Protein 6ROL (pdb70)

CATH classification: 3.30.310.210

Nearest PDB structures (foldseek):
  6rol-assembly4_D  TM=1.006E+00  e=2.717E-32  Homo sapiens
  3krm-assembly1_A  TM=9.841E-01  e=4.559E-25  Homo sapiens
  7ww3-assembly1_A  TM=9.837E-01  e=1.947E-24  Mus musculus
  2n8m-assembly1_A  TM=8.948E-01  e=4.506E-22  Gallus gallus
  2n8l-assembly1_A  TM=8.446E-01  e=1.339E-21  Gallus gallus

Sequence (643 aa):
SEQEIVNLFIPTQAVGAIIGKKGAHIKQLARFAGASIKIAPAEGPDVSEERMVIITGPPEAQFKAQGRIFGKLKEENFFNPKEEVKLEAHIRVPSSTTAGRVIGKGGKTVNELQNLTSAEVIVPRDDQTPDENEEVIVRIIGHHFFASQTAQRKIRREIVQQVKQQEEQEIVNLFIPTQAVGAIIGKKGAHIKQLARFAGASIKIAPAEGPDVSERMVIITGPPEAQFKAQGRIFGKLKEENFFNPKEEVKLEAHIRVPSSTAGRVIGKGGKTVNELQNLTSAEVIVPRDQTPDENEEVIVRIIGHFFASQTAQRKIREIVQQVKQQEEQEIVNLFIPTQAVGAIIGKKGAHIKQLARFAGASIKIAPAEGPDVSERMVIITGPPEAQFKAQGRIFGKLKEENFFNPKEEVKLEAHIRVPSSTAGRVIGKGGKTVNEELQNNLTSAEVIVPRDQTPDENEEVIVRIIGHFFASQTAQRKIREIVQQVKQQEEQEIVNLFIPTQAVGAIIGKKGAHIKQLARFAGASIKIAPAEGPDVSERMVIITGPPEAQFKAQGRIFGKLKEENFFNPKEEVKLEAHIRVPSSTAGRVIGKGGKTVNELQNLTSAEVIVPRDQTPDENEEVIVRIIGHFFASQTAQRKIREIVQQVKQ

B-factor: mean 57.67, std 31.13, range [17.54, 208.44]

GO terms:
  GO:1990247 N6-methyladenosine-containing RNA reader activity (F, IDA)
  GO:0043489 RNA stabilization (P, IMP)
  GO:0003730 mRNA 3'-UTR binding (F, IDA)
  GO:0005515 protein binding (F, IPI)
  GO:0009653 anatomical structure morphogenesis (P, TAS)
  GO:0005829 cytosol (C, TAS)
  GO:0005634 nucleus (C, IDA)
  GO:0005737 cytoplasm (C, IDA)
  GO:0005856 cytoskeleton (C, IDA)
  GO:0048027 mRNA 5'-UTR binding (F, IDA)
  GO:0001817 regulation of cytokine production (P, IC)
  GO:0005829 cytosol (C, IDA)
  GO:0000932 P-body (C, IDA)
  GO:0010494 cytoplasmic stress granule (C, IDA)
  GO:0070934 CRD-mediated mRNA stabilization (P, IDA)
  GO:0003723 RNA binding (F, HDA)

Structure (mmCIF, N/CA/C/O backbone):
data_6ROL
#
_entry.id   6ROL
#
_cell.length_a   76.880
_cell.length_b   62.380
_cell.length_c   85.740
_cell.angle_alpha   90.00
_cell.angle_beta   91.32
_cell.angle_gamma   90.00
#
_symmetry.space_group_name_H-M   'P 1 21 1'
#
loop_
_entity.id
_entity.type
_entity.pdbx_description
1 polymer 'Insulin-like growth factor 2 mRNA-binding protein 2'
2 non-polymer GLYCEROL
3 non-polymer DI(HYDROXYETHYL)ETHER
4 non-polymer 'SULFATE ION'
5 water water
#
loop_
_atom_site.group_PDB
_atom_site.id
_atom_site.type_symbol
_atom_site.label_atom_id
_atom_site.label_alt_id
_atom_site.label_comp_id
_atom_site.label_asym_id
_atom_site.label_entity_id
_atom_site.label_seq_id
_atom_site.pdbx_PDB_ins_code
_atom_site.Cartn_x
_atom_site.Cartn_y
_atom_site.Cartn_z
_atom_site.occupancy
_atom_site.B_iso_or_equiv
_atom_site.auth_seq_id
_atom_site.auth_comp_id
_atom_site.auth_asym_id
_atom_site.auth_atom_id
_atom_site.pdbx_PDB_model_num
ATOM 1 N N . SER A 1 3 ? 17.244 -0.380 2.700 1.00 90.87 425 SER A N 1
ATOM 2 C CA . SER A 1 3 ? 17.697 -1.766 2.721 1.00 88.05 425 SER A CA 1
ATOM 3 C C . SER A 1 3 ? 18.572 -2.075 1.509 1.00 85.92 425 SER A C 1
ATOM 4 O O . SER A 1 3 ? 18.316 -3.032 0.778 1.00 86.26 425 SER A O 1
ATOM 7 N N . GLU A 1 4 ? 19.603 -1.262 1.300 1.00 74.57 426 GLU A N 1
ATOM 8 C CA . GLU A 1 4 ? 20.531 -1.472 0.201 1.00 79.12 426 GLU A CA 1
ATOM 9 C C . GLU A 1 4 ? 21.618 -2.463 0.620 1.00 71.93 426 GLU A C 1
ATOM 10 O O . GLU A 1 4 ? 21.728 -2.861 1.781 1.00 69.73 426 GLU A O 1
ATOM 22 N N . GLN A 1 5 ? 22.450 -2.825 -0.348 1.00 76.63 427 GLN A N 1
ATOM 23 C CA . GLN A 1 5 ? 23.451 -3.874 -0.202 1.00 76.59 427 GLN A CA 1
ATOM 24 C C . GLN A 1 5 ? 24.750 -3.260 0.298 1.00 73.10 427 GLN A C 1
ATOM 25 O O . GLN A 1 5 ? 25.362 -2.446 -0.401 1.00 77.60 427 GLN A O 1
ATOM 39 N N . GLU A 1 6 ? 25.171 -3.647 1.497 1.00 60.30 428 GLU A N 1
ATOM 40 C CA . GLU A 1 6 ? 26.338 -3.050 2.121 1.00 53.73 428 GLU A CA 1
ATOM 41 C C . GLU A 1 6 ? 27.502 -4.031 2.103 1.00 40.11 428 GLU A C 1
ATOM 42 O O . GLU A 1 6 ? 27.327 -5.239 1.928 1.00 38.94 428 GLU A O 1
ATOM 54 N N . ILE A 1 7 ? 28.700 -3.491 2.304 1.00 34.90 429 ILE A N 1
ATOM 55 C CA . ILE A 1 7 ? 29.914 -4.283 2.435 1.00 31.74 429 ILE A CA 1
ATOM 56 C C . ILE A 1 7 ? 30.457 -4.034 3.833 1.00 34.73 429 ILE A C 1
ATOM 57 O O . ILE A 1 7 ? 30.702 -2.882 4.212 1.00 37.51 429 ILE A O 1
ATOM 73 N N . VAL A 1 8 ? 30.664 -5.108 4.585 1.00 33.08 430 VAL A N 1
ATOM 74 C CA . VAL A 1 8 ? 31.201 -5.025 5.935 1.00 28.79 430 VAL A CA 1
ATOM 75 C C . VAL A 1 8 ? 32.405 -5.947 6.016 1.00 25.62 430 VAL A C 1
ATOM 76 O O . VAL A 1 8 ? 32.324 -7.119 5.626 1.00 25.59 430 VAL A O 1
ATOM 89 N N . ASN A 1 9 ? 33.514 -5.420 6.517 1.00 23.61 431 ASN A N 1
ATOM 90 C CA . ASN A 1 9 ? 34.715 -6.202 6.769 1.00 23.31 431 ASN A CA 1
ATOM 91 C C . ASN A 1 9 ? 34.707 -6.579 8.244 1.00 27.94 431 ASN A C 1
ATOM 92 O O . ASN A 1 9 ? 34.790 -5.707 9.114 1.00 28.32 431 ASN A O 1
ATOM 103 N N . LEU A 1 10 ? 34.596 -7.873 8.519 1.00 22.32 432 LEU A N 1
ATOM 104 C CA . LEU A 1 10 ? 34.586 -8.398 9.878 1.00 20.17 432 LEU A CA 1
ATOM 105 C C . LEU A 1 10 ? 35.887 -9.159 10.082 1.00 24.15 432 LEU A C 1
ATOM 106 O O . LEU A 1 10 ? 36.200 -10.074 9.314 1.00 24.45 432 LEU A O 1
ATOM 122 N N . PHE A 1 11 ? 36.644 -8.772 11.102 1.00 17.68 433 PHE A N 1
ATOM 123 C CA . PHE A 1 11 ? 37.953 -9.349 11.375 1.00 18.17 433 PHE A CA 1
ATOM 124 C C . PHE A 1 11 ? 37.817 -10.446 12.420 1.00 28.81 433 PHE A C 1
ATOM 125 O O . PHE A 1 11 ? 37.149 -10.256 13.442 1.00 22.52 433 PHE A O 1
ATOM 142 N N . ILE A 1 12 ? 38.437 -11.589 12.149 1.00 27.52 434 ILE A N 1
ATOM 143 C CA . ILE A 1 12 ? 38.375 -12.740 13.052 1.00 25.44 434 ILE A CA 1
ATOM 144 C C . ILE A 1 12 ? 39.796 -13.189 13.360 1.00 27.23 434 ILE A C 1
ATOM 145 O O . ILE A 1 12 ? 40.736 -12.907 12.600 1.00 27.46 434 ILE A O 1
ATOM 161 N N . PRO A 1 13 ? 39.981 -13.914 14.462 1.00 27.38 435 PRO A N 1
ATOM 162 C CA . PRO A 1 13 ? 41.308 -14.475 14.747 1.00 28.05 435 PRO A CA 1
ATOM 163 C C . PRO A 1 13 ? 41.745 -15.413 13.633 1.00 29.89 435 PRO A C 1
ATOM 164 O O . PRO A 1 13 ? 40.951 -16.198 13.110 1.00 34.08 435 PRO A O 1
ATOM 175 N N . THR A 1 14 ? 43.029 -15.333 13.280 1.00 32.78 436 THR A N 1
ATOM 176 C CA . THR A 1 14 ? 43.553 -16.168 12.205 1.00 33.15 436 THR A CA 1
ATOM 177 C C . THR A 1 14 ? 43.353 -17.648 12.502 1.00 29.26 436 THR A C 1
ATOM 178 O O . THR A 1 14 ? 43.105 -18.438 11.584 1.00 32.99 436 THR A O 1
ATOM 189 N N . GLN A 1 15 ? 43.446 -18.039 13.774 1.00 30.26 437 GLN A N 1
ATOM 190 C CA . GLN A 1 15 ? 43.308 -19.439 14.146 1.00 39.15 437 GLN A CA 1
ATOM 191 C C . GLN A 1 15 ? 41.907 -19.982 13.888 1.00 38.75 437 GLN A C 1
ATOM 192 O O . GLN A 1 15 ? 41.723 -21.203 13.881 1.00 39.18 437 GLN A O 1
ATOM 206 N N . ALA A 1 16 ? 40.923 -19.110 13.672 1.00 30.05 438 ALA A N 1
ATOM 207 C CA . ALA A 1 16 ? 39.537 -19.526 13.514 1.00 33.26 438 ALA A CA 1
ATOM 208 C C . ALA A 1 16 ? 39.118 -19.690 12.060 1.00 32.67 438 ALA A C 1
ATOM 209 O O . ALA A 1 16 ? 37.979 -20.096 11.802 1.00 28.04 438 ALA A O 1
ATOM 216 N N . VAL A 1 17 ? 40.006 -19.398 11.108 1.00 29.50 439 VAL A N 1
ATOM 217 C CA . VAL A 1 17 ? 39.633 -19.456 9.697 1.00 33.65 439 VAL A CA 1
ATOM 218 C C . VAL A 1 17 ? 39.156 -20.855 9.333 1.00 24.08 439 VAL A C 1
ATOM 219 O O . VAL A 1 17 ? 38.128 -21.027 8.667 1.00 22.16 439 VAL A O 1
ATOM 232 N N . GLY A 1 18 ? 39.893 -21.876 9.772 1.00 25.10 440 GLY A N 1
ATOM 233 C CA . GLY A 1 18 ? 39.522 -23.243 9.444 1.00 29.90 440 GLY A CA 1
ATOM 234 C C . GLY A 1 18 ? 38.133 -23.610 9.927 1.00 35.60 440 GLY A C 1
ATOM 235 O O . GLY A 1 18 ? 37.395 -24.322 9.241 1.00 37.53 440 GLY A O 1
ATOM 239 N N . ALA A 1 19 ? 37.773 -23.163 11.132 1.00 34.15 441 ALA A N 1
ATOM 240 C CA . ALA A 1 19 ? 36.446 -23.453 11.661 1.00 30.57 441 ALA A CA 1
ATOM 241 C C . ALA A 1 19 ? 35.371 -22.681 10.905 1.00 24.17 441 ALA A C 1
ATOM 242 O O . ALA A 1 19 ? 34.299 -23.222 10.614 1.00 29.13 441 ALA A O 1
ATOM 249 N N . ILE A 1 20 ? 35.638 -21.415 10.579 1.00 26.51 442 ILE A N 1
ATOM 250 C CA . ILE A 1 20 ? 34.657 -20.618 9.849 1.00 26.03 442 ILE A CA 1
ATOM 251 C C . ILE A 1 20 ? 34.431 -21.199 8.458 1.00 28.96 442 ILE A C 1
ATOM 252 O O . ILE A 1 20 ? 33.292 -21.278 7.979 1.00 29.36 442 ILE A O 1
ATOM 268 N N . ILE A 1 21 ? 35.508 -21.614 7.789 1.00 30.78 443 ILE A N 1
ATOM 269 C CA . ILE A 1 21 ? 35.379 -22.190 6.453 1.00 31.45 443 ILE A CA 1
ATOM 270 C C . ILE A 1 21 ? 34.715 -23.558 6.526 1.00 29.27 443 ILE A C 1
ATOM 271 O O . ILE A 1 21 ? 33.746 -23.835 5.809 1.00 29.29 443 ILE A O 1
ATOM 287 N N . GLY A 1 22 ? 35.221 -24.430 7.392 1.00 28.47 444 GLY A N 1
ATOM 288 C CA . GLY A 1 22 ? 34.688 -25.767 7.535 1.00 30.13 444 GLY A CA 1
ATOM 289 C C . GLY A 1 22 ? 35.272 -26.737 6.525 1.00 28.90 444 GLY A C 1
ATOM 290 O O . GLY A 1 22 ? 35.895 -26.362 5.532 1.00 29.73 444 GLY A O 1
ATOM 294 N N . LYS A 1 23 ? 35.055 -28.025 6.791 1.00 34.17 445 LYS A N 1
ATOM 295 C CA . LYS A 1 23 ? 35.536 -29.071 5.896 1.00 35.25 445 LYS A CA 1
ATOM 296 C C . LYS A 1 23 ? 34.925 -28.881 4.515 1.00 30.02 445 LYS A C 1
ATOM 297 O O . LYS A 1 23 ? 33.699 -28.845 4.368 1.00 30.45 445 LYS A O 1
ATOM 316 N N . LYS A 1 24 ? 35.783 -28.757 3.505 1.00 33.88 446 LYS A N 1
ATOM 317 C CA . LYS A 1 24 ? 35.347 -28.537 2.127 1.00 40.95 446 LYS A CA 1
ATOM 318 C C . LYS A 1 24 ? 34.513 -27.267 1.988 1.00 38.34 446 LYS A C 1
ATOM 319 O O . LYS A 1 24 ? 33.697 -27.144 1.070 1.00 37.61 446 LYS A O 1
ATOM 338 N N . GLY A 1 25 ? 34.728 -26.303 2.880 1.00 39.73 447 GLY A N 1
ATOM 339 C CA . GLY A 1 25 ? 33.978 -25.066 2.832 1.00 31.99 447 GLY A CA 1
ATOM 340 C C . GLY A 1 25 ? 32.502 -25.208 3.109 1.00 35.19 447 GLY A C 1
ATOM 341 O O . GLY A 1 25 ? 31.723 -24.324 2.743 1.00 39.07 447 GLY A O 1
ATOM 345 N N . ALA A 1 26 ? 32.090 -26.296 3.761 1.00 29.12 448 ALA A N 1
ATOM 346 C CA . ALA A 1 26 ? 30.668 -26.533 3.967 1.00 31.55 448 ALA A CA 1
ATOM 347 C C . ALA A 1 26 ? 30.052 -25.514 4.915 1.00 30.44 448 ALA A C 1
ATOM 348 O O . ALA A 1 26 ? 28.887 -25.138 4.743 1.00 29.35 448 ALA A O 1
ATOM 355 N N . HIS A 1 27 ? 30.804 -25.054 5.917 1.00 32.05 449 HIS A N 1
ATOM 356 C CA . HIS A 1 27 ? 30.230 -24.145 6.904 1.00 35.63 449 HIS A CA 1
ATOM 357 C C . HIS A 1 27 ? 30.024 -22.752 6.320 1.00 28.32 449 HIS A C 1
ATOM 358 O O . HIS A 1 27 ? 28.932 -22.180 6.420 1.00 30.30 449 HIS A O 1
ATOM 372 N N . ILE A 1 28 ? 31.066 -22.176 5.716 1.00 30.58 450 ILE A N 1
ATOM 373 C CA . ILE A 1 28 ? 30.935 -20.825 5.178 1.00 31.20 450 ILE A CA 1
ATOM 374 C C . ILE A 1 28 ? 29.908 -20.795 4.053 1.00 30.84 450 ILE A C 1
ATOM 375 O O . ILE A 1 28 ? 29.186 -19.804 3.886 1.00 26.48 450 ILE A O 1
ATOM 391 N N . LYS A 1 29 ? 29.808 -21.878 3.275 1.00 27.68 451 LYS A N 1
ATOM 392 C CA . LYS A 1 29 ? 28.741 -21.980 2.282 1.00 29.23 451 LYS A CA 1
ATOM 393 C C . LYS A 1 29 ? 27.376 -22.009 2.956 1.00 30.11 451 LYS A C 1
ATOM 394 O O . LYS A 1 29 ? 26.423 -21.380 2.481 1.00 39.64 451 LYS A O 1
ATOM 413 N N . GLN A 1 30 ? 27.263 -22.744 4.065 1.00 36.38 452 GLN A N 1
ATOM 414 C CA . GLN A 1 30 ? 26.017 -22.781 4.821 1.00 43.25 452 GLN A CA 1
ATOM 415 C C . GLN A 1 30 ? 25.641 -21.391 5.316 1.00 37.27 452 GLN A C 1
ATOM 416 O O . GLN A 1 30 ? 24.483 -20.970 5.208 1.00 35.66 452 GLN A O 1
ATOM 430 N N . LEU A 1 31 ? 26.612 -20.661 5.871 1.00 28.95 453 LEU A N 1
ATOM 431 C CA . LEU A 1 31 ? 26.330 -19.321 6.373 1.00 30.43 453 LEU A CA 1
ATOM 432 C C . LEU A 1 31 ? 25.870 -18.403 5.249 1.00 25.22 453 LEU A C 1
ATOM 433 O O . LEU A 1 31 ? 24.949 -17.598 5.431 1.00 27.31 453 LEU A O 1
ATOM 449 N N . ALA A 1 32 ? 26.500 -18.509 4.077 1.00 31.31 454 ALA A N 1
ATOM 450 C CA . ALA A 1 32 ? 26.125 -17.644 2.966 1.00 35.80 454 ALA A CA 1
ATOM 451 C C . ALA A 1 32 ? 24.682 -17.896 2.544 1.00 33.37 454 ALA A C 1
ATOM 452 O O . ALA A 1 32 ? 23.939 -16.949 2.262 1.00 35.74 454 ALA A O 1
ATOM 459 N N . ARG A 1 33 ? 24.252 -19.162 2.533 1.00 31.28 455 ARG A N 1
ATOM 460 C CA . ARG A 1 33 ? 22.872 -19.460 2.164 1.00 39.58 455 ARG A CA 1
ATOM 461 C C . ARG A 1 33 ? 21.907 -19.055 3.274 1.00 36.56 455 ARG A C 1
ATOM 462 O O . ARG A 1 33 ? 20.840 -18.487 3.007 1.00 35.90 455 ARG A O 1
ATOM 483 N N . PHE A 1 34 ? 22.275 -19.329 4.528 1.00 35.70 456 PHE A N 1
ATOM 484 C CA . PHE A 1 34 ? 21.433 -18.958 5.661 1.00 34.37 456 PHE A CA 1
ATOM 485 C C . PHE A 1 34 ? 21.223 -17.451 5.717 1.00 32.77 456 PHE A C 1
ATOM 486 O O . PHE A 1 34 ? 20.096 -16.975 5.898 1.00 32.86 456 PHE A O 1
ATOM 503 N N . ALA A 1 35 ? 22.298 -16.681 5.541 1.00 31.88 457 ALA A N 1
ATOM 504 C CA . ALA A 1 35 ? 22.219 -15.232 5.669 1.00 33.80 457 ALA A CA 1
ATOM 505 C C . ALA A 1 35 ? 21.738 -14.543 4.401 1.00 35.83 457 ALA A C 1
ATOM 506 O O . ALA A 1 35 ? 21.333 -13.376 4.462 1.00 39.61 457 ALA A O 1
ATOM 513 N N . GLY A 1 36 ? 21.779 -15.223 3.260 1.00 39.05 458 GLY A N 1
ATOM 514 C CA . GLY A 1 36 ? 21.489 -14.548 2.006 1.00 41.43 458 GLY A CA 1
ATOM 515 C C . GLY A 1 36 ? 22.509 -13.481 1.676 1.00 39.89 458 GLY A C 1
ATOM 516 O O . GLY A 1 36 ? 22.153 -12.421 1.147 1.00 40.46 458 GLY A O 1
ATOM 520 N N . ALA A 1 37 ? 23.776 -13.734 1.998 1.00 43.16 459 ALA A N 1
ATOM 521 C CA . ALA A 1 37 ? 24.849 -12.781 1.769 1.00 41.18 459 ALA A CA 1
ATOM 522 C C . ALA A 1 37 ? 26.044 -13.498 1.161 1.00 35.03 459 ALA A C 1
ATOM 523 O O . ALA A 1 37 ? 26.191 -14.716 1.279 1.00 37.54 459 ALA A O 1
ATOM 530 N N . SER A 1 38 ? 26.898 -12.723 0.499 1.00 31.63 460 SER A N 1
ATOM 531 C CA . SER A 1 38 ? 28.192 -13.222 0.060 1.00 30.21 460 SER A CA 1
ATOM 532 C C . SER A 1 38 ? 29.177 -13.120 1.219 1.00 33.64 460 SER A C 1
ATOM 533 O O . SER A 1 38 ? 29.281 -12.073 1.865 1.00 37.18 460 SER A O 1
ATOM 541 N N . ILE A 1 39 ? 29.876 -14.216 1.499 1.00 34.41 461 ILE A N 1
ATOM 542 C CA . ILE A 1 39 ? 30.823 -14.286 2.604 1.00 34.34 461 ILE A CA 1
ATOM 543 C C . ILE A 1 39 ? 32.115 -14.880 2.065 1.00 30.29 461 ILE A C 1
ATOM 544 O O . ILE A 1 39 ? 32.184 -16.086 1.802 1.00 32.65 461 ILE A O 1
ATOM 560 N N . LYS A 1 40 ? 33.143 -14.048 1.924 1.00 27.17 462 LYS A N 1
ATOM 561 C CA . LYS A 1 40 ? 34.443 -14.479 1.432 1.00 37.12 462 LYS A CA 1
ATOM 562 C C . LYS A 1 40 ? 35.524 -14.086 2.427 1.00 34.19 462 LYS A C 1
ATOM 563 O O . LYS A 1 40 ? 35.430 -13.056 3.101 1.00 35.02 462 LYS A O 1
ATOM 582 N N . ILE A 1 41 ? 36.552 -14.923 2.512 1.00 29.54 463 ILE A N 1
ATOM 583 C CA . ILE A 1 41 ? 37.697 -14.664 3.373 1.00 27.67 463 ILE A CA 1
ATOM 584 C C . ILE A 1 41 ? 38.769 -13.991 2.522 1.00 33.98 463 ILE A C 1
ATOM 585 O O . ILE A 1 41 ? 39.275 -14.586 1.564 1.00 36.26 463 ILE A O 1
ATOM 601 N N . ALA A 1 42 ? 39.113 -12.751 2.862 1.00 35.96 464 ALA A N 1
ATOM 602 C CA . ALA A 1 42 ? 40.094 -12.016 2.080 1.00 34.29 464 ALA A CA 1
ATOM 603 C C . ALA A 1 42 ? 41.478 -12.634 2.262 1.00 32.03 464 ALA A C 1
ATOM 604 O O . ALA A 1 42 ? 41.777 -13.209 3.314 1.00 29.49 464 ALA A O 1
ATOM 611 N N . PRO A 1 43 ? 42.343 -12.536 1.251 1.00 40.31 465 PRO A N 1
ATOM 612 C CA . PRO A 1 43 ? 43.698 -13.080 1.399 1.00 40.74 465 PRO A CA 1
ATOM 613 C C . PRO A 1 43 ? 44.468 -12.389 2.515 1.00 34.32 465 PRO A C 1
ATOM 614 O O . PRO A 1 43 ? 44.253 -11.213 2.817 1.00 37.94 465 PRO A O 1
ATOM 625 N N . ALA A 1 44 ? 45.379 -13.143 3.125 1.00 33.28 466 ALA A N 1
ATOM 626 C CA . ALA A 1 44 ? 46.180 -12.635 4.230 1.00 54.29 466 ALA A CA 1
ATOM 627 C C . ALA A 1 44 ? 47.208 -11.623 3.739 1.00 60.24 466 ALA A C 1
ATOM 628 O O . ALA A 1 44 ? 47.818 -11.797 2.680 1.00 53.95 466 ALA A O 1
ATOM 635 N N . GLU A 1 45 ? 47.398 -10.552 4.518 1.00 85.53 467 GLU A N 1
ATOM 636 C CA . GLU A 1 45 ? 48.428 -9.575 4.190 1.00 98.54 467 GLU A CA 1
ATOM 637 C C . GLU A 1 45 ? 49.832 -10.152 4.303 1.00 102.70 467 GLU A C 1
ATOM 638 O O . GLU A 1 45 ? 50.754 -9.646 3.654 1.00 107.55 467 GLU A O 1
ATOM 650 N N . GLY A 1 46 ? 50.010 -11.197 5.106 1.00 92.82 468 GLY A N 1
ATOM 651 C CA . GLY A 1 46 ? 51.305 -11.791 5.324 1.00 102.18 468 GLY A CA 1
ATOM 652 C C . GLY A 1 46 ? 51.198 -13.135 6.010 1.00 99.70 468 GLY A C 1
ATOM 653 O O . GLY A 1 46 ? 50.103 -13.622 6.310 1.00 103.80 468 GLY A O 1
ATOM 657 N N . PRO A 1 47 ? 52.346 -13.759 6.286 1.00 120.97 469 PRO A N 1
ATOM 658 C CA . PRO A 1 47 ? 52.336 -15.089 6.910 1.00 125.75 469 PRO A CA 1
ATOM 659 C C . PRO A 1 47 ? 52.147 -15.059 8.419 1.00 122.46 469 PRO A C 1
ATOM 660 O O . PRO A 1 47 ? 51.951 -16.131 9.013 1.00 125.43 469 PRO A O 1
ATOM 671 N N . ASP A 1 48 ? 52.193 -13.873 9.055 1.00 106.11 470 ASP A N 1
ATOM 672 C CA . ASP A 1 48 ? 52.133 -13.794 10.512 1.00 101.60 470 ASP A CA 1
ATOM 673 C C . ASP A 1 48 ? 51.131 -12.765 11.025 1.00 95.64 470 ASP A C 1
ATOM 674 O O . ASP A 1 48 ? 51.238 -12.327 12.177 1.00 98.78 470 ASP A O 1
ATOM 678 N N . VAL A 1 49 ? 50.132 -12.391 10.227 1.00 87.35 471 VAL A N 1
ATOM 679 C CA . VAL A 1 49 ? 49.114 -11.466 10.712 1.00 83.75 471 VAL A CA 1
ATOM 680 C C . VAL A 1 49 ? 48.256 -12.193 11.739 1.00 72.29 471 VAL A C 1
ATOM 681 O O . VAL A 1 49 ? 47.934 -13.377 11.580 1.00 73.25 471 VAL A O 1
ATOM 694 N N . SER A 1 50 ? 47.837 -11.481 12.772 1.00 55.37 472 SER A N 1
ATOM 695 C CA . SER A 1 50 ? 47.055 -12.073 13.849 1.00 59.78 472 SER A CA 1
ATOM 696 C C . SER A 1 50 ? 45.559 -12.137 13.526 1.00 45.22 472 SER A C 1
ATOM 697 O O . SER A 1 50 ? 44.829 -12.893 14.186 1.00 35.60 472 SER A O 1
ATOM 705 N N . GLU A 1 51 ? 45.088 -11.376 12.543 1.00 38.05 473 GLU A N 1
ATOM 706 C CA A GLU A 1 51 ? 43.675 -11.313 12.202 0.38 42.40 473 GLU A CA 1
ATOM 707 C CA B GLU A 1 51 ? 43.675 -11.324 12.203 0.62 42.06 473 GLU A CA 1
ATOM 708 C C . GLU A 1 51 ? 43.494 -11.547 10.710 1.00 37.58 473 GLU A C 1
ATOM 709 O O . GLU A 1 51 ? 44.381 -11.246 9.907 1.00 30.41 473 GLU A O 1
ATOM 732 N N . ARG A 1 52 ? 42.336 -12.087 10.349 1.00 30.00 474 ARG A N 1
ATOM 733 C CA . ARG A 1 52 ? 41.937 -12.243 8.959 1.00 29.76 474 ARG A CA 1
ATOM 734 C C . ARG A 1 52 ? 40.612 -11.520 8.760 1.00 29.03 474 ARG A C 1
ATOM 735 O O . ARG A 1 52 ? 39.817 -11.376 9.694 1.00 30.23 474 ARG A O 1
ATOM 756 N N . MET A 1 53 ? 40.377 -11.067 7.537 1.00 24.17 475 MET A N 1
ATOM 757 C CA . MET A 1 53 ? 39.245 -10.208 7.226 1.00 27.37 475 MET A CA 1
ATOM 758 C C . MET A 1 53 ? 38.196 -10.993 6.455 1.00 32.11 475 MET A C 1
ATOM 759 O O . MET A 1 53 ? 38.507 -11.626 5.441 1.00 27.96 475 MET A O 1
ATOM 773 N N . VAL A 1 54 ? 36.962 -10.958 6.949 1.00 23.82 476 VAL A N 1
ATOM 774 C CA . VAL A 1 54 ? 35.818 -11.552 6.271 1.00 23.75 476 VAL A CA 1
ATOM 775 C C . VAL A 1 54 ? 35.028 -10.435 5.610 1.00 25.98 476 VAL A C 1
ATOM 776 O O . VAL A 1 54 ? 34.659 -9.452 6.266 1.00 29.59 476 VAL A O 1
ATOM 789 N N . ILE A 1 55 ? 34.767 -10.581 4.316 1.00 24.62 477 ILE A N 1
ATOM 790 C CA . ILE A 1 55 ? 34.015 -9.594 3.551 1.00 24.52 477 ILE A CA 1
ATOM 791 C C . ILE A 1 55 ? 32.588 -10.104 3.413 1.00 24.66 477 ILE A C 1
ATOM 792 O O . ILE A 1 55 ? 32.352 -11.163 2.820 1.00 22.31 477 ILE A O 1
ATOM 808 N N . ILE A 1 56 ? 31.641 -9.353 3.963 1.00 25.08 478 ILE A N 1
ATOM 809 C CA . ILE A 1 56 ? 30.232 -9.726 3.980 1.00 22.36 478 ILE A CA 1
ATOM 810 C C . ILE A 1 56 ? 29.478 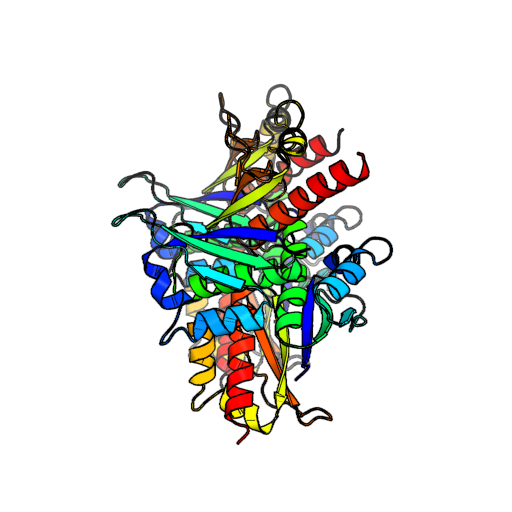-8.701 3.147 1.00 29.86 478 ILE A C 1
ATOM 811 O O . ILE A 1 56 ? 29.519 -7.500 3.445 1.00 30.87 478 ILE A O 1
ATOM 827 N N . THR A 1 57 ? 28.789 -9.169 2.110 1.00 31.95 479 THR A N 1
ATOM 828 C CA . THR A 1 57 ? 28.069 -8.298 1.188 1.00 33.87 479 THR A CA 1
ATOM 829 C C . THR A 1 57 ? 26.599 -8.684 1.206 1.00 32.86 479 THR A C 1
ATOM 830 O O . THR A 1 57 ? 26.254 -9.843 0.950 1.00 35.61 479 THR A O 1
ATOM 841 N N . GLY A 1 58 ? 25.739 -7.718 1.520 1.00 29.15 480 GLY A N 1
ATOM 842 C CA . GLY A 1 58 ? 24.321 -7.962 1.591 1.00 34.63 480 GLY A CA 1
ATOM 843 C C . GLY A 1 58 ? 23.593 -6.873 2.348 1.00 37.78 480 GLY A C 1
ATOM 844 O O . GLY A 1 58 ? 24.204 -5.991 2.959 1.00 37.03 480 GLY A O 1
ATOM 848 N N . PRO A 1 59 ? 22.265 -6.913 2.315 1.00 42.03 481 PRO A N 1
ATOM 849 C CA . PRO A 1 59 ? 21.470 -5.883 2.998 1.00 41.25 481 PRO A CA 1
ATOM 850 C C . PRO A 1 59 ? 21.541 -6.039 4.506 1.00 42.73 481 PRO A C 1
ATOM 851 O O . PRO A 1 59 ? 22.095 -7.026 5.017 1.00 37.78 481 PRO A O 1
ATOM 862 N N . PRO A 1 60 ? 20.978 -5.085 5.253 1.00 44.99 482 PRO A N 1
ATOM 863 C CA . PRO A 1 60 ? 21.085 -5.141 6.723 1.00 40.53 482 PRO A CA 1
ATOM 864 C C . PRO A 1 60 ? 20.604 -6.443 7.341 1.00 37.56 482 PRO A C 1
ATOM 865 O O . PRO A 1 60 ? 21.262 -6.969 8.247 1.00 36.19 482 PRO A O 1
ATOM 876 N N . GLU A 1 61 ? 19.462 -6.972 6.894 1.00 35.81 483 GLU A N 1
ATOM 877 C CA . GLU A 1 61 ? 18.964 -8.221 7.460 1.00 35.08 483 GLU A CA 1
ATOM 878 C C . GLU A 1 61 ? 19.927 -9.370 7.197 1.00 30.79 483 GLU A C 1
ATOM 879 O O . GLU A 1 61 ? 20.077 -10.261 8.041 1.00 29.23 483 GLU A O 1
ATOM 891 N N . ALA A 1 62 ? 20.596 -9.364 6.042 1.00 34.68 484 ALA A N 1
ATOM 892 C CA . ALA A 1 62 ? 21.588 -10.395 5.763 1.00 34.93 484 ALA A CA 1
ATOM 893 C C . ALA A 1 62 ? 22.840 -10.193 6.609 1.00 34.14 484 ALA A C 1
ATOM 894 O O . ALA A 1 62 ? 23.437 -11.166 7.085 1.00 31.97 484 ALA A O 1
ATOM 901 N N . GLN A 1 63 ? 23.246 -8.936 6.815 1.00 30.41 485 GLN A N 1
ATOM 902 C CA . GLN A 1 63 ? 24.399 -8.656 7.666 1.00 31.12 485 GLN A CA 1
ATOM 903 C C . GLN A 1 63 ? 24.175 -9.175 9.081 1.00 28.49 485 GLN A C 1
ATOM 904 O O . GLN A 1 63 ? 25.093 -9.725 9.702 1.00 31.15 485 GLN A O 1
ATOM 918 N N . PHE A 1 64 ? 22.958 -9.006 9.608 1.00 27.97 486 PHE A N 1
ATOM 919 C CA . PHE A 1 64 ? 22.647 -9.489 10.950 1.00 28.40 486 PHE A CA 1
ATOM 920 C C . PHE A 1 64 ? 22.867 -10.993 11.056 1.00 27.71 486 PHE A C 1
ATOM 921 O O . PHE A 1 64 ? 23.441 -11.478 12.039 1.00 24.47 486 PHE A O 1
ATOM 938 N N . LYS A 1 65 ? 22.413 -11.745 10.052 1.00 26.39 487 LYS A N 1
ATOM 939 C CA . LYS A 1 65 ? 22.533 -13.198 10.094 1.00 26.46 487 LYS A CA 1
ATOM 940 C C . LYS A 1 65 ? 23.968 -13.645 9.855 1.00 24.31 487 LYS A C 1
ATOM 941 O O . LYS A 1 65 ? 24.462 -14.550 10.537 1.00 27.68 487 LYS A O 1
ATOM 960 N N . ALA A 1 66 ? 24.645 -13.040 8.877 1.00 21.63 488 ALA A N 1
ATOM 961 C CA . ALA A 1 66 ? 26.013 -13.439 8.567 1.00 20.53 488 ALA A CA 1
ATOM 962 C C . ALA A 1 66 ? 26.949 -13.127 9.728 1.00 23.39 488 ALA A C 1
ATOM 963 O O . ALA A 1 66 ? 27.694 -13.998 10.193 1.00 28.72 488 ALA A O 1
ATOM 970 N N . GLN A 1 67 ? 26.933 -11.880 10.202 1.00 24.27 489 GLN A N 1
ATOM 971 C CA . GLN A 1 67 ? 27.774 -11.516 11.336 1.00 18.78 489 GLN A CA 1
ATOM 972 C C . GLN A 1 67 ? 27.400 -12.318 12.574 1.00 20.04 489 GLN A C 1
ATOM 973 O O . GLN A 1 67 ? 28.278 -12.802 13.298 1.00 19.99 489 GLN A O 1
ATOM 987 N N . GLY A 1 68 ? 26.099 -12.498 12.814 1.00 28.03 490 GLY A N 1
ATOM 988 C CA . GLY A 1 68 ? 25.666 -13.226 13.993 1.00 28.46 490 GLY A CA 1
ATOM 989 C C . GLY A 1 68 ? 26.136 -14.667 13.998 1.00 27.88 490 GLY A C 1
ATOM 990 O O . GLY A 1 68 ? 26.579 -15.182 15.028 1.00 24.21 490 GLY A O 1
ATOM 994 N N . ARG A 1 69 ? 26.028 -15.347 12.855 1.00 20.77 491 ARG A N 1
ATOM 995 C CA . ARG A 1 69 ? 26.468 -16.734 12.797 1.00 24.04 491 ARG A CA 1
ATOM 996 C C . ARG A 1 69 ? 27.981 -16.842 12.941 1.00 24.03 491 ARG A C 1
ATOM 997 O O . ARG A 1 69 ? 28.481 -17.847 13.458 1.00 21.72 491 ARG A O 1
ATOM 1018 N N . ILE A 1 70 ? 28.725 -15.821 12.510 1.00 21.54 492 ILE A N 1
ATOM 1019 C CA . ILE A 1 70 ? 30.173 -15.825 12.702 1.00 20.07 492 ILE A CA 1
ATOM 1020 C C . ILE A 1 70 ? 30.509 -15.603 14.170 1.00 19.97 492 ILE A C 1
ATOM 1021 O O . ILE A 1 70 ? 31.321 -16.330 14.754 1.00 23.17 492 ILE A O 1
ATOM 1037 N N . PHE A 1 71 ? 29.884 -14.599 14.792 1.00 23.43 493 PHE A N 1
ATOM 1038 C CA . PHE A 1 71 ? 30.022 -14.420 16.233 1.00 24.02 493 PHE A CA 1
ATOM 1039 C C . PHE A 1 71 ? 29.715 -15.721 16.970 1.00 24.35 493 PHE A C 1
ATOM 1040 O O . PHE A 1 71 ? 30.495 -16.173 17.817 1.00 20.39 493 PHE A O 1
ATOM 1057 N N . GLY A 1 72 ? 28.591 -16.355 16.631 1.00 24.73 494 GLY A N 1
ATOM 1058 C CA . GLY A 1 72 ? 28.189 -17.562 17.338 1.00 26.57 494 GLY A CA 1
ATOM 1059 C C . GLY A 1 72 ? 29.154 -18.710 17.135 1.00 23.55 494 GLY A C 1
ATOM 1060 O O . GLY A 1 72 ? 29.423 -19.482 18.060 1.00 25.53 494 GLY A O 1
ATOM 1064 N N . LYS A 1 73 ? 29.678 -18.855 15.916 1.00 22.54 495 LYS A N 1
ATOM 1065 C CA . LYS A 1 73 ? 30.642 -19.916 15.659 1.00 24.66 495 LYS A CA 1
ATOM 1066 C C . LYS A 1 73 ? 31.914 -19.696 16.469 1.00 27.81 495 LYS A C 1
ATOM 1067 O O . LYS A 1 73 ? 32.452 -20.637 17.063 1.00 24.36 495 LYS A O 1
ATOM 1086 N N . LEU A 1 74 ? 32.408 -18.453 16.510 1.00 26.81 496 LEU A N 1
ATOM 1087 C CA . LEU A 1 74 ? 33.586 -18.151 17.317 1.00 20.89 496 LEU A CA 1
ATOM 1088 C C . LEU A 1 74 ? 33.348 -18.450 18.792 1.00 22.32 496 LEU A C 1
ATOM 1089 O O . LEU A 1 74 ? 34.272 -18.878 19.494 1.00 23.26 496 LEU A O 1
ATOM 1105 N N . LYS A 1 75 ? 32.126 -18.230 19.281 1.00 21.91 497 LYS A N 1
ATOM 1106 C CA . LYS A 1 75 ? 31.827 -18.564 20.668 1.00 25.69 497 LYS A CA 1
ATOM 1107 C C . LYS A 1 75 ? 31.894 -20.071 20.887 1.00 26.11 497 LYS A C 1
ATOM 1108 O O . LYS A 1 75 ? 32.413 -20.530 21.911 1.00 27.86 497 LYS A O 1
ATOM 1127 N N . GLU A 1 76 ? 31.357 -20.856 19.949 1.00 28.80 498 GLU A N 1
ATOM 1128 C CA . GLU A 1 76 ? 31.471 -22.307 20.047 1.00 30.66 498 GLU A CA 1
ATOM 1129 C C . GLU A 1 76 ? 32.932 -22.742 20.082 1.00 33.64 498 GLU A C 1
ATOM 1130 O O . GLU A 1 76 ? 33.277 -23.717 20.757 1.00 34.87 498 GLU A O 1
ATOM 1142 N N . GLU A 1 77 ? 33.800 -22.040 19.355 1.00 29.76 499 GLU A N 1
ATOM 1143 C CA . GLU A 1 77 ? 35.213 -22.389 19.271 1.00 32.77 499 GLU A CA 1
ATOM 1144 C C . GLU A 1 77 ? 36.052 -21.735 20.363 1.00 30.79 499 GLU A C 1
ATOM 1145 O O . GLU A 1 77 ? 37.281 -21.867 20.342 1.00 32.16 499 GLU A O 1
ATOM 1157 N N . ASN A 1 78 ? 35.418 -21.029 21.302 1.00 28.50 500 ASN A N 1
ATOM 1158 C CA . ASN A 1 78 ? 36.073 -20.491 22.497 1.00 31.37 500 ASN A CA 1
ATOM 1159 C C . ASN A 1 78 ? 37.111 -19.418 22.162 1.00 34.12 500 ASN A C 1
ATOM 1160 O O . ASN A 1 78 ? 38.197 -19.388 22.741 1.00 33.59 500 ASN A O 1
ATOM 1171 N N . PHE A 1 79 ? 36.771 -18.518 21.242 1.00 32.19 501 PHE A N 1
ATOM 1172 C CA . PHE A 1 79 ? 37.607 -17.353 20.945 1.00 34.78 501 PHE A CA 1
ATOM 1173 C C . PHE A 1 79 ? 37.174 -16.091 21.685 1.00 34.36 501 PHE A C 1
ATOM 1174 O O . PHE A 1 79 ? 37.089 -15.017 21.088 1.00 44.99 501 PHE A O 1
ATOM 1191 N N . PHE A 1 80 ? 36.841 -16.195 22.965 1.00 35.95 502 PHE A N 1
ATOM 1192 C CA . PHE A 1 80 ? 36.548 -15.041 23.807 1.00 43.56 502 PHE A CA 1
ATOM 1193 C C . PHE A 1 80 ? 37.483 -15.055 25.011 1.00 46.96 502 PHE A C 1
ATOM 1194 O O . PHE A 1 80 ? 38.176 -16.042 25.277 1.00 41.22 502 PHE A O 1
ATOM 1211 N N . ASN A 1 81 ? 37.497 -13.956 25.759 1.00 53.75 503 ASN A N 1
ATOM 1212 C CA . ASN A 1 81 ? 38.296 -13.914 26.973 1.00 54.01 503 ASN A CA 1
ATOM 1213 C C . ASN A 1 81 ? 37.541 -14.633 28.082 1.00 50.17 503 ASN A C 1
ATOM 1214 O O . ASN A 1 81 ? 36.345 -14.903 27.959 1.00 47.10 503 ASN A O 1
ATOM 1225 N N . PRO A 1 82 ? 38.201 -14.928 29.200 1.00 49.11 504 PRO A N 1
ATOM 1226 C CA . PRO A 1 82 ? 37.493 -15.579 30.313 1.00 49.43 504 PRO A CA 1
ATOM 1227 C C . PRO A 1 82 ? 36.387 -14.678 30.841 1.00 66.12 504 PRO A C 1
ATOM 1228 O O . PRO A 1 82 ? 36.585 -13.480 31.049 1.00 78.47 504 PRO A O 1
ATOM 1239 N N . LYS A 1 83 ? 35.219 -15.269 31.069 1.00 80.84 505 LYS A N 1
ATOM 1240 C CA . LYS A 1 83 ? 34.066 -14.545 31.585 1.00 88.32 505 LYS A CA 1
ATOM 1241 C C . LYS A 1 83 ? 33.806 -13.306 30.737 1.00 90.66 505 LYS A C 1
ATOM 1242 O O . LYS A 1 83 ? 33.644 -12.191 31.242 1.00 95.89 505 LYS A O 1
ATOM 1261 N N . GLU A 1 84 ? 33.684 -13.525 29.431 1.00 82.33 506 GLU A N 1
ATOM 1262 C CA . GLU A 1 84 ? 33.486 -12.428 28.497 1.00 69.79 506 GLU A CA 1
ATOM 1263 C C . GLU A 1 84 ? 32.849 -12.976 27.231 1.00 59.93 506 GLU A C 1
ATOM 1264 O O . GLU A 1 84 ? 32.892 -14.176 26.947 1.00 53.10 506 GLU A O 1
ATOM 1276 N N . GLU A 1 85 ? 32.359 -12.049 26.431 1.00 54.07 507 GLU A N 1
ATOM 1277 C CA . GLU A 1 85 ? 31.603 -12.318 25.223 1.00 45.98 507 GLU A CA 1
ATOM 1278 C C . GLU A 1 85 ? 32.557 -12.187 24.046 1.00 36.81 507 GLU A C 1
ATOM 1279 O O . GLU A 1 85 ? 33.657 -11.641 24.174 1.00 27.28 507 GLU A O 1
ATOM 1291 N N . VAL A 1 86 ? 32.147 -12.722 22.899 1.00 34.70 508 VAL A N 1
ATOM 1292 C CA . VAL A 1 86 ? 32.979 -12.630 21.705 1.00 30.14 508 VAL A CA 1
ATOM 1293 C C . VAL A 1 86 ? 32.950 -11.189 21.215 1.00 27.04 508 VAL A C 1
ATOM 1294 O O . VAL A 1 86 ? 31.878 -10.616 20.992 1.00 25.75 508 VAL A O 1
ATOM 1307 N N . LYS A 1 87 ? 34.132 -10.589 21.078 1.00 26.31 509 LYS A N 1
ATOM 1308 C CA . LYS A 1 87 ? 34.276 -9.194 20.677 1.00 34.10 509 LYS A CA 1
ATOM 1309 C C . LYS A 1 87 ? 35.072 -9.103 19.385 1.00 25.97 509 LYS A C 1
ATOM 1310 O O . LYS A 1 87 ? 36.214 -9.565 19.321 1.00 24.52 509 LYS A O 1
ATOM 1329 N N . LEU A 1 88 ? 34.474 -8.496 18.363 1.00 21.55 510 LEU A N 1
ATOM 1330 C CA . LEU A 1 88 ? 35.086 -8.404 17.049 1.00 20.68 510 LEU A CA 1
ATOM 1331 C C . LEU A 1 88 ? 35.082 -6.960 16.567 1.00 22.88 510 LEU A C 1
ATOM 1332 O O . LEU A 1 88 ? 34.218 -6.160 16.938 1.00 20.19 510 LEU A O 1
ATOM 1348 N N . GLU A 1 89 ? 36.066 -6.643 15.733 1.00 21.28 511 GLU A N 1
ATOM 1349 C CA . GLU A 1 89 ? 36.131 -5.364 15.046 1.00 22.95 511 GLU A CA 1
ATOM 1350 C C . GLU A 1 89 ? 35.563 -5.520 13.642 1.00 22.30 511 GLU A C 1
ATOM 1351 O O . GLU A 1 89 ? 35.851 -6.500 12.946 1.00 18.11 511 GLU A O 1
ATOM 1363 N N . ALA A 1 90 ? 34.739 -4.555 13.241 1.00 19.89 512 ALA A N 1
ATOM 1364 C CA . ALA A 1 90 ? 34.183 -4.492 11.898 1.00 18.53 512 ALA A CA 1
ATOM 1365 C C . ALA A 1 90 ? 34.463 -3.119 11.307 1.00 17.74 512 ALA A C 1
ATOM 1366 O O . ALA A 1 90 ? 34.511 -2.118 12.027 1.00 19.29 512 ALA A O 1
ATOM 1373 N N . HIS A 1 91 ? 34.652 -3.083 9.990 1.00 17.54 513 HIS A N 1
ATOM 1374 C CA . HIS A 1 91 ? 34.816 -1.840 9.246 1.00 18.71 513 HIS A CA 1
ATOM 1375 C C . HIS A 1 91 ? 33.621 -1.647 8.322 1.00 19.49 513 HIS A C 1
ATOM 1376 O O . HIS A 1 91 ? 33.271 -2.554 7.558 1.00 22.98 513 HIS A O 1
ATOM 1391 N N . ILE A 1 92 ? 32.996 -0.474 8.403 1.00 20.47 514 ILE A N 1
ATOM 1392 C CA . ILE A 1 92 ? 31.938 -0.074 7.487 1.00 27.42 514 ILE A CA 1
ATOM 1393 C C . ILE A 1 92 ? 32.404 1.172 6.741 1.00 28.71 514 ILE A C 1
ATOM 1394 O O . ILE A 1 92 ? 33.264 1.921 7.209 1.00 25.95 514 ILE A O 1
ATOM 1410 N N . ARG A 1 93 ? 31.824 1.387 5.564 1.00 26.98 515 ARG A N 1
ATOM 1411 C CA . ARG A 1 93 ? 32.159 2.525 4.718 1.00 28.09 515 ARG A CA 1
ATOM 1412 C C . ARG A 1 93 ? 31.028 3.543 4.760 1.00 30.99 515 ARG A C 1
ATOM 1413 O O . ARG A 1 93 ? 29.856 3.185 4.600 1.00 36.58 515 ARG A O 1
ATOM 1434 N N . VAL A 1 94 ? 31.382 4.803 4.990 1.00 27.99 516 VAL A N 1
ATOM 1435 C CA . VAL A 1 94 ? 30.412 5.896 5.009 1.00 26.12 516 VAL A CA 1
ATOM 1436 C C . VAL A 1 94 ? 30.945 7.009 4.116 1.00 29.85 516 VAL A C 1
ATOM 1437 O O . VAL A 1 94 ? 32.166 7.121 3.934 1.00 25.86 516 VAL A O 1
ATOM 1450 N N . PRO A 1 95 ? 30.085 7.842 3.535 1.00 27.87 517 PRO A N 1
ATOM 1451 C CA . PRO A 1 95 ? 30.590 8.958 2.726 1.00 30.14 517 PRO A CA 1
ATOM 1452 C C . PRO A 1 95 ? 31.532 9.832 3.537 1.00 28.54 517 PRO A C 1
ATOM 1453 O O . PRO A 1 95 ? 31.299 10.103 4.718 1.00 24.92 517 PRO A O 1
ATOM 1464 N N . SER A 1 96 ? 32.614 10.269 2.891 1.00 31.95 518 SER A N 1
ATOM 1465 C CA . SER A 1 96 ? 33.558 11.150 3.565 1.00 38.46 518 SER A CA 1
ATOM 1466 C C . SER A 1 96 ? 32.863 12.398 4.092 1.00 35.95 518 SER A C 1
ATOM 1467 O O . SER A 1 96 ? 33.236 12.919 5.149 1.00 33.89 518 SER A O 1
ATOM 1475 N N . SER A 1 97 ? 31.831 12.870 3.390 1.00 35.73 519 SER A N 1
ATOM 1476 C CA . SER A 1 97 ? 31.131 14.083 3.786 1.00 43.59 519 SER A CA 1
ATOM 1477 C C . SER A 1 97 ? 30.223 13.883 4.991 1.00 37.69 519 SER A C 1
ATOM 1478 O O . SER A 1 97 ? 29.756 14.877 5.558 1.00 41.99 519 SER A O 1
ATOM 1486 N N . THR A 1 98 ? 29.962 12.641 5.395 1.00 34.86 520 THR A N 1
ATOM 1487 C CA A THR A 1 98 ? 29.124 12.364 6.554 0.56 37.68 520 THR A CA 1
ATOM 1488 C CA B THR A 1 98 ? 29.124 12.360 6.553 0.44 37.70 520 THR A CA 1
ATOM 1489 C C . THR A 1 98 ? 29.929 11.996 7.795 1.00 38.86 520 THR A C 1
ATOM 1490 O O . THR A 1 98 ? 29.364 11.974 8.895 1.00 36.44 520 THR A O 1
ATOM 1511 N N . ALA A 1 99 ? 31.228 11.717 7.650 1.00 36.02 521 ALA A N 1
ATOM 1512 C CA . ALA A 1 99 ? 32.031 11.280 8.788 1.00 38.32 521 ALA A CA 1
ATOM 1513 C C . ALA A 1 99 ? 32.008 12.304 9.916 1.00 36.50 521 ALA A C 1
ATOM 1514 O O . ALA A 1 99 ? 31.956 11.935 11.095 1.00 36.84 521 ALA A O 1
ATOM 1521 N N . GLY A 1 100 ? 32.071 13.594 9.576 1.00 40.64 522 GLY A N 1
ATOM 1522 C CA . GLY A 1 100 ? 31.987 14.626 10.595 1.00 41.60 522 GLY A CA 1
ATOM 1523 C C . GLY A 1 100 ? 30.676 14.606 11.354 1.00 37.95 522 GLY A C 1
ATOM 1524 O O . GLY A 1 100 ? 30.623 14.998 12.522 1.00 39.12 522 GLY A O 1
ATOM 1528 N N . ARG A 1 101 ? 29.605 14.149 10.706 1.00 40.84 523 ARG A N 1
ATOM 1529 C CA . ARG A 1 101 ? 28.301 14.039 11.349 1.00 45.46 523 ARG A CA 1
ATOM 1530 C C . ARG A 1 101 ? 28.241 12.847 12.293 1.00 38.29 523 ARG A C 1
ATOM 1531 O O . ARG A 1 101 ? 27.567 12.915 13.327 1.00 35.17 523 ARG A O 1
ATOM 1552 N N . VAL A 1 102 ? 28.951 11.763 11.972 1.00 39.17 524 VAL A N 1
ATOM 1553 C CA . VAL A 1 102 ? 29.065 10.643 12.903 1.00 36.63 524 VAL A CA 1
ATOM 1554 C C . VAL A 1 102 ? 29.795 11.079 14.167 1.00 30.61 524 VAL A C 1
ATOM 1555 O O . VAL A 1 102 ? 29.440 10.681 15.282 1.00 28.80 524 VAL A O 1
ATOM 1568 N N . ILE A 1 103 ? 30.821 11.912 14.008 1.00 30.23 525 ILE A N 1
ATOM 1569 C CA . ILE A 1 103 ? 31.585 12.409 15.146 1.00 30.34 525 ILE A CA 1
ATOM 1570 C C . ILE A 1 103 ? 30.757 13.394 15.957 1.00 36.91 525 ILE A C 1
ATOM 1571 O O . ILE A 1 103 ? 30.655 13.286 17.185 1.00 30.47 525 ILE A O 1
ATOM 1587 N N . GLY A 1 104 ? 30.153 14.364 15.283 1.00 31.80 526 GLY A N 1
ATOM 1588 C CA . GLY A 1 104 ? 29.368 15.383 15.942 1.00 38.00 526 GLY A CA 1
ATOM 1589 C C . GLY A 1 104 ? 30.234 16.501 16.496 1.00 41.98 526 GLY A C 1
ATOM 1590 O O . GLY A 1 104 ? 31.446 16.372 16.666 1.00 37.87 526 GLY A O 1
ATOM 1594 N N . LYS A 1 105 ? 29.582 17.623 16.798 1.00 41.82 527 LYS A N 1
ATOM 1595 C CA . LYS A 1 105 ? 30.302 18.778 17.317 1.00 44.13 527 LYS A CA 1
ATOM 1596 C C . LYS A 1 105 ? 30.982 18.416 18.632 1.00 38.16 527 LYS A C 1
ATOM 1597 O O . LYS A 1 105 ? 30.358 17.850 19.535 1.00 29.91 527 LYS A O 1
ATOM 1616 N N . GLY A 1 106 ? 32.272 18.729 18.725 1.00 35.28 528 GLY A N 1
ATOM 1617 C CA . GLY A 1 106 ? 33.043 18.380 19.903 1.00 35.67 528 GLY A CA 1
ATOM 1618 C C . GLY A 1 106 ? 33.181 16.895 20.140 1.00 37.54 528 GLY A C 1
ATOM 1619 O O . GLY A 1 106 ? 33.543 16.484 21.244 1.00 39.38 528 GLY A O 1
ATOM 1623 N N . GLY A 1 107 ? 32.910 16.073 19.125 1.00 38.39 529 GLY A N 1
ATOM 1624 C CA . GLY A 1 107 ? 32.927 14.634 19.294 1.00 39.44 529 GLY A CA 1
ATOM 1625 C C . GLY A 1 107 ? 31.797 14.104 20.142 1.00 38.01 529 GLY A C 1
ATOM 1626 O O . GLY A 1 107 ? 31.861 12.964 20.608 1.00 36.89 529 GLY A O 1
ATOM 1630 N N . LYS A 1 108 ? 30.740 14.894 20.328 1.00 33.96 530 LYS A N 1
ATOM 1631 C CA . LYS A 1 108 ? 29.683 14.514 21.257 1.00 36.04 530 LYS A CA 1
ATOM 1632 C C . LYS A 1 108 ? 28.795 13.410 20.701 1.00 32.92 530 LYS A C 1
ATOM 1633 O O . LYS A 1 108 ? 28.334 12.556 21.464 1.00 34.32 530 LYS A O 1
ATOM 1652 N N . THR A 1 109 ? 28.567 13.381 19.388 1.00 32.21 531 THR A N 1
ATOM 1653 C CA . THR A 1 109 ? 27.692 12.358 18.826 1.00 32.44 531 THR A CA 1
ATOM 1654 C C . THR A 1 109 ? 28.309 10.969 18.947 1.00 31.81 531 THR A C 1
ATOM 1655 O O . THR A 1 109 ? 27.643 10.021 19.378 1.00 29.79 531 THR A O 1
ATOM 1666 N N . VAL A 1 110 ? 29.582 10.825 18.573 1.00 32.61 532 VAL A N 1
ATOM 1667 C CA . VAL A 1 110 ? 30.233 9.527 18.714 1.00 30.22 532 VAL A CA 1
ATOM 1668 C C . VAL A 1 110 ? 30.373 9.154 20.185 1.00 32.97 532 VAL A C 1
ATOM 1669 O O . VAL A 1 110 ? 30.338 7.968 20.539 1.00 33.37 532 VAL A O 1
ATOM 1682 N N . ASN A 1 111 ? 30.513 10.147 21.068 1.00 37.81 533 ASN A N 1
ATOM 1683 C CA . ASN A 1 111 ? 30.654 9.848 22.489 1.00 41.53 533 ASN A CA 1
ATOM 1684 C C . ASN A 1 111 ? 29.357 9.294 23.066 1.00 39.73 533 ASN A C 1
ATOM 1685 O O . ASN A 1 111 ? 29.380 8.309 23.815 1.00 41.27 533 ASN A O 1
ATOM 1696 N N . GLU A 1 112 ? 28.213 9.897 22.725 1.00 36.19 534 GLU A N 1
ATOM 1697 C CA . GLU A 1 112 ? 26.940 9.342 23.176 1.00 42.24 534 GLU A CA 1
ATOM 1698 C C . GLU A 1 112 ? 26.701 7.968 22.557 1.00 38.47 534 GLU A C 1
ATOM 1699 O O . GLU A 1 112 ? 26.197 7.055 23.222 1.00 37.33 534 GLU A O 1
ATOM 1711 N N . LEU A 1 113 ? 27.055 7.807 21.278 1.00 42.84 535 LEU A N 1
ATOM 1712 C CA . LEU A 1 113 ? 26.821 6.542 20.587 1.00 47.56 535 LEU A CA 1
ATOM 1713 C C . LEU A 1 113 ? 27.538 5.395 21.288 1.00 43.46 535 LEU A C 1
ATOM 1714 O O . LEU A 1 113 ? 26.963 4.319 21.492 1.00 39.66 535 LEU A O 1
ATOM 1730 N N . GLN A 1 114 ? 28.804 5.605 21.653 1.00 32.28 536 GLN A N 1
ATOM 1731 C CA . GLN A 1 114 ? 29.561 4.573 22.353 1.00 33.90 536 GLN A CA 1
ATOM 1732 C C . GLN A 1 114 ? 28.987 4.314 23.742 1.00 39.48 536 GLN A C 1
ATOM 1733 O O . GLN A 1 114 ? 28.999 3.175 24.224 1.00 35.50 536 GLN A O 1
ATOM 1747 N N . ASN A 1 115 ? 28.468 5.355 24.400 1.00 39.87 537 ASN A N 1
ATOM 1748 C CA . ASN A 1 115 ? 27.902 5.176 25.737 1.00 46.63 537 ASN A CA 1
ATOM 1749 C C . ASN A 1 115 ? 26.617 4.339 25.671 1.00 42.87 537 ASN A C 1
ATOM 1750 O O . ASN A 1 115 ? 26.430 3.430 26.488 1.00 40.45 537 ASN A O 1
ATOM 1761 N N . LEU A 1 116 ? 25.727 4.613 24.713 1.00 43.53 538 LEU A N 1
ATOM 1762 C CA . LEU A 1 116 ? 24.475 3.862 24.615 1.00 43.23 538 LEU A CA 1
ATOM 1763 C C . LEU A 1 116 ? 24.694 2.422 24.173 1.00 43.59 538 LEU A C 1
ATOM 1764 O O . LEU A 1 116 ? 24.064 1.505 24.717 1.00 45.34 538 LEU A O 1
ATOM 1780 N N . THR A 1 117 ? 25.603 2.190 23.218 1.00 37.62 539 THR A N 1
ATOM 1781 C CA . THR A 1 117 ? 25.746 0.847 22.676 1.00 35.09 539 THR A CA 1
ATOM 1782 C C . THR A 1 117 ? 26.783 0.013 23.406 1.00 34.90 539 THR A C 1
ATOM 1783 O O . THR A 1 117 ? 26.701 -1.218 23.354 1.00 41.31 539 THR A O 1
ATOM 1794 N N . SER A 1 118 ? 27.728 0.632 24.111 1.00 38.28 540 SER A N 1
ATOM 1795 C CA . SER A 1 118 ? 28.843 -0.065 24.733 1.00 43.17 540 SER A CA 1
ATOM 1796 C C . SER A 1 118 ? 29.861 -0.511 23.695 1.00 44.00 540 SER A C 1
ATOM 1797 O O . SER A 1 118 ? 30.916 -1.061 24.065 1.00 45.70 540 SER A O 1
ATOM 1805 N N . ALA A 1 119 ? 29.586 -0.324 22.412 1.00 35.62 541 ALA A N 1
ATOM 1806 C CA . ALA A 1 119 ? 30.581 -0.563 21.387 1.00 31.05 541 ALA A CA 1
ATOM 1807 C C . ALA A 1 119 ? 31.508 0.639 21.262 1.00 26.65 541 ALA A C 1
ATOM 1808 O O . ALA A 1 119 ? 31.121 1.789 21.491 1.00 25.53 541 ALA A O 1
ATOM 1815 N N . GLU A 1 120 ? 32.744 0.352 20.890 1.00 26.55 542 GLU A N 1
ATOM 1816 C CA . GLU A 1 120 ? 33.747 1.367 20.601 1.00 29.64 542 GLU A CA 1
ATOM 1817 C C . GLU A 1 120 ? 33.626 1.739 19.129 1.00 33.41 542 GLU A C 1
ATOM 1818 O O . GLU A 1 120 ? 33.656 0.861 18.258 1.00 25.45 542 GLU A O 1
ATOM 1830 N N . VAL A 1 121 ? 33.442 3.028 18.854 1.00 27.45 543 VAL A N 1
ATOM 1831 C CA . VAL A 1 121 ? 33.249 3.527 17.495 1.00 26.86 543 VAL A CA 1
ATOM 1832 C C . VAL A 1 121 ? 34.348 4.542 17.221 1.00 26.34 543 VAL A C 1
ATOM 1833 O O . VAL A 1 121 ? 34.447 5.562 17.917 1.00 23.41 543 VAL A O 1
ATOM 1846 N N . ILE A 1 122 ? 35.171 4.261 16.213 1.00 21.47 544 ILE A N 1
ATOM 1847 C CA . ILE A 1 122 ? 36.347 5.062 15.900 1.00 25.27 544 ILE A CA 1
ATOM 1848 C C . ILE A 1 122 ? 36.330 5.395 14.415 1.00 33.04 544 ILE A C 1
ATOM 1849 O O . ILE A 1 122 ? 36.168 4.501 13.576 1.00 20.52 544 ILE A O 1
ATOM 1865 N N . VAL A 1 123 ? 36.485 6.675 14.093 1.00 30.53 545 VAL A N 1
ATOM 1866 C CA . VAL A 1 123 ? 36.667 7.112 12.710 1.00 24.35 545 VAL A CA 1
ATOM 1867 C C . VAL A 1 123 ? 38.146 7.433 12.534 1.00 24.84 545 VAL A C 1
ATOM 1868 O O . VAL A 1 123 ? 38.560 8.540 12.879 1.00 28.57 545 VAL A O 1
ATOM 1881 N N . PRO A 1 124 ? 38.963 6.543 11.974 1.00 20.84 546 PRO A N 1
ATOM 1882 C CA . PRO A 1 124 ? 40.407 6.814 11.901 1.00 22.26 546 PRO A CA 1
ATOM 1883 C C . PRO A 1 124 ? 40.722 8.154 11.248 1.00 26.01 546 PRO A C 1
ATOM 1884 O O . PRO A 1 124 ? 40.021 8.608 10.341 1.00 28.04 546 PRO A O 1
ATOM 1895 N N . ARG A 1 125 ? 41.777 8.799 11.743 1.00 25.30 547 ARG A N 1
ATOM 1896 C CA . ARG A 1 125 ? 42.138 10.131 11.289 1.00 30.94 547 ARG A CA 1
ATOM 1897 C C . ARG A 1 125 ? 42.990 10.083 10.021 1.00 32.22 547 ARG A C 1
ATOM 1898 O O . ARG A 1 125 ? 43.590 9.062 9.672 1.00 29.69 547 ARG A O 1
ATOM 1919 N N . ASP A 1 126 ? 43.027 11.223 9.329 1.00 31.93 548 ASP A N 1
ATOM 1920 C CA A ASP A 1 126 ? 43.880 11.410 8.156 0.57 38.60 548 ASP A CA 1
ATOM 1921 C CA B ASP A 1 126 ? 43.881 11.411 8.156 0.43 39.00 548 ASP A CA 1
ATOM 1922 C C . ASP A 1 126 ? 43.632 10.335 7.102 1.00 30.96 548 ASP A C 1
ATOM 1923 O O . ASP A 1 126 ? 44.553 9.884 6.420 1.00 31.40 548 ASP A O 1
ATOM 1940 N N . GLN A 1 127 ? 42.377 9.926 6.959 1.00 26.30 549 GLN A N 1
ATOM 1941 C CA . GLN A 1 127 ? 42.039 8.940 5.948 1.00 26.87 549 GLN A CA 1
ATOM 1942 C C . GLN A 1 127 ? 41.975 9.575 4.565 1.00 27.48 549 GLN A C 1
ATOM 1943 O O . GLN A 1 127 ? 41.589 10.736 4.404 1.00 26.64 549 GLN A O 1
ATOM 1957 N N . THR A 1 128 ? 42.343 8.789 3.559 1.00 29.64 550 THR A N 1
ATOM 1958 C CA . THR A 1 128 ? 42.139 9.178 2.174 1.00 30.11 550 THR A CA 1
ATOM 1959 C C . THR A 1 128 ? 40.863 8.517 1.681 1.00 29.24 550 THR A C 1
ATOM 1960 O O . THR A 1 128 ? 40.813 7.279 1.610 1.00 30.44 550 THR A O 1
ATOM 1971 N N . PRO A 1 129 ? 39.809 9.268 1.356 1.00 31.39 551 PRO A N 1
ATOM 1972 C CA . PRO A 1 129 ? 38.593 8.628 0.836 1.00 30.14 551 PRO A CA 1
ATOM 1973 C C . PRO A 1 129 ? 38.917 7.753 -0.368 1.00 33.16 551 PRO A C 1
ATOM 1974 O O . PRO A 1 129 ? 39.816 8.055 -1.155 1.00 34.81 551 PRO A O 1
ATOM 1985 N N . ASP A 1 130 ? 38.176 6.656 -0.503 1.00 35.91 552 ASP A N 1
ATOM 1986 C CA . ASP A 1 130 ? 38.437 5.700 -1.570 1.00 31.82 552 ASP A CA 1
ATOM 1987 C C . ASP A 1 130 ? 37.794 6.193 -2.866 1.00 28.28 552 ASP A C 1
ATOM 1988 O O . ASP A 1 130 ? 37.253 7.301 -2.939 1.00 26.73 552 ASP A O 1
ATOM 1997 N N . GLU A 1 131 ? 37.833 5.357 -3.907 1.00 31.65 553 GLU A N 1
ATOM 1998 C CA . GLU A 1 131 ? 37.320 5.756 -5.213 1.00 36.97 553 GLU A CA 1
ATOM 1999 C C . GLU A 1 131 ? 35.848 6.138 -5.164 1.00 34.37 553 GLU A C 1
ATOM 2000 O O . GLU A 1 131 ? 35.363 6.812 -6.078 1.00 37.44 553 GLU A O 1
ATOM 2012 N N . ASN A 1 132 ? 35.125 5.710 -4.133 1.00 37.21 554 ASN A N 1
ATOM 2013 C CA . ASN A 1 132 ? 33.744 6.116 -3.923 1.00 31.80 554 ASN A CA 1
ATOM 2014 C C . ASN A 1 132 ? 33.632 7.288 -2.957 1.00 33.68 554 ASN A C 1
ATOM 2015 O O . ASN A 1 132 ? 32.524 7.625 -2.528 1.00 33.37 554 ASN A O 1
ATOM 2026 N N . GLU A 1 133 ? 34.756 7.919 -2.613 1.00 28.33 555 GLU A N 1
ATOM 2027 C CA . GLU A 1 133 ? 34.775 9.032 -1.663 1.00 31.92 555 GLU A CA 1
ATOM 2028 C C . GLU A 1 133 ? 34.189 8.606 -0.319 1.00 28.43 555 GLU A C 1
ATOM 2029 O O . GLU A 1 133 ? 33.455 9.358 0.329 1.00 26.38 555 GLU A O 1
ATOM 2041 N N . GLU A 1 134 ? 34.526 7.389 0.105 1.00 26.92 556 GLU A N 1
ATOM 2042 C CA . GLU A 1 134 ? 34.068 6.835 1.369 1.00 27.25 556 GLU A CA 1
ATOM 2043 C C . GLU A 1 134 ? 35.267 6.559 2.266 1.00 24.27 556 GLU A C 1
ATOM 2044 O O . GLU A 1 134 ? 36.361 6.240 1.791 1.00 22.24 556 GLU A O 1
ATOM 2056 N N . VAL A 1 135 ? 35.043 6.681 3.572 1.00 28.16 557 VAL A N 1
ATOM 2057 C CA . VAL A 1 135 ? 36.062 6.420 4.577 1.00 26.01 557 VAL A CA 1
ATOM 2058 C C . VAL A 1 135 ? 35.553 5.328 5.513 1.00 29.62 557 VAL A C 1
ATOM 2059 O O . VAL A 1 135 ? 34.392 4.923 5.464 1.00 28.27 557 VAL A O 1
ATOM 2072 N N . ILE A 1 136 ? 36.445 4.857 6.372 1.00 25.63 558 ILE A N 1
ATOM 2073 C CA . ILE A 1 136 ? 36.146 3.741 7.259 1.00 28.19 558 ILE A CA 1
ATOM 2074 C C . ILE A 1 136 ? 35.655 4.265 8.599 1.00 26.35 558 ILE A C 1
ATOM 2075 O O . ILE A 1 136 ? 36.106 5.308 9.090 1.00 23.11 558 ILE A O 1
ATOM 2091 N N . VAL A 1 137 ? 34.715 3.532 9.186 1.00 25.15 559 VAL A N 1
ATOM 2092 C CA . VAL A 1 137 ? 34.358 3.653 10.592 1.00 19.95 559 VAL A CA 1
ATOM 2093 C C . VAL A 1 137 ? 34.634 2.298 11.227 1.00 23.53 559 VAL A C 1
ATOM 2094 O O . VAL A 1 137 ? 34.219 1.266 10.689 1.00 20.39 559 VAL A O 1
ATOM 2107 N N . ARG A 1 138 ? 35.372 2.301 12.334 1.00 18.74 560 ARG A N 1
ATOM 2108 C CA . ARG A 1 138 ? 35.673 1.081 13.073 1.00 22.12 560 ARG A CA 1
ATOM 2109 C C . ARG A 1 138 ? 34.653 0.899 14.188 1.00 20.14 560 ARG A C 1
ATOM 2110 O O . ARG A 1 138 ? 34.358 1.845 14.926 1.00 18.79 560 ARG A O 1
ATOM 2131 N N . ILE A 1 139 ? 34.129 -0.317 14.316 1.00 19.74 561 ILE A N 1
ATOM 2132 C CA . ILE A 1 139 ? 33.146 -0.658 15.339 1.00 19.71 561 ILE A CA 1
ATOM 2133 C C . ILE A 1 139 ? 33.614 -1.932 16.026 1.00 21.38 561 ILE A C 1
ATOM 2134 O O . ILE A 1 139 ? 33.756 -2.976 15.376 1.00 19.31 561 ILE A O 1
ATOM 2150 N N . ILE A 1 140 ? 33.876 -1.844 17.328 1.00 18.94 562 ILE A N 1
ATOM 2151 C CA . ILE A 1 140 ? 34.396 -2.962 18.107 1.00 23.14 562 ILE A CA 1
ATOM 2152 C C . ILE A 1 140 ? 33.449 -3.224 19.269 1.00 23.59 562 ILE A C 1
ATOM 2153 O O . ILE A 1 140 ? 33.109 -2.299 20.015 1.00 21.90 562 ILE A O 1
ATOM 2169 N N . GLY A 1 141 ? 33.043 -4.477 19.431 1.00 20.59 563 GLY A N 1
ATOM 2170 C CA . GLY A 1 141 ? 32.197 -4.846 20.549 1.00 25.59 563 GLY A CA 1
ATOM 2171 C C . GLY A 1 141 ? 31.585 -6.215 20.347 1.00 23.64 563 GLY A C 1
ATOM 2172 O O . GLY A 1 141 ? 31.874 -6.921 19.373 1.00 19.29 563 GLY A O 1
ATOM 2176 N N . HIS A 1 142 ? 30.749 -6.592 21.313 1.00 21.55 564 HIS A N 1
ATOM 2177 C CA A HIS A 1 142 ? 29.986 -7.826 21.233 0.50 28.15 564 HIS A CA 1
ATOM 2178 C CA B HIS A 1 142 ? 30.026 -7.847 21.191 0.50 28.11 564 HIS A CA 1
ATOM 2179 C C . HIS A 1 142 ? 28.935 -7.717 20.128 1.00 27.91 564 HIS A C 1
ATOM 2180 O O . HIS A 1 142 ? 28.654 -6.635 19.605 1.00 27.18 564 HIS A O 1
ATOM 2207 N N . PHE A 1 143 ? 28.331 -8.856 19.791 1.00 26.58 565 PHE A N 1
ATOM 2208 C CA . PHE A 1 143 ? 27.436 -8.917 18.640 1.00 20.76 565 PHE A CA 1
ATOM 2209 C C . PHE A 1 143 ? 26.347 -7.850 18.695 1.00 21.36 565 PHE A C 1
ATOM 2210 O O . PHE A 1 143 ? 26.199 -7.053 17.762 1.00 21.14 565 PHE A O 1
ATOM 2227 N N . PHE A 1 144 ? 25.540 -7.851 19.760 1.00 20.22 566 PHE A N 1
ATOM 2228 C CA . PHE A 1 144 ? 24.402 -6.937 19.813 1.00 24.91 566 PHE A CA 1
ATOM 2229 C C . PHE A 1 144 ? 24.851 -5.479 19.858 1.00 26.00 566 PHE A C 1
ATOM 2230 O O . PHE A 1 144 ? 24.214 -4.612 19.247 1.00 27.55 566 PHE A O 1
ATOM 2247 N N . ALA A 1 145 ? 25.932 -5.183 20.583 1.00 28.53 567 ALA A N 1
ATOM 2248 C CA . ALA A 1 145 ? 26.457 -3.822 20.592 1.00 28.59 567 ALA A CA 1
ATOM 2249 C C . ALA A 1 145 ? 26.900 -3.399 19.200 1.00 25.49 567 ALA A C 1
ATOM 2250 O O . ALA A 1 145 ? 26.614 -2.279 18.761 1.00 25.38 567 ALA A O 1
ATOM 2257 N N . SER A 1 146 ? 27.591 -4.291 18.486 1.00 22.51 568 SER A N 1
ATOM 2258 C CA . SER A 1 146 ? 28.047 -3.973 17.138 1.00 21.75 568 SER A CA 1
ATOM 2259 C C . SER A 1 146 ? 26.867 -3.747 16.202 1.00 27.47 568 SER A C 1
ATOM 2260 O O . SER A 1 146 ? 26.880 -2.818 15.387 1.00 23.64 568 SER A O 1
ATOM 2268 N N . GLN A 1 147 ? 25.834 -4.586 16.306 1.00 25.49 569 GLN A N 1
ATOM 2269 C CA . GLN A 1 147 ? 24.673 -4.430 15.435 1.00 28.60 569 GLN A CA 1
ATOM 2270 C C . GLN A 1 147 ? 23.971 -3.102 15.684 1.00 28.11 569 GLN A C 1
ATOM 2271 O O . GLN A 1 147 ? 23.578 -2.411 14.738 1.00 31.39 569 GLN A O 1
ATOM 2285 N N . THR A 1 148 ? 23.811 -2.721 16.953 1.00 26.29 570 THR A N 1
ATOM 2286 C CA . THR A 1 148 ? 23.147 -1.460 17.265 1.00 24.21 570 THR A CA 1
ATOM 2287 C C . THR A 1 148 ? 23.971 -0.277 16.768 1.00 27.14 570 THR A C 1
ATOM 2288 O O . THR A 1 148 ? 23.430 0.660 16.168 1.00 22.46 570 THR A O 1
ATOM 2299 N N . ALA A 1 149 ? 25.285 -0.300 17.012 1.00 28.57 571 ALA A N 1
ATOM 2300 C CA . ALA A 1 149 ? 26.149 0.770 16.522 1.00 27.85 571 ALA A CA 1
ATOM 2301 C C . ALA A 1 149 ? 26.075 0.877 15.004 1.00 22.00 571 ALA A C 1
ATOM 2302 O O . ALA A 1 149 ? 25.929 1.975 14.453 1.00 24.58 571 ALA A O 1
ATOM 2309 N N . GLN A 1 150 ? 26.186 -0.255 14.305 1.00 25.76 572 GLN A N 1
ATOM 2310 C CA . GLN A 1 150 ? 26.047 -0.232 12.852 1.00 29.19 572 GLN A CA 1
ATOM 2311 C C . GLN A 1 150 ? 24.700 0.350 12.444 1.00 32.58 572 GLN A C 1
ATOM 2312 O O . GLN A 1 150 ? 24.618 1.144 11.499 1.00 35.55 572 GLN A O 1
ATOM 2326 N N . ARG A 1 151 ? 23.631 -0.039 13.141 1.00 32.44 573 ARG A N 1
ATOM 2327 C CA . ARG A 1 151 ? 22.296 0.434 12.790 1.00 34.96 573 ARG A CA 1
ATOM 2328 C C . ARG A 1 151 ? 22.201 1.951 12.897 1.00 32.74 573 ARG A C 1
ATOM 2329 O O . ARG A 1 151 ? 21.700 2.619 11.985 1.00 27.80 573 ARG A O 1
ATOM 2350 N N . LYS A 1 152 ? 22.708 2.522 13.992 1.00 30.65 574 LYS A N 1
ATOM 2351 C CA . LYS A 1 152 ? 22.584 3.962 14.178 1.00 31.99 574 LYS A CA 1
ATOM 2352 C C . LYS A 1 152 ? 23.506 4.735 13.247 1.00 31.03 574 LYS A C 1
ATOM 2353 O O . LYS A 1 152 ? 23.144 5.827 12.795 1.00 31.43 574 LYS A O 1
ATOM 2372 N N . ILE A 1 153 ? 24.694 4.206 12.958 1.00 25.17 575 ILE A N 1
ATOM 2373 C CA . ILE A 1 153 ? 25.574 4.885 12.013 1.00 29.83 575 ILE A CA 1
ATOM 2374 C C . ILE A 1 153 ? 24.922 4.928 10.639 1.00 33.46 575 ILE A C 1
ATOM 2375 O O . ILE A 1 153 ? 24.965 5.951 9.944 1.00 27.17 575 ILE A O 1
ATOM 2391 N N . ARG A 1 154 ? 24.290 3.825 10.230 1.00 33.54 576 ARG A N 1
ATOM 2392 C CA A ARG A 1 154 ? 23.570 3.815 8.963 0.58 40.99 576 ARG A CA 1
ATOM 2393 C CA B ARG A 1 154 ? 23.566 3.812 8.964 0.42 41.39 576 ARG A CA 1
ATOM 2394 C C . ARG A 1 154 ? 22.457 4.857 8.957 1.00 41.60 576 ARG A C 1
ATOM 2395 O O . ARG A 1 154 ? 22.204 5.499 7.931 1.00 39.56 576 ARG A O 1
ATOM 2436 N N . GLU A 1 155 ? 21.784 5.044 10.096 1.00 37.64 577 GLU A N 1
ATOM 2437 C CA . GLU A 1 155 ? 20.731 6.051 10.176 1.00 42.03 577 GLU A CA 1
ATOM 2438 C C . GLU A 1 155 ? 21.303 7.448 9.969 1.00 45.28 577 GLU A C 1
ATOM 2439 O O . GLU A 1 155 ? 20.816 8.215 9.132 1.00 49.05 577 GLU A O 1
ATOM 2451 N N . ILE A 1 156 ? 22.343 7.794 10.732 1.00 43.56 578 ILE A N 1
ATOM 2452 C CA . ILE A 1 156 ? 22.994 9.092 10.575 1.00 40.88 578 ILE A CA 1
ATOM 2453 C C . ILE A 1 156 ? 23.352 9.330 9.115 1.00 38.58 578 ILE A C 1
ATOM 2454 O O . ILE A 1 156 ? 23.107 10.409 8.561 1.00 47.08 578 ILE A O 1
ATOM 2470 N N . VAL A 1 157 ? 23.929 8.318 8.464 1.00 36.30 579 VAL A N 1
ATOM 2471 C CA . VAL A 1 157 ? 24.301 8.450 7.059 1.00 45.63 579 VAL A CA 1
ATOM 2472 C C . VAL A 1 157 ? 23.079 8.762 6.205 1.00 50.53 579 VAL A C 1
ATOM 2473 O O . VAL A 1 157 ? 23.134 9.608 5.304 1.00 45.39 579 VAL A O 1
ATOM 2486 N N . GLN A 1 158 ? 21.957 8.090 6.472 1.00 56.26 580 GLN A N 1
ATOM 2487 C CA . GLN A 1 158 ? 20.776 8.288 5.640 1.00 61.32 580 GLN A CA 1
ATOM 2488 C C . GLN A 1 158 ? 20.094 9.618 5.953 1.00 59.33 580 GLN A C 1
ATOM 2489 O O . GLN A 1 158 ? 19.547 10.263 5.052 1.00 61.79 580 GLN A O 1
ATOM 2503 N N . GLN A 1 159 ? 20.101 10.040 7.224 1.00 45.34 581 GLN A N 1
ATOM 2504 C CA . GLN A 1 159 ? 19.543 11.345 7.565 1.00 50.15 581 GLN A CA 1
ATOM 2505 C C . GLN A 1 159 ? 20.274 12.460 6.827 1.00 63.15 581 GLN A C 1
ATOM 2506 O O . GLN A 1 159 ? 19.647 13.403 6.330 1.00 69.97 581 GLN A O 1
ATOM 2520 N N . VAL A 1 160 ? 21.604 12.373 6.749 1.00 68.72 582 VAL A N 1
ATOM 2521 C CA . VAL A 1 160 ? 22.372 13.399 6.050 1.00 63.99 582 VAL A CA 1
ATOM 2522 C C . VAL A 1 160 ? 22.010 13.417 4.572 1.00 66.04 582 VAL A C 1
ATOM 2523 O O . VAL A 1 160 ? 21.875 14.486 3.963 1.00 69.19 582 VAL A O 1
ATOM 2536 N N . LYS A 1 161 ? 21.841 12.238 3.970 1.00 60.10 583 LYS A N 1
ATOM 2537 C CA . LYS A 1 161 ? 21.439 12.179 2.570 1.00 67.94 583 LYS A CA 1
ATOM 2538 C C . LYS A 1 161 ? 20.062 12.807 2.383 1.00 70.46 583 LYS A C 1
ATOM 2539 O O . LYS A 1 161 ? 19.880 13.673 1.520 1.00 73.80 583 LYS A O 1
ATOM 2558 N N . GLN A 1 162 ? 19.066 12.340 3.133 1.00 81.12 584 GLN A N 1
ATOM 2559 C CA . GLN A 1 162 ? 17.753 12.979 3.183 1.00 86.72 584 GLN A CA 1
ATOM 2560 C C . GLN A 1 162 ? 17.861 14.494 3.016 1.00 91.79 584 GLN A C 1
ATOM 2561 O O . GLN A 1 162 ? 17.129 15.092 2.219 1.00 91.51 584 GLN A O 1
ATOM 2575 N N . GLN A 1 163 ? 18.761 15.116 3.778 1.00 79.59 585 GLN A N 1
ATOM 2576 C CA . GLN A 1 163 ? 18.948 16.563 3.724 1.00 78.86 585 GLN A CA 1
ATOM 2577 C C . GLN A 1 163 ? 19.680 16.933 2.441 1.00 86.48 585 GLN A C 1
ATOM 2578 O O . GLN A 1 163 ? 20.874 16.654 2.295 1.00 96.07 585 GLN A O 1
ATOM 2582 N N . GLU A 1 164 ? 18.965 17.557 1.509 1.00 104.26 586 GLU A N 1
ATOM 2583 C CA . GLU A 1 164 ? 19.531 17.926 0.216 1.00 101.88 586 GLU A CA 1
ATOM 2584 C C . GLU A 1 164 ? 19.866 16.675 -0.592 1.00 99.37 586 GLU A C 1
ATOM 2585 O O . GLU A 1 164 ? 18.974 15.986 -1.087 1.00 98.23 586 GLU A O 1
ATOM 2589 N N . GLU B 1 4 ? 11.064 -25.277 7.331 1.00 101.56 426 GLU B N 1
ATOM 2590 C CA . GLU B 1 4 ? 9.941 -24.483 6.848 1.00 95.68 426 GLU B CA 1
ATOM 2591 C C . GLU B 1 4 ? 9.252 -23.763 8.003 1.00 92.85 426 GLU B C 1
ATOM 2592 O O . GLU B 1 4 ? 9.631 -23.924 9.163 1.00 94.60 426 GLU B O 1
ATOM 2595 N N . GLN B 1 5 ? 8.235 -22.971 7.665 1.00 87.96 427 GLN B N 1
ATOM 2596 C CA . GLN B 1 5 ? 7.565 -22.095 8.618 1.00 84.36 427 GLN B CA 1
ATOM 2597 C C . GLN B 1 5 ? 7.278 -22.755 9.959 1.00 79.91 427 GLN B C 1
ATOM 2598 O O . GLN B 1 5 ? 6.439 -23.655 10.053 1.00 88.22 427 GLN B O 1
ATOM 2612 N N . GLU B 1 6 ? 7.977 -22.307 10.997 1.00 63.91 428 GLU B N 1
ATOM 2613 C CA . GLU B 1 6 ? 7.867 -22.856 12.339 1.00 54.81 428 GLU B CA 1
ATOM 2614 C C . GLU B 1 6 ? 7.265 -21.815 13.276 1.00 46.03 428 GLU B C 1
ATOM 2615 O O . GLU B 1 6 ? 7.188 -20.625 12.955 1.00 37.94 428 GLU B O 1
ATOM 2619 N N . ILE B 1 7 ? 6.821 -22.280 14.441 1.00 41.87 429 ILE B N 1
ATOM 2620 C CA . ILE B 1 7 ? 6.304 -21.413 15.494 1.00 50.51 429 ILE B CA 1
ATOM 2621 C C . ILE B 1 7 ? 7.186 -21.567 16.725 1.00 55.05 429 ILE B C 1
ATOM 2622 O O . ILE B 1 7 ? 7.445 -22.691 17.171 1.00 61.07 429 ILE B O 1
ATOM 2638 N N . VAL B 1 8 ? 7.647 -20.443 17.266 1.00 50.24 430 VAL B N 1
ATOM 2639 C CA . VAL B 1 8 ? 8.445 -20.423 18.486 1.00 36.58 430 VAL B CA 1
ATOM 2640 C C . VAL B 1 8 ? 7.787 -19.462 19.464 1.00 33.14 430 VAL B C 1
ATOM 2641 O O . VAL B 1 8 ? 7.489 -18.315 19.108 1.00 35.52 430 VAL B O 1
ATOM 2654 N N . ASN B 1 9 ? 7.571 -19.922 20.693 1.00 33.53 431 ASN B N 1
ATOM 2655 C CA . ASN B 1 9 ? 7.066 -19.076 21.767 1.00 34.42 431 ASN B CA 1
ATOM 2656 C C . ASN B 1 9 ? 8.263 -18.629 22.600 1.00 35.70 431 ASN B C 1
ATOM 2657 O O . ASN B 1 9 ? 8.920 -19.452 23.246 1.00 35.99 431 ASN B O 1
ATOM 2668 N N . LEU B 1 10 ? 8.538 -17.329 22.592 1.00 36.03 432 LEU B N 1
ATOM 2669 C CA . LEU B 1 10 ? 9.654 -16.748 23.325 1.00 30.64 432 LEU B CA 1
ATOM 2670 C C . LEU B 1 10 ? 9.106 -15.919 24.476 1.00 32.67 432 LEU B C 1
ATOM 2671 O O . LEU B 1 10 ? 8.275 -15.030 24.265 1.00 39.01 432 LEU B O 1
ATOM 2687 N N . PHE B 1 11 ? 9.563 -16.215 25.687 1.00 29.50 433 PHE B N 1
ATOM 2688 C CA . PHE B 1 11 ? 9.075 -15.547 26.885 1.00 35.27 433 PHE B CA 1
ATOM 2689 C C . PHE B 1 11 ? 10.002 -14.393 27.246 1.00 35.04 433 PHE B C 1
ATOM 2690 O O . PHE B 1 11 ? 11.228 -14.552 27.255 1.00 36.91 433 PHE B O 1
ATOM 2707 N N . ILE B 1 12 ? 9.409 -13.241 27.533 1.00 39.23 434 ILE B N 1
ATOM 2708 C CA . ILE B 1 12 ? 10.165 -12.041 27.900 1.00 45.55 434 ILE B CA 1
ATOM 2709 C C . ILE B 1 12 ? 9.631 -11.538 29.232 1.00 47.24 434 ILE B C 1
ATOM 2710 O O . ILE B 1 12 ? 8.505 -11.870 29.634 1.00 49.37 434 ILE B O 1
ATOM 2726 N N . PRO B 1 13 ? 10.415 -10.725 29.942 1.00 51.90 435 PRO B N 1
ATOM 2727 C CA . PRO B 1 13 ? 9.900 -10.119 31.177 1.00 49.20 435 PRO B CA 1
ATOM 2728 C C . PRO B 1 13 ? 8.668 -9.278 30.889 1.00 46.14 435 PRO B C 1
ATOM 2729 O O . PRO B 1 13 ? 8.595 -8.575 29.878 1.00 39.36 435 PRO B O 1
ATOM 2740 N N . THR B 1 14 ? 7.687 -9.359 31.791 1.00 44.01 436 THR B N 1
ATOM 2741 C CA . THR B 1 14 ? 6.450 -8.611 31.597 1.00 46.99 436 THR B CA 1
ATOM 2742 C C . THR B 1 14 ? 6.732 -7.119 31.478 1.00 47.05 436 THR B C 1
ATOM 2743 O O . THR B 1 14 ? 6.069 -6.409 30.715 1.00 46.51 436 THR B O 1
ATOM 2754 N N . GLN B 1 15 ? 7.724 -6.623 32.224 1.00 50.30 437 GLN B N 1
ATOM 2755 C CA . GLN B 1 15 ? 8.059 -5.205 32.193 1.00 56.17 437 GLN B CA 1
ATOM 2756 C C . GLN B 1 15 ? 8.602 -4.746 30.845 1.00 52.12 437 GLN B C 1
ATOM 2757 O O . GLN B 1 15 ? 8.678 -3.535 30.614 1.00 48.84 437 GLN B O 1
ATOM 2771 N N . ALA B 1 16 ? 8.979 -5.667 29.960 1.00 46.28 438 ALA B N 1
ATOM 2772 C CA . ALA B 1 16 ? 9.598 -5.313 28.690 1.00 45.29 438 ALA B CA 1
ATOM 2773 C C . ALA B 1 16 ? 8.621 -5.257 27.521 1.00 41.20 438 ALA B C 1
ATOM 2774 O O . ALA B 1 16 ? 9.038 -4.938 26.402 1.00 42.91 438 ALA B O 1
ATOM 2781 N N . VAL B 1 17 ? 7.340 -5.561 27.740 1.00 41.10 439 VAL B N 1
ATOM 2782 C CA . VAL B 1 17 ? 6.393 -5.607 26.628 1.00 50.68 439 VAL B CA 1
ATOM 2783 C C . VAL B 1 17 ? 6.324 -4.255 25.927 1.00 46.10 439 VAL B C 1
ATOM 2784 O O . VAL B 1 17 ? 6.343 -4.174 24.692 1.00 37.34 439 VAL B O 1
ATOM 2797 N N . GLY B 1 18 ? 6.238 -3.174 26.704 1.00 46.39 440 GLY B N 1
ATOM 2798 C CA . GLY B 1 18 ? 6.134 -1.854 26.104 1.00 41.67 440 GLY B CA 1
ATOM 2799 C C . GLY B 1 18 ? 7.308 -1.525 25.203 1.00 43.23 440 GLY B C 1
ATOM 2800 O O . GLY B 1 18 ? 7.132 -0.965 24.117 1.00 42.84 440 GLY B O 1
ATOM 2804 N N . ALA B 1 19 ? 8.520 -1.883 25.629 1.00 42.48 441 ALA B N 1
ATOM 2805 C CA . ALA B 1 19 ? 9.698 -1.601 24.817 1.00 44.12 441 ALA B CA 1
ATOM 2806 C C . ALA B 1 19 ? 9.711 -2.448 23.550 1.00 38.27 441 ALA B C 1
ATOM 2807 O O . ALA B 1 19 ? 10.070 -1.958 22.473 1.00 40.77 441 ALA B O 1
ATOM 2814 N N . ILE B 1 20 ? 9.325 -3.722 23.656 1.00 39.17 442 ILE B N 1
ATOM 2815 C CA . ILE B 1 20 ? 9.306 -4.586 22.479 1.00 36.50 442 ILE B CA 1
ATOM 2816 C C . ILE B 1 20 ? 8.274 -4.091 21.471 1.00 36.23 442 ILE B C 1
ATOM 2817 O O . ILE B 1 20 ? 8.532 -4.061 20.261 1.00 43.77 442 ILE B O 1
ATOM 2833 N N . ILE B 1 21 ? 7.094 -3.688 21.949 1.00 39.55 443 ILE B N 1
ATOM 2834 C CA . ILE B 1 21 ? 6.068 -3.170 21.048 1.00 35.27 443 ILE B CA 1
ATOM 2835 C C . ILE B 1 21 ? 6.488 -1.813 20.495 1.00 36.84 443 ILE B C 1
ATOM 2836 O O . ILE B 1 21 ? 6.424 -1.568 19.285 1.00 33.04 443 ILE B O 1
ATOM 2852 N N . GLY B 1 22 ? 6.916 -0.911 21.371 1.00 39.78 444 GLY B N 1
ATOM 2853 C CA . GLY B 1 22 ? 7.329 0.413 20.964 1.00 39.05 444 GLY B CA 1
ATOM 2854 C C . GLY B 1 22 ? 6.173 1.390 20.860 1.00 46.52 444 GLY B C 1
ATOM 2855 O O . GLY B 1 22 ? 4.993 1.029 20.856 1.00 42.59 444 GLY B O 1
ATOM 2859 N N . LYS B 1 23 ? 6.536 2.667 20.774 1.00 50.03 445 LYS B N 1
ATOM 2860 C CA . LYS B 1 23 ? 5.550 3.731 20.659 1.00 55.26 445 LYS B CA 1
ATOM 2861 C C . LYS B 1 23 ? 4.725 3.522 19.398 1.00 45.58 445 LYS B C 1
ATOM 2862 O O . LYS B 1 23 ? 5.276 3.433 18.297 1.00 44.61 445 LYS B O 1
ATOM 2881 N N . LYS B 1 24 ? 3.405 3.452 19.552 1.00 52.49 446 LYS B N 1
ATOM 2882 C CA . LYS B 1 24 ? 2.501 3.231 18.428 1.00 54.24 446 LYS B CA 1
ATOM 2883 C C . LYS B 1 24 ? 2.775 1.904 17.725 1.00 55.09 446 LYS B C 1
ATOM 2884 O O . LYS B 1 24 ? 2.439 1.739 16.546 1.00 53.25 446 LYS B O 1
ATOM 2903 N N . GLY B 1 25 ? 3.356 0.939 18.435 1.00 51.72 447 GLY B N 1
ATOM 2904 C CA . GLY B 1 25 ? 3.697 -0.335 17.836 1.00 49.75 447 GLY B CA 1
ATOM 2905 C C . GLY B 1 25 ? 4.768 -0.267 16.772 1.00 51.92 447 GLY B C 1
ATOM 2906 O O . GLY B 1 25 ? 4.891 -1.194 15.966 1.00 48.76 447 GLY B O 1
ATOM 2910 N N . ALA B 1 26 ? 5.566 0.803 16.757 1.00 50.63 448 ALA B N 1
ATOM 2911 C CA . ALA B 1 26 ? 6.549 0.986 15.696 1.00 52.33 448 ALA B CA 1
ATOM 2912 C C . ALA B 1 26 ? 7.680 -0.031 15.774 1.00 44.28 448 ALA B C 1
ATOM 2913 O O . ALA B 1 26 ? 8.206 -0.448 14.735 1.00 36.53 448 ALA B O 1
ATOM 2920 N N . HIS B 1 27 ? 8.073 -0.442 16.981 1.00 39.51 449 HIS B N 1
ATOM 2921 C CA . HIS B 1 27 ? 9.227 -1.326 17.110 1.00 38.76 449 HIS B CA 1
ATOM 2922 C C . HIS B 1 27 ? 8.901 -2.737 16.635 1.00 35.23 449 HIS B C 1
ATOM 2923 O O . HIS B 1 27 ? 9.630 -3.310 15.816 1.00 33.86 449 HIS B O 1
ATOM 2937 N N . ILE B 1 28 ? 7.813 -3.320 17.142 1.00 36.28 450 ILE B N 1
ATOM 2938 C CA . ILE B 1 28 ? 7.469 -4.685 16.758 1.00 38.81 450 ILE B CA 1
ATOM 2939 C C . ILE B 1 28 ? 7.153 -4.758 15.270 1.00 40.20 450 ILE B C 1
ATOM 2940 O O . ILE B 1 28 ? 7.426 -5.774 14.619 1.00 41.47 450 ILE B O 1
ATOM 2956 N N . LYS B 1 29 ? 6.588 -3.687 14.702 1.00 34.38 451 LYS B N 1
ATOM 2957 C CA . LYS B 1 29 ? 6.397 -3.634 13.257 1.00 41.60 451 LYS B CA 1
ATOM 2958 C C . LYS B 1 29 ? 7.734 -3.654 12.527 1.00 36.04 451 LYS B C 1
ATOM 2959 O O . LYS B 1 29 ? 7.883 -4.331 11.502 1.00 42.05 451 LYS B O 1
ATOM 2978 N N . GLN B 1 30 ? 8.718 -2.907 13.036 1.00 36.86 452 GLN B N 1
ATOM 2979 C CA . GLN B 1 30 ? 10.050 -2.911 12.440 1.00 40.07 452 GLN B CA 1
ATOM 2980 C C . GLN B 1 30 ? 10.665 -4.304 12.482 1.00 34.15 452 GLN B C 1
ATOM 2981 O O . GLN B 1 30 ? 11.227 -4.778 11.487 1.00 35.08 452 GLN B O 1
ATOM 2995 N N . LEU B 1 31 ? 10.566 -4.981 13.628 1.00 36.59 453 LEU B N 1
ATOM 2996 C CA . LEU B 1 31 ? 11.154 -6.311 13.748 1.00 41.97 453 LEU B CA 1
ATOM 2997 C C . LEU B 1 31 ? 10.501 -7.302 12.794 1.00 37.23 453 LEU B C 1
ATOM 2998 O O . LEU B 1 31 ? 11.191 -8.114 12.166 1.00 35.97 453 LEU B O 1
ATOM 3014 N N . ALA B 1 32 ? 9.172 -7.263 12.685 1.00 41.13 454 ALA B N 1
ATOM 3015 C CA . ALA B 1 32 ? 8.480 -8.192 11.802 1.00 35.99 454 ALA B CA 1
ATOM 3016 C C . ALA B 1 32 ? 8.911 -8.029 10.362 1.00 31.76 454 ALA B C 1
ATOM 3017 O O . ALA B 1 32 ? 9.039 -9.012 9.622 1.00 29.36 454 ALA B O 1
ATOM 3024 N N . ARG B 1 33 ? 9.084 -6.781 9.933 1.00 36.20 455 ARG B N 1
ATOM 3025 C CA . ARG B 1 33 ? 9.523 -6.529 8.571 1.00 42.77 455 ARG B CA 1
ATOM 3026 C C . ARG B 1 33 ? 11.007 -6.853 8.394 1.00 41.55 455 ARG B C 1
ATOM 3027 O O . ARG B 1 33 ? 11.419 -7.343 7.342 1.00 37.49 455 ARG B O 1
ATOM 3048 N N . PHE B 1 34 ? 11.829 -6.530 9.381 1.00 41.11 456 PHE B N 1
ATOM 3049 C CA . PHE B 1 34 ? 13.253 -6.854 9.345 1.00 35.57 456 PHE B CA 1
ATOM 3050 C C . PHE B 1 34 ? 13.469 -8.368 9.284 1.00 36.87 456 PHE B C 1
ATOM 3051 O O . PHE B 1 34 ? 14.305 -8.863 8.515 1.00 38.30 456 PHE B O 1
ATOM 3068 N N . ALA B 1 35 ? 12.764 -9.114 10.132 1.00 34.06 457 ALA B N 1
ATOM 3069 C CA . ALA B 1 35 ? 12.958 -10.553 10.220 1.00 34.06 457 ALA B CA 1
ATOM 3070 C C . ALA B 1 35 ? 12.189 -11.319 9.155 1.00 38.73 457 ALA B C 1
ATOM 3071 O O . ALA B 1 35 ? 12.503 -12.488 8.900 1.00 38.66 457 ALA B O 1
ATOM 3078 N N . GLY B 1 36 ? 11.201 -10.695 8.522 1.00 45.82 458 GLY B N 1
ATOM 3079 C CA . GLY B 1 36 ? 10.333 -11.433 7.621 1.00 45.53 458 GLY B CA 1
ATOM 3080 C C . GLY B 1 36 ? 9.523 -12.480 8.348 1.00 49.87 458 GLY B C 1
ATOM 3081 O O . GLY B 1 36 ? 9.299 -13.576 7.817 1.00 50.34 458 GLY B O 1
ATOM 3085 N N . ALA B 1 37 ? 9.093 -12.172 9.568 1.00 46.55 459 ALA B N 1
ATOM 3086 C CA . ALA B 1 37 ? 8.341 -13.102 10.391 1.00 41.81 459 ALA B CA 1
ATOM 3087 C C . ALA B 1 37 ? 7.155 -12.389 11.020 1.00 42.17 459 ALA B C 1
ATOM 3088 O O . ALA B 1 37 ? 7.137 -11.163 11.158 1.00 45.92 459 ALA B O 1
ATOM 3095 N N . SER B 1 38 ? 6.157 -13.181 11.399 1.00 38.20 460 SER B N 1
ATOM 3096 C CA . SER B 1 38 ? 5.053 -12.684 12.204 1.00 39.71 460 SER B CA 1
ATOM 3097 C C . SER B 1 38 ? 5.456 -12.710 13.672 1.00 38.60 460 SER B C 1
ATOM 3098 O O . SER B 1 38 ? 5.957 -13.724 14.169 1.00 42.05 460 SER B O 1
ATOM 3106 N N . ILE B 1 39 ? 5.244 -11.594 14.362 1.00 42.03 461 ILE B N 1
ATOM 3107 C CA . ILE B 1 39 ? 5.625 -11.446 15.762 1.00 42.42 461 ILE B CA 1
ATOM 3108 C C . ILE B 1 39 ? 4.409 -10.908 16.502 1.00 45.08 461 ILE B C 1
ATOM 3109 O O . ILE B 1 39 ? 4.047 -9.736 16.338 1.00 46.60 461 ILE B O 1
ATOM 3125 N N . LYS B 1 40 ? 3.792 -11.751 17.326 1.00 42.27 462 LYS B N 1
ATOM 3126 C CA . LYS B 1 40 ? 2.603 -11.384 18.084 1.00 40.15 462 LYS B CA 1
ATOM 3127 C C . LYS B 1 40 ? 2.858 -11.606 19.568 1.00 39.43 462 LYS B C 1
ATOM 3128 O O . LYS B 1 40 ? 3.558 -12.550 19.954 1.00 42.59 462 LYS B O 1
ATOM 3147 N N . ILE B 1 41 ? 2.288 -10.737 20.393 1.00 41.98 463 ILE B N 1
ATOM 3148 C CA . ILE B 1 41 ? 2.383 -10.846 21.843 1.00 48.13 463 ILE B CA 1
ATOM 3149 C C . ILE B 1 41 ? 1.115 -11.534 22.334 1.00 49.15 463 ILE B C 1
ATOM 3150 O O . ILE B 1 41 ? 0.012 -11.000 22.171 1.00 49.86 463 ILE B O 1
ATOM 3166 N N . ALA B 1 42 ? 1.259 -12.717 22.926 1.00 51.87 464 ALA B N 1
ATOM 3167 C CA . ALA B 1 42 ? 0.095 -13.450 23.398 1.00 45.46 464 ALA B CA 1
ATOM 3168 C C . ALA B 1 42 ? -0.515 -12.756 24.617 1.00 50.63 464 ALA B C 1
ATOM 3169 O O . ALA B 1 42 ? 0.194 -12.110 25.392 1.00 45.39 464 ALA B O 1
ATOM 3176 N N . PRO B 1 43 ? -1.832 -12.871 24.807 1.00 55.65 465 PRO B N 1
ATOM 3177 C CA . PRO B 1 43 ? -2.450 -12.279 26.001 1.00 55.25 465 PRO B CA 1
ATOM 3178 C C . PRO B 1 43 ? -1.914 -12.911 27.277 1.00 45.91 465 PRO B C 1
ATOM 3179 O O . PRO B 1 43 ? -1.484 -14.066 27.292 1.00 46.37 465 PRO B O 1
ATOM 3190 N N . ALA B 1 44 ? -1.929 -12.130 28.355 1.00 53.07 466 ALA B N 1
ATOM 3191 C CA . ALA B 1 44 ? -1.414 -12.610 29.630 1.00 64.79 466 ALA B CA 1
ATOM 3192 C C . ALA B 1 44 ? -2.345 -13.658 30.230 1.00 82.11 466 ALA B C 1
ATOM 3193 O O . ALA B 1 44 ? -3.569 -13.501 30.230 1.00 93.28 466 ALA B O 1
ATOM 3200 N N . GLU B 1 45 ? -1.750 -14.737 30.746 1.00 93.83 467 GLU B N 1
ATOM 3201 C CA . GLU B 1 45 ? -2.513 -15.772 31.432 1.00 95.47 467 GLU B CA 1
ATOM 3202 C C . GLU B 1 45 ? -3.075 -15.310 32.772 1.00 96.99 467 GLU B C 1
ATOM 3203 O O . GLU B 1 45 ? -4.000 -15.947 33.288 1.00 100.49 467 GLU B O 1
ATOM 3215 N N . GLY B 1 46 ? -2.544 -14.235 33.351 1.00 96.62 468 GLY B N 1
ATOM 3216 C CA . GLY B 1 46 ? -3.001 -13.778 34.642 1.00 100.73 468 GLY B CA 1
ATOM 3217 C C . GLY B 1 46 ? -2.629 -12.341 34.941 1.00 108.59 468 GLY B C 1
ATOM 3218 O O . GLY B 1 46 ? -1.984 -11.659 34.138 1.00 118.94 468 GLY B O 1
ATOM 3222 N N . PRO B 1 47 ? -3.039 -11.849 36.115 1.00 102.83 469 PRO B N 1
ATOM 3223 C CA . PRO B 1 47 ? -2.831 -10.428 36.434 1.00 100.46 469 PRO B CA 1
ATOM 3224 C C . PRO B 1 47 ? -1.467 -10.097 37.011 1.00 97.17 469 PRO B C 1
ATOM 3225 O O . PRO B 1 47 ? -1.116 -8.910 37.073 1.00 92.89 469 PRO B O 1
ATOM 3236 N N . ASP B 1 48 ? -0.688 -11.092 37.430 1.00 96.63 470 ASP B N 1
ATOM 3237 C CA . ASP B 1 48 ? 0.595 -10.859 38.082 1.00 92.66 470 ASP B CA 1
ATOM 3238 C C . ASP B 1 48 ? 1.683 -11.744 37.486 1.00 88.54 470 ASP B C 1
ATOM 3239 O O . ASP B 1 48 ? 2.643 -12.103 38.171 1.00 82.71 470 ASP B O 1
ATOM 3243 N N . VAL B 1 49 ? 1.548 -12.107 36.210 1.00 87.01 471 VAL B N 1
ATOM 3244 C CA . VAL B 1 49 ? 2.531 -12.974 35.577 1.00 83.67 471 VAL B CA 1
ATOM 3245 C C . VAL B 1 49 ? 3.866 -12.249 35.469 1.00 76.66 471 VAL B C 1
ATOM 3246 O O . VAL B 1 49 ? 3.923 -11.036 35.215 1.00 64.96 471 VAL B O 1
ATOM 3259 N N . SER B 1 50 ? 4.955 -12.993 35.678 1.00 80.43 472 SER B N 1
ATOM 3260 C CA . SER B 1 50 ? 6.289 -12.410 35.612 1.00 74.46 472 SER B CA 1
ATOM 3261 C C . SER B 1 50 ? 6.814 -12.345 34.185 1.00 62.36 472 SER B C 1
ATOM 3262 O O . SER B 1 50 ? 7.642 -11.480 33.873 1.00 60.89 472 SER B O 1
ATOM 3270 N N . GLU B 1 51 ? 6.360 -13.245 33.317 1.00 53.21 473 GLU B N 1
ATOM 3271 C CA . GLU B 1 51 ? 6.771 -13.264 31.925 1.00 52.52 473 GLU B CA 1
ATOM 3272 C C . GLU B 1 51 ? 5.557 -13.133 31.014 1.00 48.49 473 GLU B C 1
ATOM 3273 O O . GLU B 1 51 ? 4.423 -13.432 31.400 1.00 51.23 473 GLU B O 1
ATOM 3285 N N . ARG B 1 52 ? 5.817 -12.674 29.793 1.00 46.92 474 ARG B N 1
ATOM 3286 C CA . ARG B 1 52 ? 4.833 -12.633 28.721 1.00 44.57 474 ARG B CA 1
ATOM 3287 C C . ARG B 1 52 ? 5.393 -13.397 27.529 1.00 43.21 474 ARG B C 1
ATOM 3288 O O . ARG B 1 52 ? 6.610 -13.483 27.347 1.00 44.75 474 ARG B O 1
ATOM 3309 N N . MET B 1 53 ? 4.499 -13.942 26.708 1.00 42.00 475 MET B N 1
ATOM 3310 C CA . MET B 1 53 ? 4.877 -14.859 25.640 1.00 36.58 475 MET B CA 1
ATOM 3311 C C . MET B 1 53 ? 4.782 -14.166 24.289 1.00 35.67 475 MET B C 1
ATOM 3312 O O . MET B 1 53 ? 3.738 -13.600 23.946 1.00 34.99 475 MET B O 1
ATOM 3326 N N . VAL B 1 54 ? 5.874 -14.218 23.530 1.00 33.77 476 VAL B N 1
ATOM 3327 C CA . VAL B 1 54 ? 5.924 -13.699 22.169 1.00 27.99 476 VAL B CA 1
ATOM 3328 C C . VAL B 1 54 ? 5.838 -14.872 21.205 1.00 36.41 476 VAL B C 1
ATOM 3329 O O . VAL B 1 54 ? 6.629 -15.819 21.296 1.00 38.70 476 VAL B O 1
ATOM 3342 N N . ILE B 1 55 ? 4.898 -14.803 20.268 1.00 34.01 477 ILE B N 1
ATOM 3343 C CA . ILE B 1 55 ? 4.699 -15.853 19.275 1.00 38.87 477 ILE B CA 1
ATOM 3344 C C . ILE B 1 55 ? 5.363 -15.406 17.982 1.00 37.43 477 ILE B C 1
ATOM 3345 O O . ILE B 1 55 ? 4.978 -14.388 17.394 1.00 36.86 477 ILE B O 1
ATOM 3361 N N . ILE B 1 56 ? 6.366 -16.162 17.544 1.00 33.72 478 ILE B N 1
ATOM 3362 C CA . ILE B 1 56 ? 7.151 -15.837 16.359 1.00 33.21 478 ILE B CA 1
ATOM 3363 C C . ILE B 1 56 ? 6.923 -16.935 15.332 1.00 37.68 478 ILE B C 1
ATOM 3364 O O . ILE B 1 56 ? 7.176 -18.114 15.610 1.00 38.17 478 ILE B O 1
ATOM 3380 N N . THR B 1 57 ? 6.449 -16.551 14.149 1.00 33.97 479 THR B N 1
ATOM 3381 C CA . THR B 1 57 ? 6.134 -17.493 13.082 1.00 36.78 479 THR B CA 1
ATOM 3382 C C . THR B 1 57 ? 6.976 -17.158 11.859 1.00 35.17 479 THR B C 1
ATOM 3383 O O . THR B 1 57 ? 6.928 -16.029 11.357 1.00 42.50 479 THR B O 1
ATOM 3394 N N . GLY B 1 58 ? 7.746 -18.135 11.390 1.00 35.46 480 GLY B N 1
ATOM 3395 C CA . GLY B 1 58 ? 8.602 -17.954 10.244 1.00 33.01 480 GLY B CA 1
ATOM 3396 C C . GLY B 1 58 ? 9.659 -19.033 10.155 1.00 32.57 480 GLY B C 1
ATOM 3397 O O . GLY B 1 58 ? 9.841 -19.836 11.076 1.00 38.67 480 GLY B O 1
ATOM 3401 N N . PRO B 1 59 ? 10.380 -19.071 9.039 1.00 37.49 481 PRO B N 1
ATOM 3402 C CA . PRO B 1 59 ? 11.416 -20.097 8.853 1.00 39.74 481 PRO B CA 1
ATOM 3403 C C . PRO B 1 59 ? 12.614 -19.835 9.747 1.00 42.78 481 PRO B C 1
ATOM 3404 O O . PRO B 1 59 ? 12.687 -18.791 10.413 1.00 40.06 481 PRO B O 1
ATOM 3415 N N . PRO B 1 60 ? 13.577 -20.761 9.786 1.00 44.43 482 PRO B N 1
ATOM 3416 C CA . PRO B 1 60 ? 14.721 -20.590 10.702 1.00 42.57 482 PRO B CA 1
ATOM 3417 C C . PRO B 1 60 ? 15.468 -19.275 10.544 1.00 41.33 482 PRO B C 1
ATOM 3418 O O . PRO B 1 60 ? 15.797 -18.638 11.552 1.00 42.00 482 PRO B O 1
ATOM 3429 N N . GLU B 1 61 ? 15.753 -18.846 9.311 1.00 41.93 483 GLU B N 1
ATOM 3430 C CA . GLU B 1 61 ? 16.473 -17.591 9.125 1.00 37.08 483 GLU B CA 1
ATOM 3431 C C . GLU B 1 61 ? 15.670 -16.415 9.663 1.00 37.59 483 GLU B C 1
ATOM 3432 O O . GLU B 1 61 ? 16.247 -15.459 10.194 1.00 35.53 483 GLU B O 1
ATOM 3444 N N . ALA B 1 62 ? 14.342 -16.469 9.542 1.00 37.05 484 ALA B N 1
ATOM 3445 C CA . ALA B 1 62 ? 13.504 -15.423 10.116 1.00 34.29 484 ALA B CA 1
ATOM 3446 C C . ALA B 1 62 ? 13.475 -15.524 11.636 1.00 34.33 484 ALA B C 1
ATOM 3447 O O . ALA B 1 62 ? 13.462 -14.503 12.332 1.00 37.19 484 ALA B O 1
ATOM 3454 N N . GLN B 1 63 ? 13.454 -16.750 12.167 1.00 30.16 485 GLN B N 1
ATOM 3455 C CA . GLN B 1 63 ? 13.499 -16.938 13.614 1.00 32.82 485 GLN B CA 1
ATOM 3456 C C . GLN B 1 63 ? 14.776 -16.350 14.203 1.00 34.41 485 GLN B C 1
ATOM 3457 O O . GLN B 1 63 ? 14.751 -15.740 15.279 1.00 31.05 485 GLN B O 1
ATOM 3471 N N . PHE B 1 64 ? 15.905 -16.534 13.513 1.00 31.45 486 PHE B N 1
ATOM 3472 C CA . PHE B 1 64 ? 17.170 -15.985 13.989 1.00 31.97 486 PHE B CA 1
ATOM 3473 C C . PHE B 1 64 ? 17.094 -14.471 14.135 1.00 31.67 486 PHE B C 1
ATOM 3474 O O . PHE B 1 64 ? 17.542 -13.915 15.145 1.00 26.80 486 PHE B O 1
ATOM 3491 N N . LYS B 1 65 ? 16.514 -13.788 13.146 1.00 31.26 487 LYS B N 1
ATOM 3492 C CA . LYS B 1 65 ? 16.456 -12.331 13.186 1.00 30.36 487 LYS B CA 1
ATOM 3493 C C . LYS B 1 65 ? 15.433 -11.836 14.201 1.00 30.34 487 LYS B C 1
ATOM 3494 O O . LYS B 1 65 ? 15.707 -10.892 14.951 1.00 32.18 487 LYS B O 1
ATOM 3513 N N . ALA B 1 66 ? 14.248 -12.450 14.235 1.00 29.88 488 ALA B N 1
ATOM 3514 C CA . ALA B 1 66 ? 13.207 -11.996 15.151 1.00 31.38 488 ALA B CA 1
ATOM 3515 C C . ALA B 1 66 ? 13.623 -12.210 16.600 1.00 29.48 488 ALA B C 1
ATOM 3516 O O . ALA B 1 66 ? 13.574 -11.282 17.416 1.00 33.20 488 ALA B O 1
ATOM 3523 N N . GLN B 1 67 ? 14.031 -13.435 16.943 1.00 31.44 489 GLN B N 1
ATOM 3524 C CA . GLN B 1 67 ? 14.486 -13.705 18.301 1.00 28.73 489 GLN B CA 1
ATOM 3525 C C . GLN B 1 67 ? 15.717 -12.874 18.641 1.00 29.67 489 GLN B C 1
ATOM 3526 O O . GLN B 1 67 ? 15.824 -12.333 19.747 1.00 31.25 489 GLN B O 1
ATOM 3540 N N . GLY B 1 68 ? 16.649 -12.744 17.694 1.00 25.82 490 GLY B N 1
ATOM 3541 C CA . GLY B 1 68 ? 17.866 -11.994 17.962 1.00 25.10 490 GLY B CA 1
ATOM 3542 C C . GLY B 1 68 ? 17.601 -10.534 18.273 1.00 26.90 490 GLY B C 1
ATOM 3543 O O . GLY B 1 68 ? 18.181 -9.973 19.207 1.00 26.17 490 GLY B O 1
ATOM 3547 N N . ARG B 1 69 ? 16.727 -9.894 17.492 1.00 26.71 491 ARG B N 1
ATOM 3548 C CA . ARG B 1 69 ? 16.413 -8.492 17.743 1.00 25.91 491 ARG B CA 1
ATOM 3549 C C . ARG B 1 69 ? 15.674 -8.316 19.064 1.00 27.52 491 ARG B C 1
ATOM 3550 O O . ARG B 1 69 ? 15.789 -7.261 19.699 1.00 32.76 491 ARG B O 1
ATOM 3571 N N . ILE B 1 70 ? 14.926 -9.331 19.501 1.00 26.81 492 ILE B N 1
ATOM 3572 C CA . ILE B 1 70 ? 14.277 -9.264 20.807 1.00 31.22 492 ILE B CA 1
ATOM 3573 C C . ILE B 1 70 ? 15.315 -9.391 21.915 1.00 31.03 492 ILE B C 1
ATOM 3574 O O . ILE B 1 70 ? 15.318 -8.616 22.879 1.00 37.57 492 ILE B O 1
ATOM 3590 N N . PHE B 1 71 ? 16.204 -10.380 21.802 1.00 32.38 493 PHE B N 1
ATOM 3591 C CA . PHE B 1 71 ? 17.327 -10.481 22.727 1.00 33.14 493 PHE B CA 1
ATOM 3592 C C . PHE B 1 71 ? 18.087 -9.161 22.801 1.00 36.06 493 PHE B C 1
ATOM 3593 O O . PHE B 1 71 ? 18.381 -8.654 23.890 1.00 34.24 493 PHE B O 1
ATOM 3610 N N . GLY B 1 72 ? 18.413 -8.589 21.640 1.00 35.47 494 GLY B N 1
ATOM 3611 C CA . GLY B 1 72 ? 19.195 -7.365 21.620 1.00 39.35 494 GLY B CA 1
ATOM 3612 C C . GLY B 1 72 ? 18.461 -6.178 22.213 1.00 38.32 494 GLY B C 1
ATOM 3613 O O . GLY B 1 72 ? 19.055 -5.364 22.925 1.00 36.50 494 GLY B O 1
ATOM 3617 N N . LYS B 1 73 ? 17.161 -6.064 21.936 1.00 35.20 495 LYS B N 1
ATOM 3618 C CA . LYS B 1 73 ? 16.394 -4.947 22.478 1.00 34.51 495 LYS B CA 1
ATOM 3619 C C . LYS B 1 73 ? 16.354 -5.009 23.999 1.00 35.88 495 LYS B C 1
ATOM 3620 O O . LYS B 1 73 ? 16.517 -3.986 24.674 1.00 36.99 495 LYS B O 1
ATOM 3639 N N . LEU B 1 74 ? 16.136 -6.202 24.558 1.00 36.23 496 LEU B N 1
ATOM 3640 C CA . LEU B 1 74 ? 16.174 -6.352 26.007 1.00 38.21 496 LEU B CA 1
ATOM 3641 C C . LEU B 1 74 ? 17.531 -5.945 26.559 1.00 43.17 496 LEU B C 1
ATOM 3642 O O . LEU B 1 74 ? 17.619 -5.407 27.669 1.00 43.25 496 LEU B O 1
ATOM 3658 N N . LYS B 1 75 ? 18.600 -6.217 25.810 1.00 37.56 497 LYS B N 1
ATOM 3659 C CA . LYS B 1 75 ? 19.930 -5.805 26.237 1.00 48.60 497 LYS B CA 1
ATOM 3660 C C . LYS B 1 75 ? 20.083 -4.289 26.171 1.00 39.48 497 LYS B C 1
ATOM 3661 O O . LYS B 1 75 ? 20.618 -3.673 27.100 1.00 41.11 497 LYS B O 1
ATOM 3680 N N . GLU B 1 76 ? 19.619 -3.670 25.081 1.00 42.36 498 GLU B N 1
ATOM 3681 C CA . GLU B 1 76 ? 19.729 -2.221 24.939 1.00 49.18 498 GLU B CA 1
ATOM 3682 C C . GLU B 1 76 ? 18.980 -1.479 26.039 1.00 54.15 498 GLU B C 1
ATOM 3683 O O . GLU B 1 76 ? 19.439 -0.433 26.514 1.00 56.83 498 GLU B O 1
ATOM 3695 N N . GLU B 1 77 ? 17.825 -1.995 26.451 1.00 54.40 499 GLU B N 1
ATOM 3696 C CA . GLU B 1 77 ? 16.975 -1.304 27.412 1.00 55.71 499 GLU B CA 1
ATOM 3697 C C . GLU B 1 77 ? 17.292 -1.641 28.862 1.00 62.82 499 GLU B C 1
ATOM 3698 O O . GLU B 1 77 ? 16.575 -1.181 29.757 1.00 66.55 499 GLU B O 1
ATOM 3710 N N . ASN B 1 78 ? 18.329 -2.433 29.119 1.00 70.13 500 ASN B N 1
ATOM 3711 C CA . ASN B 1 78 ? 18.823 -2.646 30.479 1.00 72.48 500 ASN B CA 1
ATOM 3712 C C . ASN B 1 78 ? 17.785 -3.346 31.355 1.00 73.72 500 ASN B C 1
ATOM 3713 O O . ASN B 1 78 ? 17.515 -2.937 32.486 1.00 78.82 500 ASN B O 1
ATOM 3724 N N . PHE B 1 79 ? 17.203 -4.419 30.824 1.00 70.81 501 PHE B N 1
ATOM 3725 C CA . PHE B 1 79 ? 16.333 -5.282 31.614 1.00 71.88 501 PHE B CA 1
ATOM 3726 C C . PHE B 1 79 ? 17.120 -6.379 32.318 1.00 81.62 501 PHE B C 1
ATOM 3727 O O . PHE B 1 79 ? 16.587 -7.035 33.217 1.00 92.28 501 PHE B O 1
ATOM 3744 N N . PHE B 1 80 ? 18.371 -6.573 31.922 1.00 81.53 502 PHE B N 1
ATOM 3745 C CA . PHE B 1 80 ? 19.348 -7.455 32.546 1.00 89.33 502 PHE B CA 1
ATOM 3746 C C . PHE B 1 80 ? 20.487 -6.570 33.037 1.00 96.92 502 PHE B C 1
ATOM 3747 O O . PHE B 1 80 ? 20.514 -5.363 32.778 1.00 94.27 502 PHE B O 1
ATOM 3764 N N . ASN B 1 81 ? 21.436 -7.156 33.756 1.00 106.08 503 ASN B N 1
ATOM 3765 C CA . ASN B 1 81 ? 22.507 -6.351 34.321 1.00 110.25 503 ASN B CA 1
ATOM 3766 C C . ASN B 1 81 ? 23.462 -5.904 33.217 1.00 119.13 503 ASN B C 1
ATOM 3767 O O . ASN B 1 81 ? 23.345 -6.331 32.068 1.00 137.61 503 ASN B O 1
ATOM 3778 N N . PRO B 1 82 ? 24.420 -5.022 33.540 1.00 115.97 504 PRO B N 1
ATOM 3779 C CA . PRO B 1 82 ? 25.302 -4.480 32.493 1.00 115.38 504 PRO B CA 1
ATOM 3780 C C . PRO B 1 82 ? 26.135 -5.514 31.755 1.00 113.51 504 PRO B C 1
ATOM 3781 O O . PRO B 1 82 ? 26.072 -5.597 30.524 1.00 113.50 504 PRO B O 1
ATOM 3792 N N . LYS B 1 83 ? 26.935 -6.289 32.483 1.00 105.21 505 LYS B N 1
ATOM 3793 C CA . LYS B 1 83 ? 27.732 -7.350 31.885 1.00 94.39 505 LYS B CA 1
ATOM 3794 C C . LYS B 1 83 ? 26.999 -8.686 31.849 1.00 80.53 505 LYS B C 1
ATOM 3795 O O . LYS B 1 83 ? 27.638 -9.729 31.668 1.00 72.62 505 LYS B O 1
ATOM 3799 N N . GLU B 1 84 ? 25.679 -8.679 32.008 1.00 77.55 506 GLU B N 1
ATOM 3800 C CA . GLU B 1 84 ? 24.894 -9.905 32.069 1.00 76.46 506 GLU B CA 1
ATOM 3801 C C . GLU B 1 84 ? 24.223 -10.153 30.725 1.00 73.26 506 GLU B C 1
ATOM 3802 O O . GLU B 1 84 ? 23.499 -9.290 30.217 1.00 74.27 506 GLU B O 1
ATOM 3814 N N . GLU B 1 85 ? 24.462 -11.331 30.157 1.00 73.82 507 GLU B N 1
ATOM 3815 C CA . GLU B 1 85 ? 23.862 -11.684 28.883 1.00 71.28 507 GLU B CA 1
ATOM 3816 C C . GLU B 1 85 ? 22.364 -11.884 29.086 1.00 69.70 507 GLU B C 1
ATOM 3817 O O . GLU B 1 85 ? 21.897 -12.174 30.191 1.00 71.29 507 GLU B O 1
ATOM 3829 N N . VAL B 1 86 ? 21.604 -11.742 28.008 1.00 62.34 508 VAL B N 1
ATOM 3830 C CA . VAL B 1 86 ? 20.161 -11.943 28.084 1.00 56.02 508 VAL B CA 1
ATOM 3831 C C . VAL B 1 86 ? 19.870 -13.434 27.985 1.00 47.48 508 VAL B C 1
ATOM 3832 O O . VAL B 1 86 ? 20.280 -14.096 27.026 1.00 39.46 508 VAL B O 1
ATOM 3845 N N . LYS B 1 87 ? 19.168 -13.965 28.984 1.00 50.47 509 LYS B N 1
ATOM 3846 C CA . LYS B 1 87 ? 18.815 -15.378 29.047 1.00 48.16 509 LYS B CA 1
ATOM 3847 C C . LYS B 1 87 ? 17.297 -15.490 29.021 1.00 42.46 509 LYS B C 1
ATOM 3848 O O . LYS B 1 87 ? 16.618 -14.940 29.895 1.00 47.36 509 LYS B O 1
ATOM 3867 N N . LEU B 1 88 ? 16.773 -16.189 28.016 1.00 36.05 510 LEU B N 1
ATOM 3868 C CA . LEU B 1 88 ? 15.339 -16.316 27.810 1.00 38.40 510 LEU B CA 1
ATOM 3869 C C . LEU B 1 88 ? 14.962 -17.779 27.629 1.00 35.34 510 LEU B C 1
ATOM 3870 O O . LEU B 1 88 ? 15.760 -18.591 27.153 1.00 36.58 510 LEU B O 1
ATOM 3886 N N . GLU B 1 89 ? 13.730 -18.104 28.009 1.00 34.95 511 GLU B N 1
ATOM 3887 C CA . GLU B 1 89 ? 13.156 -19.420 27.770 1.00 39.84 511 GLU B CA 1
ATOM 3888 C C . GLU B 1 89 ? 12.294 -19.381 26.515 1.00 35.34 511 GLU B C 1
ATOM 3889 O O . GLU B 1 89 ? 11.516 -18.443 26.311 1.00 36.75 511 GLU B O 1
ATOM 3901 N N . ALA B 1 90 ? 12.439 -20.402 25.675 1.00 32.46 512 ALA B N 1
ATOM 3902 C CA . ALA B 1 90 ? 11.629 -20.548 24.475 1.00 32.37 512 ALA B CA 1
ATOM 3903 C C . ALA B 1 90 ? 10.990 -21.929 24.460 1.00 33.80 512 ALA B C 1
ATOM 3904 O O . ALA B 1 90 ? 11.566 -22.905 24.951 1.00 32.91 512 ALA B O 1
ATOM 3911 N N . HIS B 1 91 ? 9.784 -21.997 23.902 1.00 32.59 513 HIS B N 1
ATOM 3912 C CA . HIS B 1 91 ? 9.073 -23.253 23.706 1.00 32.70 513 HIS B CA 1
ATOM 3913 C C . HIS B 1 91 ? 8.928 -23.523 22.215 1.00 30.54 513 HIS B C 1
ATOM 3914 O O . HIS B 1 91 ? 8.494 -22.646 21.459 1.00 28.80 513 HIS B O 1
ATOM 3929 N N . ILE B 1 92 ? 9.325 -24.721 21.795 1.00 28.68 514 ILE B N 1
ATOM 3930 C CA . ILE B 1 92 ? 9.093 -25.195 20.437 1.00 30.72 514 ILE B CA 1
ATOM 3931 C C . ILE B 1 92 ? 8.222 -26.439 20.515 1.00 34.16 514 ILE B C 1
ATOM 3932 O O . ILE B 1 92 ? 8.211 -27.146 21.530 1.00 38.26 514 ILE B O 1
ATOM 3948 N N . ARG B 1 93 ? 7.499 -26.710 19.436 1.00 41.03 515 ARG B N 1
ATOM 3949 C CA . ARG B 1 93 ? 6.618 -27.867 19.349 1.00 46.92 515 ARG B CA 1
ATOM 3950 C C . ARG B 1 93 ? 7.226 -28.891 18.404 1.00 47.50 515 ARG B C 1
ATOM 3951 O O . ARG B 1 93 ? 7.642 -28.547 17.292 1.00 45.54 515 ARG B O 1
ATOM 3972 N N . VAL B 1 94 ? 7.279 -30.143 18.850 1.00 44.27 516 VAL B N 1
ATOM 3973 C CA . VAL B 1 94 ? 7.818 -31.237 18.048 1.00 51.57 516 VAL B CA 1
ATOM 3974 C C . VAL B 1 94 ? 6.826 -32.394 18.043 1.00 52.06 516 VAL B C 1
ATOM 3975 O O . VAL B 1 94 ? 6.035 -32.532 18.988 1.00 43.56 516 VAL B O 1
ATOM 3988 N N . PRO B 1 95 ? 6.828 -33.242 17.014 1.00 59.43 517 PRO B N 1
ATOM 3989 C CA . PRO B 1 95 ? 5.910 -34.389 17.009 1.00 58.91 517 PRO B CA 1
ATOM 3990 C C . PRO B 1 95 ? 6.079 -35.238 18.260 1.00 51.72 517 PRO B C 1
ATOM 3991 O O . PRO B 1 95 ? 7.193 -35.462 18.738 1.00 40.04 517 PRO B O 1
ATOM 4002 N N . SER B 1 96 ? 4.947 -35.702 18.796 1.00 54.72 518 SER B N 1
ATOM 4003 C CA . SER B 1 96 ? 4.977 -36.533 19.994 1.00 60.98 518 SER B CA 1
ATOM 4004 C C . SER B 1 96 ? 5.820 -37.786 19.796 1.00 63.00 518 SER B C 1
ATOM 4005 O O . SER B 1 96 ? 6.460 -38.257 20.744 1.00 63.13 518 SER B O 1
ATOM 4013 N N . SER B 1 97 ? 5.831 -38.342 18.584 1.00 73.88 519 SER B N 1
ATOM 4014 C CA . SER B 1 97 ? 6.599 -39.552 18.316 1.00 77.26 519 SER B CA 1
ATOM 4015 C C . SER B 1 97 ? 8.092 -39.282 18.200 1.00 79.73 519 SER B C 1
ATOM 4016 O O . SER B 1 97 ? 8.882 -40.233 18.216 1.00 87.52 519 SER B O 1
ATOM 4024 N N . THR B 1 98 ? 8.493 -38.017 18.085 1.00 77.32 520 THR B N 1
ATOM 4025 C CA . THR B 1 98 ? 9.896 -37.642 18.001 1.00 77.41 520 THR B CA 1
ATOM 4026 C C . THR B 1 98 ? 10.449 -37.124 19.323 1.00 74.63 520 THR B C 1
ATOM 4027 O O . THR B 1 98 ? 11.671 -37.007 19.461 1.00 74.46 520 THR B O 1
ATOM 4038 N N . ALA B 1 99 ? 9.587 -36.819 20.296 1.00 63.12 521 ALA B N 1
ATOM 4039 C CA . ALA B 1 99 ? 10.066 -36.249 21.551 1.00 65.91 521 ALA B CA 1
ATOM 4040 C C . ALA B 1 99 ? 10.935 -37.241 22.311 1.00 71.18 521 ALA B C 1
ATOM 4041 O O . ALA B 1 99 ? 11.966 -36.864 22.880 1.00 66.39 521 ALA B O 1
ATOM 4048 N N . GLY B 1 100 ? 10.541 -38.515 22.331 1.00 84.76 522 GLY B N 1
ATOM 4049 C CA . GLY B 1 100 ? 11.369 -39.519 22.970 1.00 80.97 522 GLY B CA 1
ATOM 4050 C C . GLY B 1 100 ? 12.739 -39.612 22.333 1.00 74.34 522 GLY B C 1
ATOM 4051 O O . GLY B 1 100 ? 13.717 -39.968 22.996 1.00 70.85 522 GLY B O 1
ATOM 4055 N N . ARG B 1 101 ? 12.830 -39.291 21.041 1.00 79.18 523 ARG B N 1
ATOM 4056 C CA . ARG B 1 101 ? 14.113 -39.290 20.355 1.00 80.73 523 ARG B CA 1
ATOM 4057 C C . ARG B 1 101 ? 14.936 -38.058 20.710 1.00 77.33 523 ARG B C 1
ATOM 4058 O O . ARG B 1 101 ? 16.169 -38.136 20.766 1.00 74.80 523 ARG B O 1
ATOM 4079 N N . VAL B 1 102 ? 14.279 -36.919 20.948 1.00 80.62 524 VAL B N 1
ATOM 4080 C CA . VAL B 1 102 ? 14.983 -35.741 21.447 1.00 73.86 524 VAL B CA 1
ATOM 4081 C C . VAL B 1 102 ? 15.553 -36.019 22.830 1.00 64.62 524 VAL B C 1
ATOM 4082 O O . VAL B 1 102 ? 16.659 -35.577 23.165 1.00 54.34 524 VAL B O 1
ATOM 4095 N N . ILE B 1 103 ? 14.806 -36.752 23.656 1.00 69.52 525 ILE B N 1
ATOM 4096 C CA . ILE B 1 103 ? 15.306 -37.133 24.971 1.00 80.04 525 ILE B CA 1
ATOM 4097 C C . ILE B 1 103 ? 16.441 -38.137 24.821 1.00 97.40 525 ILE B C 1
ATOM 4098 O O . ILE B 1 103 ? 17.499 -38.009 25.449 1.00 119.70 525 ILE B O 1
ATOM 4114 N N . GLY B 1 104 ? 16.236 -39.147 23.988 1.00 99.97 526 GLY B N 1
ATOM 4115 C CA . GLY B 1 104 ? 17.219 -40.180 23.766 1.00 98.70 526 GLY B CA 1
ATOM 4116 C C . GLY B 1 104 ? 17.172 -41.256 24.837 1.00 103.56 526 GLY B C 1
ATOM 4117 O O . GLY B 1 104 ? 16.617 -41.081 25.921 1.00 106.52 526 GLY B O 1
ATOM 4121 N N . LYS B 1 105 ? 17.772 -42.398 24.511 1.00 105.22 527 LYS B N 1
ATOM 4122 C CA . LYS B 1 105 ? 17.795 -43.521 25.438 1.00 107.52 527 LYS B CA 1
ATOM 4123 C C . LYS B 1 105 ? 18.547 -43.133 26.706 1.00 89.80 527 LYS B C 1
ATOM 4124 O O . LYS B 1 105 ? 19.673 -42.629 26.650 1.00 88.27 527 LYS B O 1
ATOM 4143 N N . GLY B 1 106 ? 17.913 -43.374 27.852 1.00 76.87 528 GLY B N 1
ATOM 4144 C CA . GLY B 1 106 ? 18.474 -42.984 29.131 1.00 96.13 528 GLY B CA 1
ATOM 4145 C C . GLY B 1 106 ? 18.621 -41.492 29.325 1.00 98.58 528 GLY B C 1
ATOM 4146 O O . GLY B 1 106 ? 19.329 -41.061 30.238 1.00 114.12 528 GLY B O 1
ATOM 4150 N N . GLY B 1 107 ? 17.959 -40.687 28.496 1.00 119.48 529 GLY B N 1
ATOM 4151 C CA . GLY B 1 107 ? 18.104 -39.247 28.575 1.00 127.54 529 GLY B CA 1
ATOM 4152 C C . GLY B 1 107 ? 19.459 -38.732 28.158 1.00 131.39 529 GLY B C 1
ATOM 4153 O O . GLY B 1 107 ? 19.803 -37.589 28.474 1.00 131.28 529 GLY B O 1
ATOM 4157 N N . LYS B 1 108 ? 20.242 -39.545 27.446 1.00 131.43 530 LYS B N 1
ATOM 4158 C CA . LYS B 1 108 ? 21.609 -39.170 27.108 1.00 126.82 530 LYS B CA 1
ATOM 4159 C C . LYS B 1 108 ? 21.664 -38.137 25.991 1.00 123.03 530 LYS B C 1
ATOM 4160 O O . LYS B 1 108 ? 22.545 -37.269 26.000 1.00 117.76 530 LYS B O 1
ATOM 4164 N N . THR B 1 109 ? 20.740 -38.205 25.031 1.00 136.35 531 THR B N 1
ATOM 4165 C CA . THR B 1 109 ? 20.757 -37.255 23.925 1.00 131.03 531 THR B CA 1
ATOM 4166 C C . THR B 1 109 ? 20.436 -35.852 24.423 1.00 122.64 531 THR B C 1
ATOM 4167 O O . THR B 1 109 ? 21.073 -34.876 24.008 1.00 139.39 531 THR B O 1
ATOM 4178 N N . VAL B 1 110 ? 19.442 -35.730 25.307 1.00 124.72 532 VAL B N 1
ATOM 4179 C CA . VAL B 1 110 ? 19.120 -34.434 25.894 1.00 130.16 532 VAL B CA 1
ATOM 4180 C C . VAL B 1 110 ? 20.297 -33.915 26.709 1.00 132.11 532 VAL B C 1
ATOM 4181 O O . VAL B 1 110 ? 20.510 -32.700 26.805 1.00 128.27 532 VAL B O 1
ATOM 4185 N N . ASN B 1 111 ? 21.078 -34.817 27.310 1.00 125.08 533 ASN B N 1
ATOM 4186 C CA . ASN B 1 111 ? 22.244 -34.393 28.078 1.00 116.90 533 ASN B CA 1
ATOM 4187 C C . ASN B 1 111 ? 23.349 -33.883 27.161 1.00 111.12 533 ASN B C 1
ATOM 4188 O O . ASN B 1 111 ? 24.015 -32.889 27.475 1.00 103.67 533 ASN B O 1
ATOM 4192 N N . GLU B 1 112 ? 23.560 -34.548 26.024 1.00 107.08 534 GLU B N 1
ATOM 4193 C CA . GLU B 1 112 ? 24.558 -34.082 25.068 1.00 104.89 534 GLU B CA 1
ATOM 4194 C C . GLU B 1 112 ? 24.235 -32.670 24.593 1.00 104.37 534 GLU B C 1
ATOM 4195 O O . GLU B 1 112 ? 25.107 -31.795 24.570 1.00 101.02 534 GLU B O 1
ATOM 4199 N N . LEU B 1 113 ? 22.975 -32.429 24.222 1.00 102.89 535 LEU B N 1
ATOM 4200 C CA . LEU B 1 113 ? 22.575 -31.118 23.720 1.00 102.37 535 LEU B CA 1
ATOM 4201 C C . LEU B 1 113 ? 22.936 -30.002 24.693 1.00 99.35 535 LEU B C 1
ATOM 4202 O O . LEU B 1 113 ? 23.462 -28.958 24.291 1.00 104.59 535 LEU B O 1
ATOM 4218 N N . GLN B 1 114 ? 22.659 -30.202 25.982 1.00 92.40 536 GLN B N 1
ATOM 4219 C CA . GLN B 1 114 ? 22.926 -29.158 26.967 1.00 96.42 536 GLN B CA 1
ATOM 4220 C C . GLN B 1 114 ? 24.419 -28.887 27.094 1.00 107.32 536 GLN B C 1
ATOM 4221 O O . GLN B 1 114 ? 24.883 -27.768 26.843 1.00 117.39 536 GLN B O 1
ATOM 4235 N N . ASN B 1 115 ? 25.193 -29.901 27.489 1.00 118.35 537 ASN B N 1
ATOM 4236 C CA . ASN B 1 115 ? 26.638 -29.734 27.582 1.00 110.11 537 ASN B CA 1
ATOM 4237 C C . ASN B 1 115 ? 27.246 -29.283 26.261 1.00 109.05 537 ASN B C 1
ATOM 4238 O O . ASN B 1 115 ? 28.350 -28.726 26.256 1.00 107.32 537 ASN B O 1
ATOM 4242 N N . LEU B 1 116 ? 26.550 -29.505 25.144 1.00 109.35 538 LEU B N 1
ATOM 4243 C CA . LEU B 1 116 ? 27.081 -29.114 23.845 1.00 107.12 538 LEU B CA 1
ATOM 4244 C C . LEU B 1 116 ? 26.798 -27.647 23.548 1.00 96.72 538 LEU B C 1
ATOM 4245 O O . LEU B 1 116 ? 27.679 -26.931 23.059 1.00 96.76 538 LEU B O 1
ATOM 4261 N N . THR B 1 117 ? 25.580 -27.183 23.834 1.00 80.73 539 THR B N 1
ATOM 4262 C CA . THR B 1 117 ? 25.173 -25.827 23.494 1.00 73.08 539 THR B CA 1
ATOM 4263 C C . THR B 1 117 ? 25.354 -24.829 24.626 1.00 65.85 539 THR B C 1
ATOM 4264 O O . THR B 1 117 ? 25.417 -23.624 24.363 1.00 62.39 539 THR B O 1
ATOM 4275 N N . SER B 1 118 ? 25.420 -25.298 25.868 1.00 64.45 540 SER B N 1
ATOM 4276 C CA . SER B 1 118 ? 25.378 -24.507 27.090 1.00 67.63 540 SER B CA 1
ATOM 4277 C C . SER B 1 118 ? 23.952 -24.052 27.392 1.00 68.91 540 SER B C 1
ATOM 4278 O O . SER B 1 118 ? 23.721 -23.474 28.453 1.00 74.61 540 SER B O 1
ATOM 4286 N N . ALA B 1 119 ? 22.991 -24.284 26.500 1.00 57.89 541 ALA B N 1
ATOM 4287 C CA . ALA B 1 119 ? 21.590 -24.059 26.817 1.00 55.50 541 ALA B CA 1
ATOM 4288 C C . ALA B 1 119 ? 21.024 -25.270 27.550 1.00 48.32 541 ALA B C 1
ATOM 4289 O O . ALA B 1 119 ? 21.443 -26.409 27.330 1.00 46.90 541 ALA B O 1
ATOM 4296 N N . GLU B 1 120 ? 20.061 -25.016 28.428 1.00 45.01 542 GLU B N 1
ATOM 4297 C CA . GLU B 1 120 ? 19.336 -26.084 29.107 1.00 45.84 542 GLU B CA 1
ATOM 4298 C C . GLU B 1 120 ? 18.124 -26.470 28.266 1.00 43.71 542 GLU B C 1
ATOM 4299 O O . GLU B 1 120 ? 17.326 -25.607 27.885 1.00 42.07 542 GLU B O 1
ATOM 4311 N N . VAL B 1 121 ? 18.008 -27.759 27.959 1.00 44.35 543 VAL B N 1
ATOM 4312 C CA . VAL B 1 121 ? 16.949 -28.280 27.101 1.00 45.43 543 VAL B CA 1
ATOM 4313 C C . VAL B 1 121 ? 16.156 -29.288 27.918 1.00 45.16 543 VAL B C 1
ATOM 4314 O O . VAL B 1 121 ? 16.705 -30.305 28.362 1.00 40.33 543 VAL B O 1
ATOM 4327 N N . ILE B 1 122 ? 14.868 -29.013 28.111 1.00 48.90 544 ILE B N 1
ATOM 4328 C CA . ILE B 1 122 ? 14.013 -29.822 28.969 1.00 49.68 544 ILE B CA 1
ATOM 4329 C C . ILE B 1 122 ? 12.752 -30.182 28.199 1.00 44.70 544 ILE B C 1
ATOM 4330 O O . ILE B 1 122 ? 12.087 -29.303 27.640 1.00 43.00 544 ILE B O 1
ATOM 4346 N N . VAL B 1 123 ? 12.428 -31.470 28.171 1.00 44.53 545 VAL B N 1
ATOM 4347 C CA . VAL B 1 123 ? 11.168 -31.947 27.608 1.00 46.99 545 VAL B CA 1
ATOM 4348 C C . VAL B 1 123 ? 10.245 -32.307 28.767 1.00 45.13 545 VAL B C 1
ATOM 4349 O O . VAL B 1 123 ? 10.412 -33.376 29.371 1.00 42.76 545 VAL B O 1
ATOM 4362 N N . PRO B 1 124 ? 9.282 -31.458 29.127 1.00 52.87 546 PRO B N 1
ATOM 4363 C CA . PRO B 1 124 ? 8.424 -31.772 30.278 1.00 60.67 546 PRO B CA 1
ATOM 4364 C C . PRO B 1 124 ? 7.786 -33.147 30.136 1.00 53.44 546 PRO B C 1
ATOM 4365 O O . PRO B 1 124 ? 7.413 -33.572 29.041 1.00 46.62 546 PRO B O 1
ATOM 4376 N N . ARG B 1 125 ? 7.666 -33.844 31.261 1.00 55.01 547 ARG B N 1
ATOM 4377 C CA . ARG B 1 125 ? 7.177 -35.212 31.260 1.00 64.41 547 ARG B CA 1
ATOM 4378 C C . ARG B 1 125 ? 5.651 -35.242 31.277 1.00 61.60 547 ARG B C 1
ATOM 4379 O O . ARG B 1 125 ? 4.985 -34.278 31.663 1.00 64.04 547 ARG B O 1
ATOM 4400 N N . ASP B 1 126 ? 5.104 -36.376 30.846 1.00 62.69 548 ASP B N 1
ATOM 4401 C CA . ASP B 1 126 ? 3.668 -36.634 30.909 1.00 77.42 548 ASP B CA 1
ATOM 4402 C C . ASP B 1 126 ? 2.874 -35.519 30.233 1.00 74.94 548 ASP B C 1
ATOM 4403 O O . ASP B 1 126 ? 1.946 -34.943 30.805 1.00 71.66 548 ASP B O 1
ATOM 4412 N N . GLN B 1 127 ? 3.246 -35.219 28.993 1.00 74.98 549 GLN B N 1
ATOM 4413 C CA . GLN B 1 127 ? 2.546 -34.214 28.210 1.00 69.92 549 GLN B CA 1
ATOM 4414 C C . GLN B 1 127 ? 1.425 -34.849 27.398 1.00 59.11 549 GLN B C 1
ATOM 4415 O O . GLN B 1 127 ? 1.520 -35.998 26.957 1.00 51.99 549 GLN B O 1
ATOM 4429 N N . THR B 1 128 ? 0.358 -34.078 27.194 1.00 55.18 550 THR B N 1
ATOM 4430 C CA . THR B 1 128 ? -0.714 -34.473 26.295 1.00 55.05 550 THR B CA 1
ATOM 4431 C C . THR B 1 128 ? -0.493 -33.815 24.945 1.00 50.90 550 THR B C 1
ATOM 4432 O O . THR B 1 128 ? -0.538 -32.576 24.865 1.00 46.36 550 THR B O 1
ATOM 4443 N N . PRO B 1 129 ? -0.235 -34.568 23.876 1.00 54.38 551 PRO B N 1
ATOM 4444 C CA . PRO B 1 129 ? -0.049 -33.932 22.566 1.00 53.57 551 PRO B CA 1
ATOM 4445 C C . PRO B 1 129 ? -1.231 -33.040 22.215 1.00 53.03 551 PRO B C 1
ATOM 4446 O O . PRO B 1 129 ? -2.374 -33.315 22.584 1.00 51.13 551 PRO B O 1
ATOM 4457 N N . ASP B 1 130 ? -0.942 -31.957 21.501 1.00 53.60 552 ASP B N 1
ATOM 4458 C CA . ASP B 1 130 ? -1.973 -30.995 21.141 1.00 54.31 552 ASP B CA 1
ATOM 4459 C C . ASP B 1 130 ? -2.724 -31.505 19.911 1.00 54.26 552 ASP B C 1
ATOM 4460 O O . ASP B 1 130 ? -2.508 -32.626 19.441 1.00 53.80 552 ASP B O 1
ATOM 4469 N N . GLU B 1 131 ? -3.618 -30.674 19.370 1.00 54.78 553 GLU B N 1
ATOM 4470 C CA . GLU B 1 131 ? -4.436 -31.086 18.236 1.00 60.44 553 GLU B CA 1
ATOM 4471 C C . GLU B 1 131 ? -3.589 -31.489 17.037 1.00 67.09 553 GLU B C 1
ATOM 4472 O O . GLU B 1 131 ? -4.085 -32.193 16.150 1.00 75.70 553 GLU B O 1
ATOM 4484 N N . ASN B 1 132 ? -2.333 -31.047 16.983 1.00 60.62 554 ASN B N 1
ATOM 4485 C CA . ASN B 1 132 ? -1.395 -31.455 15.947 1.00 60.12 554 ASN B CA 1
ATOM 4486 C C . ASN B 1 132 ? -0.505 -32.608 16.394 1.00 47.87 554 ASN B C 1
ATOM 4487 O O . ASN B 1 132 ? 0.477 -32.923 15.712 1.00 46.86 554 ASN B O 1
ATOM 4498 N N . GLU B 1 133 ? -0.818 -33.234 17.529 1.00 43.83 555 GLU B N 1
ATOM 4499 C CA . GLU B 1 133 ? -0.024 -34.342 18.060 1.00 56.76 555 GLU B CA 1
ATOM 4500 C C . GLU B 1 133 ? 1.425 -33.921 18.295 1.00 53.04 555 GLU B C 1
ATOM 4501 O O . GLU B 1 133 ? 2.364 -34.667 18.009 1.00 54.57 555 GLU B O 1
ATOM 4513 N N . GLU B 1 134 ? 1.606 -32.710 18.816 1.00 39.16 556 GLU B N 1
ATOM 4514 C CA . GLU B 1 134 ? 2.922 -32.169 19.120 1.00 34.50 556 GLU B CA 1
ATOM 4515 C C . GLU B 1 134 ? 3.026 -31.885 20.613 1.00 35.95 556 GLU B C 1
ATOM 4516 O O . GLU B 1 134 ? 2.030 -31.587 21.278 1.00 42.30 556 GLU B O 1
ATOM 4528 N N . VAL B 1 135 ? 4.247 -31.991 21.134 1.00 40.28 557 VAL B N 1
ATOM 4529 C CA . VAL B 1 135 ? 4.540 -31.698 22.529 1.00 34.32 557 VAL B CA 1
ATOM 4530 C C . VAL B 1 135 ? 5.583 -30.583 22.574 1.00 35.69 557 VAL B C 1
ATOM 4531 O O . VAL B 1 135 ? 6.177 -30.217 21.560 1.00 35.75 557 VAL B O 1
ATOM 4544 N N . ILE B 1 136 ? 5.810 -30.059 23.777 1.00 38.78 558 ILE B N 1
ATOM 4545 C CA . ILE B 1 136 ? 6.680 -28.907 23.978 1.00 44.95 558 ILE B CA 1
ATOM 4546 C C . ILE B 1 136 ? 8.087 -29.369 24.320 1.00 36.50 558 ILE B C 1
ATOM 4547 O O . ILE B 1 136 ? 8.283 -30.380 25.004 1.00 33.86 558 ILE B O 1
ATOM 4563 N N . VAL B 1 137 ? 9.074 -28.618 23.836 1.00 34.15 559 VAL B N 1
ATOM 4564 C CA . VAL B 1 137 ? 10.448 -28.696 24.315 1.00 39.55 559 VAL B CA 1
ATOM 4565 C C . VAL B 1 137 ? 10.834 -27.315 24.826 1.00 31.33 559 VAL B C 1
ATOM 4566 O O . VAL B 1 137 ? 10.643 -26.313 24.125 1.00 28.40 559 VAL B O 1
ATOM 4579 N N . ARG B 1 138 ? 11.367 -27.261 26.044 1.00 30.11 560 ARG B N 1
ATOM 4580 C CA . ARG B 1 138 ? 11.818 -26.009 26.634 1.00 31.82 560 ARG B CA 1
ATOM 4581 C C . ARG B 1 138 ? 13.298 -25.813 26.334 1.00 36.14 560 ARG B C 1
ATOM 4582 O O . ARG B 1 138 ? 14.094 -26.748 26.473 1.00 38.87 560 ARG B O 1
ATOM 4603 N N . ILE B 1 139 ? 13.660 -24.603 25.918 1.00 32.85 561 ILE B N 1
ATOM 4604 C CA . ILE B 1 139 ? 15.043 -24.246 25.621 1.00 32.98 561 ILE B CA 1
ATOM 4605 C C . ILE B 1 139 ? 15.338 -22.943 26.346 1.00 37.56 561 ILE B C 1
ATOM 4606 O O . ILE B 1 139 ? 14.754 -21.903 26.020 1.00 38.05 561 ILE B O 1
ATOM 4622 N N . ILE B 1 140 ? 16.256 -22.991 27.307 1.00 36.82 562 ILE B N 1
ATOM 4623 C CA . ILE B 1 140 ? 16.586 -21.841 28.137 1.00 36.78 562 ILE B CA 1
ATOM 4624 C C . ILE B 1 140 ? 18.073 -21.560 27.986 1.00 37.42 562 ILE B C 1
ATOM 4625 O O . ILE B 1 140 ? 18.900 -22.467 28.138 1.00 40.68 562 ILE B O 1
ATOM 4641 N N . GLY B 1 141 ? 18.409 -20.317 27.683 1.00 34.70 563 GLY B N 1
ATOM 4642 C CA . GLY B 1 141 ? 19.799 -19.933 27.585 1.00 39.26 563 GLY B CA 1
ATOM 4643 C C . GLY B 1 141 ? 19.947 -18.610 26.863 1.00 41.56 563 GLY B C 1
ATOM 4644 O O . GLY B 1 141 ? 18.973 -17.902 26.602 1.00 40.12 563 GLY B O 1
ATOM 4648 N N . HIS B 1 142 ? 21.196 -18.299 26.546 1.00 39.80 564 HIS B N 1
ATOM 4649 C CA . HIS B 1 142 ? 21.513 -17.090 25.808 1.00 42.83 564 HIS B CA 1
ATOM 4650 C C . HIS B 1 142 ? 21.233 -17.300 24.316 1.00 33.85 564 HIS B C 1
ATOM 4651 O O . HIS B 1 142 ? 21.010 -18.419 23.846 1.00 32.57 564 HIS B O 1
ATOM 4665 N N . PHE B 1 143 ? 21.270 -16.198 23.563 1.00 35.24 565 PHE B N 1
ATOM 4666 C CA . PHE B 1 143 ? 20.753 -16.188 22.197 1.00 28.73 565 PHE B CA 1
ATOM 4667 C C . PHE B 1 143 ? 21.384 -17.259 21.306 1.00 33.43 565 PHE B C 1
ATOM 4668 O O . PHE B 1 143 ? 20.676 -18.117 20.766 1.00 35.00 565 PHE B O 1
ATOM 4685 N N . PHE B 1 144 ? 22.708 -17.217 21.101 1.00 37.01 566 PHE B N 1
ATOM 4686 C CA . PHE B 1 144 ? 23.297 -18.162 20.150 1.00 33.88 566 PHE B CA 1
ATOM 4687 C C . PHE B 1 144 ? 23.135 -19.596 20.648 1.00 27.46 566 PHE B C 1
ATOM 4688 O O . PHE B 1 144 ? 22.974 -20.525 19.849 1.00 26.31 566 PHE B O 1
ATOM 4705 N N . ALA B 1 145 ? 23.228 -19.799 21.966 1.00 33.91 567 ALA B N 1
ATOM 4706 C CA . ALA B 1 145 ? 22.991 -21.123 22.531 1.00 43.11 567 ALA B CA 1
ATOM 4707 C C . ALA B 1 145 ? 21.574 -21.592 22.235 1.00 34.80 567 ALA B C 1
ATOM 4708 O O . ALA B 1 145 ? 21.356 -22.759 21.888 1.00 35.61 567 ALA B O 1
ATOM 4715 N N . SER B 1 146 ? 20.595 -20.697 22.389 1.00 29.29 568 SER B N 1
ATOM 4716 C CA . SER B 1 146 ? 19.211 -21.046 22.093 1.00 31.50 568 SER B CA 1
ATOM 4717 C C . SER B 1 146 ? 19.026 -21.329 20.609 1.00 29.40 568 SER B C 1
ATOM 4718 O O . SER B 1 146 ? 18.334 -22.283 20.234 1.00 31.03 568 SER B O 1
ATOM 4726 N N . GLN B 1 147 ? 19.630 -20.507 19.748 1.00 27.57 569 GLN B N 1
ATOM 4727 C CA . GLN B 1 147 ? 19.508 -20.726 18.311 1.00 32.69 569 GLN B CA 1
ATOM 4728 C C . GLN B 1 147 ? 20.120 -22.060 17.914 1.00 38.49 569 GLN B C 1
ATOM 4729 O O . GLN B 1 147 ? 19.533 -22.818 17.133 1.00 31.28 569 GLN B O 1
ATOM 4743 N N . THR B 1 148 ? 21.294 -22.370 18.459 1.00 39.54 570 THR B N 1
ATOM 4744 C CA . THR B 1 148 ? 21.951 -23.631 18.144 1.00 39.37 570 THR B CA 1
ATOM 4745 C C . THR B 1 148 ? 21.139 -24.809 18.666 1.00 36.87 570 THR B C 1
ATOM 4746 O O . THR B 1 148 ? 20.910 -25.784 17.943 1.00 35.73 570 THR B O 1
ATOM 4757 N N . ALA B 1 149 ? 20.664 -24.725 19.911 1.00 40.46 571 ALA B N 1
ATOM 4758 C CA . ALA B 1 149 ? 19.831 -25.791 20.459 1.00 39.01 571 ALA B CA 1
ATOM 4759 C C . ALA B 1 149 ? 18.582 -25.997 19.608 1.00 35.41 571 ALA B C 1
ATOM 4760 O O . ALA B 1 149 ? 18.233 -27.132 19.261 1.00 37.99 571 ALA B O 1
ATOM 4767 N N . GLN B 1 150 ? 17.887 -24.906 19.273 1.00 32.04 572 GLN B N 1
ATOM 4768 C CA . GLN B 1 150 ? 16.741 -25.006 18.376 1.00 33.12 572 GLN B CA 1
ATOM 4769 C C . GLN B 1 150 ? 17.153 -25.643 17.058 1.00 34.95 572 GLN B C 1
ATOM 4770 O O . GLN B 1 150 ? 16.462 -26.526 16.536 1.00 35.74 572 GLN B O 1
ATOM 4784 N N . ARG B 1 151 ? 18.297 -25.223 16.520 1.00 32.65 573 ARG B N 1
ATOM 4785 C CA . ARG B 1 151 ? 18.779 -25.756 15.252 1.00 37.20 573 ARG B CA 1
ATOM 4786 C C . ARG B 1 151 ? 18.964 -27.266 15.337 1.00 38.00 573 ARG B C 1
ATOM 4787 O O . ARG B 1 151 ? 18.617 -27.998 14.404 1.00 43.67 573 ARG B O 1
ATOM 4808 N N . LYS B 1 152 ? 19.500 -27.747 16.460 1.00 40.00 574 LYS B N 1
ATOM 4809 C CA . LYS B 1 152 ? 19.784 -29.167 16.616 1.00 45.39 574 LYS B CA 1
ATOM 4810 C C . LYS B 1 152 ? 18.513 -29.983 16.771 1.00 50.13 574 LYS B C 1
ATOM 4811 O O . LYS B 1 152 ? 18.409 -31.093 16.234 1.00 45.19 574 LYS B O 1
ATOM 4830 N N . ILE B 1 153 ? 17.540 -29.454 17.512 1.00 46.55 575 ILE B N 1
ATOM 4831 C CA . ILE B 1 153 ? 16.285 -30.164 17.722 1.00 41.29 575 ILE B CA 1
ATOM 4832 C C . ILE B 1 153 ? 15.517 -30.294 16.415 1.00 45.11 575 ILE B C 1
ATOM 4833 O O . ILE B 1 153 ? 14.907 -31.335 16.142 1.00 45.98 575 ILE B O 1
ATOM 4849 N N . ARG B 1 154 ? 15.536 -29.250 15.583 1.00 53.22 576 ARG B N 1
ATOM 4850 C CA . ARG B 1 154 ? 14.813 -29.308 14.318 1.00 59.75 576 ARG B CA 1
ATOM 4851 C C . ARG B 1 154 ? 15.356 -30.415 13.424 1.00 61.60 576 ARG B C 1
ATOM 4852 O O . ARG B 1 154 ? 14.592 -31.090 12.724 1.00 60.79 576 ARG B O 1
ATOM 4873 N N . GLU B 1 155 ? 16.676 -30.615 13.426 1.00 69.55 577 GLU B N 1
ATOM 4874 C CA . GLU B 1 155 ? 17.254 -31.698 12.638 1.00 71.73 577 GLU B CA 1
ATOM 4875 C C . GLU B 1 155 ? 16.819 -33.051 13.184 1.00 66.28 577 GLU B C 1
ATOM 4876 O O . GLU B 1 155 ? 16.321 -33.899 12.435 1.00 70.94 577 GLU B O 1
ATOM 4888 N N . ILE B 1 156 ? 16.978 -33.263 14.496 1.00 51.11 578 ILE B N 1
ATOM 4889 C CA . ILE B 1 156 ? 16.519 -34.507 15.109 1.00 50.59 578 ILE B CA 1
ATOM 4890 C C . ILE B 1 156 ? 15.092 -34.799 14.674 1.00 57.94 578 ILE B C 1
ATOM 4891 O O . ILE B 1 156 ? 14.751 -35.935 14.319 1.00 58.93 578 ILE B O 1
ATOM 4907 N N . VAL B 1 157 ? 14.233 -33.778 14.700 1.00 65.75 579 VAL B N 1
ATOM 4908 C CA . VAL B 1 157 ? 12.864 -33.943 14.228 1.00 66.90 579 VAL B CA 1
ATOM 4909 C C . VAL B 1 157 ? 12.857 -34.360 12.763 1.00 62.77 579 VAL B C 1
ATOM 4910 O O . VAL B 1 157 ? 12.087 -35.237 12.356 1.00 57.09 579 VAL B O 1
ATOM 4923 N N . GLN B 1 158 ? 13.712 -33.739 11.947 1.00 69.41 580 GLN B N 1
ATOM 4924 C CA . GLN B 1 158 ? 13.715 -34.041 10.521 1.00 78.05 580 GLN B CA 1
ATOM 4925 C C . GLN B 1 158 ? 14.387 -35.379 10.226 1.00 82.38 580 GLN B C 1
ATOM 4926 O O . GLN B 1 158 ? 13.966 -36.082 9.300 1.00 89.30 580 GLN B O 1
ATOM 4940 N N . GLN B 1 159 ? 15.428 -35.745 10.982 1.00 84.19 581 GLN B N 1
ATOM 4941 C CA . GLN B 1 159 ? 16.033 -37.059 10.797 1.00 86.71 581 GLN B CA 1
ATOM 4942 C C . GLN B 1 159 ? 14.994 -38.152 11.020 1.00 93.56 581 GLN B C 1
ATOM 4943 O O . GLN B 1 159 ? 14.960 -39.152 10.294 1.00 88.07 581 GLN B O 1
ATOM 4957 N N . VAL B 1 160 ? 14.138 -37.975 12.031 1.00 91.50 582 VAL B N 1
ATOM 4958 C CA . VAL B 1 160 ? 13.096 -38.955 12.317 1.00 88.43 582 VAL B CA 1
ATOM 4959 C C . VAL B 1 160 ? 12.136 -39.071 11.142 1.00 83.18 582 VAL B C 1
ATOM 4960 O O . VAL B 1 160 ? 11.680 -40.170 10.802 1.00 84.66 582 VAL B O 1
ATOM 4973 N N . LYS B 1 161 ? 11.815 -37.948 10.498 1.00 76.30 583 LYS B N 1
ATOM 4974 C CA . LYS B 1 161 ? 10.943 -37.974 9.328 1.00 91.72 583 LYS B CA 1
ATOM 4975 C C . LYS B 1 161 ? 11.575 -38.742 8.172 1.00 123.84 583 LYS B C 1
ATOM 4976 O O . LYS B 1 161 ? 10.976 -38.861 7.098 1.00 169.54 583 LYS B O 1
ATOM 4983 N N . GLN B 1 162 ? 12.774 -39.280 8.385 1.00 134.22 584 GLN B N 1
ATOM 4984 C CA . GLN B 1 162 ? 13.412 -40.165 7.418 1.00 137.57 584 GLN B CA 1
ATOM 4985 C C . GLN B 1 162 ? 12.957 -41.610 7.584 1.00 139.95 584 GLN B C 1
ATOM 4986 O O . GLN B 1 162 ? 13.586 -42.519 7.032 1.00 141.26 584 GLN B O 1
ATOM 4990 N N . GLN B 1 163 ? 11.888 -41.834 8.347 1.00 142.87 585 GLN B N 1
ATOM 4991 C CA . GLN B 1 163 ? 11.288 -43.150 8.504 1.00 135.93 585 GLN B CA 1
ATOM 4992 C C . GLN B 1 163 ? 10.278 -43.462 7.408 1.00 126.27 585 GLN B C 1
ATOM 4993 O O . GLN B 1 163 ? 9.497 -44.409 7.550 1.00 111.72 585 GLN B O 1
ATOM 4997 N N . GLU B 1 164 ? 10.272 -42.686 6.328 1.00 111.22 586 GLU B N 1
ATOM 4998 C CA . GLU B 1 164 ? 9.347 -42.904 5.222 1.00 99.92 586 GLU B CA 1
ATOM 4999 C C . GLU B 1 164 ? 9.921 -43.912 4.233 1.00 96.88 586 GLU B C 1
ATOM 5000 O O . GLU B 1 164 ? 10.830 -44.673 4.565 1.00 93.19 586 GLU B O 1
ATOM 5004 N N . GLU C 1 4 ? 21.282 -2.044 -40.657 1.00 79.77 426 GLU C N 1
ATOM 5005 C CA . GLU C 1 4 ? 21.956 -2.378 -41.909 1.00 82.46 426 GLU C CA 1
ATOM 5006 C C . GLU C 1 4 ? 23.217 -3.194 -41.618 1.00 78.40 426 GLU C C 1
ATOM 5007 O O . GLU C 1 4 ? 23.554 -3.440 -40.460 1.00 80.02 426 GLU C O 1
ATOM 5018 N N . GLN C 1 5 ? 23.934 -3.565 -42.675 1.00 72.89 427 GLN C N 1
ATOM 5019 C CA . GLN C 1 5 ? 25.021 -4.534 -42.578 1.00 70.24 427 GLN C CA 1
ATOM 5020 C C . GLN C 1 5 ? 26.320 -3.848 -42.178 1.00 68.94 427 GLN C C 1
ATOM 5021 O O . GLN C 1 5 ? 26.880 -3.057 -42.942 1.00 73.50 427 GLN C O 1
ATOM 5035 N N . GLU C 1 6 ? 26.794 -4.156 -40.973 1.00 57.77 428 GLU C N 1
ATOM 5036 C CA . GLU C 1 6 ? 28.003 -3.580 -40.407 1.00 52.02 428 GLU C CA 1
ATOM 5037 C C . GLU C 1 6 ? 29.070 -4.665 -40.295 1.00 43.45 428 GLU C C 1
ATOM 5038 O O . GLU C 1 6 ? 28.780 -5.865 -40.350 1.00 32.22 428 GLU C O 1
ATOM 5050 N N . ILE C 1 7 ? 30.315 -4.230 -40.117 1.00 33.33 429 ILE C N 1
ATOM 5051 C CA . ILE C 1 7 ? 31.449 -5.131 -39.953 1.00 34.29 429 ILE C CA 1
ATOM 5052 C C . ILE C 1 7 ? 32.038 -4.926 -38.566 1.00 32.78 429 ILE C C 1
ATOM 5053 O O . ILE C 1 7 ? 32.348 -3.794 -38.177 1.00 32.53 429 ILE C O 1
ATOM 5069 N N . VAL C 1 8 ? 32.209 -6.023 -37.833 1.00 25.17 430 VAL C N 1
ATOM 5070 C CA . VAL C 1 8 ? 32.795 -5.996 -36.500 1.00 22.01 430 VAL C CA 1
ATOM 5071 C C . VAL C 1 8 ? 33.962 -6.970 -36.471 1.00 23.30 430 VAL C C 1
ATOM 5072 O O . VAL C 1 8 ? 33.829 -8.119 -36.907 1.00 29.02 430 VAL C O 1
ATOM 5085 N N . ASN C 1 9 ? 35.105 -6.502 -35.984 1.00 26.43 431 ASN C N 1
ATOM 5086 C CA . ASN C 1 9 ? 36.273 -7.340 -35.761 1.00 22.94 431 ASN C CA 1
ATOM 5087 C C . ASN C 1 9 ? 36.303 -7.721 -34.285 1.00 24.35 431 ASN C C 1
ATOM 5088 O O . ASN C 1 9 ? 36.412 -6.845 -33.418 1.00 23.20 431 ASN C O 1
ATOM 5099 N N . LEU C 1 10 ? 36.161 -9.011 -34.002 1.00 24.19 432 LEU C N 1
ATOM 5100 C CA . LEU C 1 10 ? 36.168 -9.530 -32.639 1.00 20.39 432 LEU C CA 1
ATOM 5101 C C . LEU C 1 10 ? 37.424 -10.367 -32.444 1.00 21.79 432 LEU C C 1
ATOM 5102 O O . LEU C 1 10 ? 37.671 -11.308 -33.207 1.00 25.44 432 LEU C O 1
ATOM 5118 N N . PHE C 1 11 ? 38.213 -10.030 -31.429 1.00 18.55 433 PHE C N 1
ATOM 5119 C CA . PHE C 1 11 ? 39.485 -10.698 -31.181 1.00 20.73 433 PHE C CA 1
ATOM 5120 C C . PHE C 1 11 ? 39.311 -11.794 -30.138 1.00 25.87 433 PHE C C 1
ATOM 5121 O O . PHE C 1 11 ? 38.697 -11.570 -29.089 1.00 23.02 433 PHE C O 1
ATOM 5138 N N . ILE C 1 12 ? 39.853 -12.972 -30.434 1.00 26.86 434 ILE C N 1
ATOM 5139 C CA . ILE C 1 12 ? 39.743 -14.129 -29.547 1.00 22.70 434 ILE C CA 1
ATOM 5140 C C . ILE C 1 12 ? 41.138 -14.673 -29.282 1.00 24.51 434 ILE C C 1
ATOM 5141 O O . ILE C 1 12 ? 42.087 -14.392 -30.032 1.00 22.02 434 ILE C O 1
ATOM 5157 N N . PRO C 1 13 ? 41.302 -15.451 -28.212 1.00 24.18 435 PRO C N 1
ATOM 5158 C CA . PRO C 1 13 ? 42.590 -16.123 -27.993 1.00 24.28 435 PRO C CA 1
ATOM 5159 C C . PRO C 1 13 ? 42.913 -17.057 -29.151 1.00 25.81 435 PRO C C 1
ATOM 5160 O O . PRO C 1 13 ? 42.041 -17.757 -29.672 1.00 23.57 435 PRO C O 1
ATOM 5171 N N . THR C 1 14 ? 44.187 -17.069 -29.548 1.00 23.83 436 THR C N 1
ATOM 5172 C CA . THR C 1 14 ? 44.598 -17.899 -30.677 1.00 26.05 436 THR C CA 1
ATOM 5173 C C . THR C 1 14 ? 44.291 -19.370 -30.421 1.00 24.98 436 THR C C 1
ATOM 5174 O O . THR C 1 14 ? 43.922 -20.107 -31.343 1.00 25.19 436 THR C O 1
ATOM 5185 N N . GLN C 1 15 ? 44.425 -19.815 -29.170 1.00 22.49 437 GLN C N 1
ATOM 5186 C CA . GLN C 1 15 ? 44.188 -21.215 -28.833 1.00 29.74 437 GLN C CA 1
ATOM 5187 C C . GLN C 1 15 ? 42.736 -21.642 -29.020 1.00 29.90 437 GLN C C 1
ATOM 5188 O O . GLN C 1 15 ? 42.462 -22.848 -29.033 1.00 33.40 437 GLN C O 1
ATOM 5202 N N . ALA C 1 16 ? 41.808 -20.699 -29.171 1.00 25.54 438 ALA C N 1
ATOM 5203 C CA . ALA C 1 16 ? 40.391 -21.015 -29.284 1.00 25.18 438 ALA C CA 1
ATOM 5204 C C . ALA C 1 16 ? 39.915 -21.109 -30.728 1.00 27.39 438 ALA C C 1
ATOM 5205 O O . ALA C 1 16 ? 38.749 -21.442 -30.959 1.00 29.43 438 ALA C O 1
ATOM 5212 N N . VAL C 1 17 ? 40.786 -20.836 -31.702 1.00 25.90 439 VAL C N 1
ATOM 5213 C CA . VAL C 1 17 ? 40.368 -20.847 -33.101 1.00 28.11 439 VAL C CA 1
ATOM 5214 C C . VAL C 1 17 ? 39.841 -22.221 -33.490 1.00 24.19 439 VAL C C 1
ATOM 5215 O O . VAL C 1 17 ? 38.811 -22.339 -34.164 1.00 29.19 439 VAL C O 1
ATOM 5228 N N . GLY C 1 18 ? 40.545 -23.281 -33.088 1.00 25.67 440 GLY C N 1
ATOM 5229 C CA . GLY C 1 18 ? 40.103 -24.618 -33.442 1.00 29.72 440 GLY C CA 1
ATOM 5230 C C . GLY C 1 18 ? 38.704 -24.918 -32.942 1.00 32.38 440 GLY C C 1
ATOM 5231 O O . GLY C 1 18 ? 37.894 -25.513 -33.655 1.00 28.03 440 GLY C O 1
ATOM 5235 N N . ALA C 1 19 ? 38.398 -24.498 -31.712 1.00 34.40 441 ALA C N 1
ATOM 5236 C CA . ALA C 1 19 ? 37.070 -24.731 -31.158 1.00 28.73 441 ALA C CA 1
ATOM 5237 C C . ALA C 1 19 ? 36.020 -23.885 -31.868 1.00 22.65 441 ALA C C 1
ATOM 5238 O O . ALA C 1 19 ? 34.911 -24.357 -32.138 1.00 28.34 441 ALA C O 1
ATOM 5245 N N . ILE C 1 20 ? 36.349 -22.630 -32.179 1.00 22.28 442 ILE C N 1
ATOM 5246 C CA . ILE C 1 20 ? 35.389 -21.773 -32.865 1.00 25.44 442 ILE C CA 1
ATOM 5247 C C . ILE C 1 20 ? 35.086 -22.325 -34.252 1.00 27.72 442 ILE C C 1
ATOM 5248 O O . ILE C 1 20 ? 33.926 -22.368 -34.679 1.00 24.43 442 ILE C O 1
ATOM 5264 N N . ILE C 1 21 ? 36.118 -22.775 -34.971 1.00 28.05 443 ILE C N 1
ATOM 5265 C CA . ILE C 1 21 ? 35.905 -23.337 -36.302 1.00 29.66 443 ILE C CA 1
ATOM 5266 C C . ILE C 1 21 ? 35.199 -24.684 -36.203 1.00 24.29 443 ILE C C 1
ATOM 5267 O O . ILE C 1 21 ? 34.211 -24.941 -36.900 1.00 28.20 443 ILE C O 1
ATOM 5283 N N . GLY C 1 22 ? 35.702 -25.563 -35.351 1.00 22.03 444 GLY C N 1
ATOM 5284 C CA . GLY C 1 22 ? 35.137 -26.883 -35.187 1.00 28.25 444 GLY C CA 1
ATOM 5285 C C . GLY C 1 22 ? 35.666 -27.877 -36.208 1.00 37.59 444 GLY C C 1
ATOM 5286 O O . GLY C 1 22 ? 36.251 -27.519 -37.227 1.00 31.28 444 GLY C O 1
ATOM 5290 N N . LYS C 1 23 ? 35.431 -29.150 -35.922 1.00 35.37 445 LYS C N 1
ATOM 5291 C CA . LYS C 1 23 ? 35.872 -30.206 -36.816 1.00 40.65 445 LYS C CA 1
ATOM 5292 C C . LYS C 1 23 ? 35.220 -30.027 -38.176 1.00 32.08 445 LYS C C 1
ATOM 5293 O O . LYS C 1 23 ? 33.992 -29.948 -38.281 1.00 29.41 445 LYS C O 1
ATOM 5312 N N . LYS C 1 24 ? 36.045 -29.938 -39.218 1.00 32.88 446 LYS C N 1
ATOM 5313 C CA . LYS C 1 24 ? 35.561 -29.758 -40.584 1.00 37.72 446 LYS C CA 1
ATOM 5314 C C . LYS C 1 24 ? 34.774 -28.463 -40.748 1.00 36.45 446 LYS C C 1
ATOM 5315 O O . LYS C 1 24 ? 33.931 -28.352 -41.643 1.00 36.45 446 LYS C O 1
ATOM 5334 N N . GLY C 1 25 ? 35.055 -27.467 -39.910 1.00 34.86 447 GLY C N 1
ATOM 5335 C CA . GLY C 1 25 ? 34.361 -26.197 -39.978 1.00 31.51 447 GLY C CA 1
ATOM 5336 C C . GLY C 1 25 ? 32.888 -26.253 -39.649 1.00 36.05 447 GLY C C 1
ATOM 5337 O O . GLY C 1 25 ? 32.153 -25.320 -39.985 1.00 36.00 447 GLY C O 1
ATOM 5341 N N . ALA C 1 26 ? 32.438 -27.310 -38.968 1.00 31.59 448 ALA C N 1
ATOM 5342 C CA . ALA C 1 26 ? 31.013 -27.477 -38.709 1.00 34.78 448 ALA C CA 1
ATOM 5343 C C . ALA C 1 26 ? 30.480 -26.436 -37.732 1.00 30.56 448 ALA C C 1
ATOM 5344 O O . ALA C 1 26 ? 29.330 -26.001 -37.861 1.00 32.35 448 ALA C O 1
ATOM 5351 N N . HIS C 1 27 ? 31.288 -26.024 -36.753 1.00 33.63 449 HIS C N 1
ATOM 5352 C CA . HIS C 1 27 ? 30.792 -25.098 -35.740 1.00 32.61 449 HIS C CA 1
ATOM 5353 C C . HIS C 1 27 ? 30.622 -23.695 -36.310 1.00 29.35 449 HIS C C 1
ATOM 5354 O O . HIS C 1 27 ? 29.555 -23.085 -36.179 1.00 30.64 449 HIS C O 1
ATOM 5368 N N . ILE C 1 28 ? 31.665 -23.161 -36.949 1.00 24.71 450 ILE C N 1
ATOM 5369 C CA . ILE C 1 28 ? 31.574 -21.803 -37.478 1.00 24.23 450 ILE C CA 1
ATOM 5370 C C . ILE C 1 28 ? 30.506 -21.720 -38.562 1.00 27.57 450 ILE C C 1
ATOM 5371 O O . ILE C 1 28 ? 29.836 -20.690 -38.706 1.00 32.76 450 ILE C O 1
ATOM 5387 N N . LYS C 1 29 ? 30.316 -22.798 -39.330 1.00 29.90 451 LYS C N 1
ATOM 5388 C CA . LYS C 1 29 ? 29.208 -22.845 -40.280 1.00 37.26 451 LYS C CA 1
ATOM 5389 C C . LYS C 1 29 ? 27.870 -22.803 -39.553 1.00 33.50 451 LYS C C 1
ATOM 5390 O O . LYS C 1 29 ? 26.933 -22.127 -39.993 1.00 29.53 451 LYS C O 1
ATOM 5409 N N . GLN C 1 30 ? 27.760 -23.535 -38.441 1.00 36.31 452 GLN C N 1
ATOM 5410 C CA . GLN C 1 30 ? 26.548 -23.493 -37.632 1.00 36.56 452 GLN C CA 1
ATOM 5411 C C . GLN C 1 30 ? 26.284 -22.085 -37.118 1.00 30.94 452 GLN C C 1
ATOM 5412 O O . GLN C 1 30 ? 25.146 -21.602 -37.161 1.00 29.99 452 GLN C O 1
ATOM 5426 N N . LEU C 1 31 ? 27.321 -21.412 -36.616 1.00 30.50 453 LEU C N 1
ATOM 5427 C CA . LEU C 1 31 ? 27.140 -20.059 -36.104 1.00 29.90 453 LEU C CA 1
ATOM 5428 C C . LEU C 1 31 ? 26.690 -19.104 -37.202 1.00 31.66 453 LEU C C 1
ATOM 5429 O O . LEU C 1 31 ? 25.781 -18.291 -36.992 1.00 29.16 453 LEU C O 1
ATOM 5445 N N . ALA C 1 32 ? 27.291 -19.205 -38.389 1.00 30.98 454 ALA C N 1
ATOM 5446 C CA . ALA C 1 32 ? 26.934 -18.287 -39.466 1.00 31.95 454 ALA C CA 1
ATOM 5447 C C . ALA C 1 32 ? 25.476 -18.461 -39.871 1.00 35.70 454 ALA C C 1
ATOM 5448 O O . ALA C 1 32 ? 24.772 -17.474 -40.113 1.00 36.74 454 ALA C O 1
ATOM 5455 N N . ARG C 1 33 ? 24.993 -19.706 -39.925 1.00 37.00 455 ARG C N 1
ATOM 5456 C CA . ARG C 1 33 ? 23.587 -19.922 -40.254 1.00 36.64 455 ARG C CA 1
ATOM 5457 C C . ARG C 1 33 ? 22.684 -19.524 -39.092 1.00 36.74 455 ARG C C 1
ATOM 5458 O O . ARG C 1 33 ? 21.613 -18.942 -39.301 1.00 37.26 455 ARG C O 1
ATOM 5479 N N . PHE C 1 34 ? 23.100 -19.823 -37.860 1.00 36.36 456 PHE C N 1
ATOM 5480 C CA . PHE C 1 34 ? 22.310 -19.439 -36.694 1.00 37.48 456 PHE C CA 1
ATOM 5481 C C . PHE C 1 34 ? 22.152 -17.925 -36.609 1.00 34.28 456 PHE C C 1
ATOM 5482 O O . PHE C 1 34 ? 21.047 -17.417 -36.384 1.00 34.84 456 PHE C O 1
ATOM 5499 N N . ALA C 1 35 ? 23.244 -17.186 -36.807 1.00 30.88 457 ALA C N 1
ATOM 5500 C CA . ALA C 1 35 ? 23.217 -15.740 -36.637 1.00 31.16 457 ALA C CA 1
ATOM 5501 C C . ALA C 1 35 ? 22.711 -14.992 -37.862 1.00 32.96 457 ALA C C 1
ATOM 5502 O O . ALA C 1 35 ? 22.340 -13.818 -37.745 1.00 36.14 457 ALA C O 1
ATOM 5509 N N . GLY C 1 36 ? 22.680 -15.630 -39.025 1.00 37.11 458 GLY C N 1
ATOM 5510 C CA . GLY C 1 36 ? 22.377 -14.902 -40.242 1.00 39.17 458 GLY C CA 1
ATOM 5511 C C . GLY C 1 36 ? 23.443 -13.879 -40.566 1.00 42.92 458 GLY C C 1
ATOM 5512 O O . GLY C 1 36 ? 23.127 -12.786 -41.055 1.00 40.64 458 GLY C O 1
ATOM 5516 N N . ALA C 1 37 ? 24.703 -14.206 -40.286 1.00 40.98 459 ALA C N 1
ATOM 5517 C CA . ALA C 1 37 ? 25.817 -13.303 -40.522 1.00 37.75 459 ALA C CA 1
ATOM 5518 C C . ALA C 1 37 ? 26.954 -14.077 -41.169 1.00 37.92 459 ALA C C 1
ATOM 5519 O O . ALA C 1 37 ? 27.042 -15.303 -41.063 1.00 35.88 459 ALA C O 1
ATOM 5526 N N . SER C 1 38 ? 27.830 -13.343 -41.844 1.00 32.65 460 SER C N 1
ATOM 5527 C CA . SER C 1 38 ? 29.084 -13.907 -42.318 1.00 30.36 460 SER C CA 1
ATOM 5528 C C . SER C 1 38 ? 30.090 -13.866 -41.174 1.00 30.33 460 SER C C 1
ATOM 5529 O O . SER C 1 38 ? 30.246 -12.836 -40.510 1.00 27.41 460 SER C O 1
ATOM 5537 N N . ILE C 1 39 ? 30.747 -14.995 -40.925 1.00 30.22 461 ILE C N 1
ATOM 5538 C CA . ILE C 1 39 ? 31.702 -15.132 -39.831 1.00 32.29 461 ILE C CA 1
ATOM 5539 C C . ILE C 1 39 ? 32.970 -15.733 -40.418 1.00 31.74 461 ILE C C 1
ATOM 5540 O O . ILE C 1 39 ? 32.988 -16.912 -40.788 1.00 35.95 461 ILE C O 1
ATOM 5556 N N . LYS C 1 40 ? 34.024 -14.927 -40.514 1.00 29.91 462 LYS C N 1
ATOM 5557 C CA . LYS C 1 40 ? 35.290 -15.364 -41.082 1.00 36.35 462 LYS C CA 1
ATOM 5558 C C . LYS C 1 40 ? 36.405 -15.087 -40.086 1.00 35.95 462 LYS C C 1
ATOM 5559 O O . LYS C 1 40 ? 36.377 -14.074 -39.381 1.00 43.45 462 LYS C O 1
ATOM 5578 N N . ILE C 1 41 ? 37.388 -15.979 -40.030 1.00 30.31 463 ILE C N 1
ATOM 5579 C CA . ILE C 1 41 ? 38.578 -15.770 -39.211 1.00 33.30 463 ILE C CA 1
ATOM 5580 C C . ILE C 1 41 ? 39.674 -15.228 -40.115 1.00 35.96 463 ILE C C 1
ATOM 5581 O O . ILE C 1 41 ? 40.101 -15.901 -41.061 1.00 41.79 463 ILE C O 1
ATOM 5597 N N . ALA C 1 42 ? 40.119 -14.007 -39.835 1.00 37.75 464 ALA C N 1
ATOM 5598 C CA . ALA C 1 42 ? 41.129 -13.371 -40.661 1.00 36.13 464 ALA C CA 1
ATOM 5599 C C . ALA C 1 42 ? 42.476 -14.067 -40.482 1.00 37.85 464 ALA C C 1
ATOM 5600 O O . ALA C 1 42 ? 42.765 -14.614 -39.414 1.00 27.51 464 ALA C O 1
ATOM 5607 N N . PRO C 1 43 ? 43.323 -14.052 -41.513 1.00 38.36 465 PRO C N 1
ATOM 5608 C CA . PRO C 1 43 ? 44.658 -14.642 -41.365 1.00 36.90 465 PRO C CA 1
ATOM 5609 C C . PRO C 1 43 ? 45.421 -13.938 -40.257 1.00 35.82 465 PRO C C 1
ATOM 5610 O O . PRO C 1 43 ? 45.182 -12.767 -39.956 1.00 33.54 465 PRO C O 1
ATOM 5621 N N . ALA C 1 44 ? 46.352 -14.665 -39.649 1.00 31.89 466 ALA C N 1
ATOM 5622 C CA . ALA C 1 44 ? 47.088 -14.117 -38.522 1.00 39.38 466 ALA C CA 1
ATOM 5623 C C . ALA C 1 44 ? 47.984 -12.972 -38.978 1.00 51.32 466 ALA C C 1
ATOM 5624 O O . ALA C 1 44 ? 48.632 -13.046 -40.026 1.00 52.02 466 ALA C O 1
ATOM 5631 N N . GLU C 1 45 ? 48.012 -11.903 -38.178 1.00 62.33 467 GLU C N 1
ATOM 5632 C CA . GLU C 1 45 ? 48.904 -10.782 -38.447 1.00 74.69 467 GLU C CA 1
ATOM 5633 C C . GLU C 1 45 ? 50.362 -11.192 -38.322 1.00 79.10 467 GLU C C 1
ATOM 5634 O O . GLU C 1 45 ? 51.234 -10.525 -38.888 1.00 84.18 467 GLU C O 1
ATOM 5646 N N . GLY C 1 46 ? 50.639 -12.277 -37.605 1.00 71.56 468 GLY C N 1
ATOM 5647 C CA . GLY C 1 46 ? 51.982 -12.767 -37.428 1.00 80.27 468 GLY C CA 1
ATOM 5648 C C . GLY C 1 46 ? 51.968 -14.190 -36.914 1.00 79.11 468 GLY C C 1
ATOM 5649 O O . GLY C 1 46 ? 50.909 -14.766 -36.646 1.00 80.00 468 GLY C O 1
ATOM 5653 N N . PRO C 1 47 ? 53.152 -14.788 -36.755 1.00 103.04 469 PRO C N 1
ATOM 5654 C CA . PRO C 1 47 ? 53.215 -16.194 -36.330 1.00 107.90 469 PRO C CA 1
ATOM 5655 C C . PRO C 1 47 ? 53.141 -16.403 -34.826 1.00 107.11 469 PRO C C 1
ATOM 5656 O O . PRO C 1 47 ? 52.973 -17.553 -34.395 1.00 106.67 469 PRO C O 1
ATOM 5667 N N . ASP C 1 48 ? 53.245 -15.346 -34.016 1.00 104.68 470 ASP C N 1
ATOM 5668 C CA . ASP C 1 48 ? 53.273 -15.502 -32.566 1.00 104.35 470 ASP C CA 1
ATOM 5669 C C . ASP C 1 48 ? 52.296 -14.559 -31.871 1.00 93.19 470 ASP C C 1
ATOM 5670 O O . ASP C 1 48 ? 52.491 -14.201 -30.707 1.00 88.37 470 ASP C O 1
ATOM 5674 N N . VAL C 1 49 ? 51.240 -14.138 -32.572 1.00 76.83 471 VAL C N 1
ATOM 5675 C CA . VAL C 1 49 ? 50.227 -13.285 -31.961 1.00 68.83 471 VAL C CA 1
ATOM 5676 C C . VAL C 1 49 ? 49.420 -14.094 -30.953 1.00 54.36 471 VAL C C 1
ATOM 5677 O O . VAL C 1 49 ? 49.143 -15.284 -31.160 1.00 43.49 471 VAL C O 1
ATOM 5690 N N . SER C 1 50 ? 49.045 -13.453 -29.846 1.00 50.16 472 SER C N 1
ATOM 5691 C CA . SER C 1 50 ? 48.268 -14.128 -28.815 1.00 47.18 472 SER C CA 1
ATOM 5692 C C . SER C 1 50 ? 46.777 -14.143 -29.120 1.00 40.73 472 SER C C 1
ATOM 5693 O O . SER C 1 50 ? 46.042 -14.929 -28.512 1.00 36.82 472 SER C O 1
ATOM 5701 N N . GLU C 1 51 ? 46.316 -13.292 -30.035 1.00 32.55 473 GLU C N 1
ATOM 5702 C CA . GLU C 1 51 ? 44.915 -13.246 -30.414 1.00 31.46 473 GLU C CA 1
ATOM 5703 C C . GLU C 1 51 ? 44.774 -13.385 -31.923 1.00 32.43 473 GLU C C 1
ATOM 5704 O O . GLU C 1 51 ? 45.703 -13.119 -32.690 1.00 26.57 473 GLU C O 1
ATOM 5716 N N . ARG C 1 52 ? 43.588 -13.816 -32.332 1.00 25.51 474 ARG C N 1
ATOM 5717 C CA . ARG C 1 52 ? 43.189 -13.891 -33.728 1.00 25.99 474 ARG C CA 1
ATOM 5718 C C . ARG C 1 52 ? 41.902 -13.097 -33.892 1.00 25.44 474 ARG C C 1
ATOM 5719 O O . ARG C 1 52 ? 41.149 -12.901 -32.931 1.00 28.42 474 ARG C O 1
ATOM 5740 N N . MET C 1 53 ? 41.670 -12.612 -35.106 1.00 23.70 475 MET C N 1
ATOM 5741 C CA . MET C 1 53 ? 40.575 -11.696 -35.388 1.00 29.14 475 MET C CA 1
ATOM 5742 C C . MET C 1 53 ? 39.473 -12.397 -36.167 1.00 30.60 475 MET C C 1
ATOM 5743 O O . MET C 1 53 ? 39.730 -13.006 -37.212 1.00 26.91 475 MET C O 1
ATOM 5757 N N . VAL C 1 54 ? 38.250 -12.299 -35.656 1.00 26.92 476 VAL C N 1
ATOM 5758 C CA . VAL C 1 54 ? 37.059 -12.804 -36.326 1.00 24.28 476 VAL C CA 1
ATOM 5759 C C . VAL C 1 54 ? 36.333 -11.627 -36.961 1.00 24.80 476 VAL C C 1
ATOM 5760 O O . VAL C 1 54 ? 36.066 -10.621 -36.291 1.00 28.50 476 VAL C O 1
ATOM 5773 N N . ILE C 1 55 ? 36.022 -11.742 -38.250 1.00 25.70 477 ILE C N 1
ATOM 5774 C CA . ILE C 1 55 ? 35.307 -10.701 -38.985 1.00 31.49 477 ILE C CA 1
ATOM 5775 C C . ILE C 1 55 ? 33.844 -11.112 -39.085 1.00 28.07 477 ILE C C 1
ATOM 5776 O O . ILE C 1 55 ? 33.521 -12.149 -39.680 1.00 28.55 477 ILE C O 1
ATOM 5792 N N . ILE C 1 56 ? 32.962 -10.301 -38.507 1.00 24.91 478 ILE C N 1
ATOM 5793 C CA . ILE C 1 56 ? 31.533 -10.586 -38.451 1.00 25.26 478 ILE C CA 1
ATOM 5794 C C . ILE C 1 56 ? 30.807 -9.517 -39.254 1.00 29.81 478 ILE C C 1
ATOM 5795 O O . ILE C 1 56 ? 30.914 -8.323 -38.946 1.00 27.16 478 ILE C O 1
ATOM 5811 N N . THR C 1 57 ? 30.056 -9.944 -40.266 1.00 30.21 479 THR C N 1
ATOM 5812 C CA . THR C 1 57 ? 29.344 -9.037 -41.158 1.00 29.24 479 THR C CA 1
ATOM 5813 C C . THR C 1 57 ? 27.855 -9.343 -41.089 1.00 28.95 479 THR C C 1
ATOM 5814 O O . THR C 1 57 ? 27.438 -10.474 -41.362 1.00 35.53 479 THR C O 1
ATOM 5825 N N . GLY C 1 58 ? 27.060 -8.339 -40.733 1.00 27.90 480 GLY C N 1
ATOM 5826 C CA . GLY C 1 58 ? 25.631 -8.498 -40.628 1.00 32.66 480 GLY C CA 1
ATOM 5827 C C . GLY C 1 58 ? 24.995 -7.383 -39.826 1.00 35.65 480 GLY C C 1
ATOM 5828 O O . GLY C 1 58 ? 25.680 -6.576 -39.191 1.00 43.40 480 GLY C O 1
ATOM 5832 N N . PRO C 1 59 ? 23.667 -7.319 -39.836 1.00 39.57 481 PRO C N 1
ATOM 5833 C CA . PRO C 1 59 ? 22.968 -6.249 -39.109 1.00 39.90 481 PRO C CA 1
ATOM 5834 C C . PRO C 1 59 ? 23.044 -6.457 -37.608 1.00 42.43 481 PRO C C 1
ATOM 5835 O O . PRO C 1 59 ? 23.524 -7.500 -37.136 1.00 36.27 481 PRO C O 1
ATOM 5846 N N . PRO C 1 60 ? 22.573 -5.483 -36.823 1.00 45.43 482 PRO C N 1
ATOM 5847 C CA . PRO C 1 60 ? 22.697 -5.594 -35.357 1.00 41.44 482 PRO C CA 1
ATOM 5848 C C . PRO C 1 60 ? 22.123 -6.873 -34.771 1.00 33.80 482 PRO C C 1
ATOM 5849 O O . PRO C 1 60 ? 22.741 -7.457 -33.872 1.00 30.19 482 PRO C O 1
ATOM 5860 N N . GLU C 1 61 ? 20.949 -7.318 -35.225 1.00 32.28 483 GLU C N 1
ATOM 5861 C CA . GLU C 1 61 ? 20.377 -8.539 -34.667 1.00 37.18 483 GLU C CA 1
ATOM 5862 C C . GLU C 1 61 ? 21.281 -9.733 -34.942 1.00 32.15 483 GLU C C 1
ATOM 5863 O O . GLU C 1 61 ? 21.433 -10.618 -34.091 1.00 32.28 483 GLU C O 1
ATOM 5875 N N . ALA C 1 62 ? 21.926 -9.754 -36.110 1.00 34.96 484 ALA C N 1
ATOM 5876 C CA . ALA C 1 62 ? 22.867 -10.824 -36.416 1.00 31.77 484 ALA C CA 1
ATOM 5877 C C . ALA C 1 62 ? 24.148 -10.680 -35.605 1.00 26.88 484 ALA C C 1
ATOM 5878 O O . ALA C 1 62 ? 24.713 -11.680 -35.146 1.00 26.95 484 ALA C O 1
ATOM 5885 N N . GLN C 1 63 ? 24.619 -9.444 -35.410 1.00 28.10 485 GLN C N 1
ATOM 5886 C CA . GLN C 1 63 ? 25.810 -9.226 -34.594 1.00 27.74 485 GLN C CA 1
ATOM 5887 C C . GLN C 1 63 ? 25.601 -9.734 -33.172 1.00 34.43 485 GLN C C 1
ATOM 5888 O O . GLN C 1 63 ? 26.509 -10.324 -32.574 1.00 30.81 485 GLN C O 1
ATOM 5902 N N . PHE C 1 64 ? 24.411 -9.504 -32.612 1.00 28.60 486 PHE C N 1
ATOM 5903 C CA . PHE C 1 64 ? 24.109 -9.992 -31.270 1.00 27.07 486 PHE C CA 1
ATOM 5904 C C . PHE C 1 64 ? 24.247 -11.509 -31.198 1.00 25.79 486 PHE C C 1
ATOM 5905 O O . PHE C 1 64 ? 24.820 -12.044 -30.241 1.00 24.26 486 PHE C O 1
ATOM 5922 N N . LYS C 1 65 ? 23.738 -12.219 -32.208 1.00 24.70 487 LYS C N 1
ATOM 5923 C CA . LYS C 1 65 ? 23.798 -13.676 -32.191 1.00 28.02 487 LYS C CA 1
ATOM 5924 C C . LYS C 1 65 ? 25.210 -14.180 -32.471 1.00 30.19 487 LYS C C 1
ATOM 5925 O O . LYS C 1 65 ? 25.694 -15.093 -31.792 1.00 27.66 487 LYS C O 1
ATOM 5944 N N . ALA C 1 66 ? 25.887 -13.597 -33.464 1.00 30.03 488 ALA C N 1
ATOM 5945 C CA . ALA C 1 66 ? 27.227 -14.054 -33.818 1.00 28.94 488 ALA C CA 1
ATOM 5946 C C . ALA C 1 66 ? 28.212 -13.800 -32.683 1.00 26.17 488 ALA C C 1
ATOM 5947 O O . ALA C 1 66 ? 28.924 -14.712 -32.247 1.00 29.59 488 ALA C O 1
ATOM 5954 N N . GLN C 1 67 ? 28.272 -12.559 -32.194 1.00 26.04 489 GLN C N 1
ATOM 5955 C CA . GLN C 1 67 ? 29.157 -12.251 -31.076 1.00 22.06 489 GLN C CA 1
ATOM 5956 C C . GLN C 1 67 ? 28.772 -13.046 -29.835 1.00 25.06 489 GLN C C 1
ATOM 5957 O O . GLN C 1 67 ? 29.644 -13.523 -29.098 1.00 21.79 489 GLN C O 1
ATOM 5971 N N . GLY C 1 68 ? 27.471 -13.187 -29.579 1.00 24.50 490 GLY C N 1
ATOM 5972 C CA . GLY C 1 68 ? 27.035 -13.909 -28.397 1.00 27.15 490 GLY C CA 1
ATOM 5973 C C . GLY C 1 68 ? 27.447 -15.369 -28.418 1.00 27.73 490 GLY C C 1
ATOM 5974 O O . GLY C 1 68 ? 27.954 -15.896 -27.425 1.00 26.15 490 GLY C O 1
ATOM 5978 N N . ARG C 1 69 ? 27.254 -16.040 -29.558 1.00 25.57 491 ARG C N 1
ATOM 5979 C CA . ARG C 1 69 ? 27.616 -17.452 -29.642 1.00 26.52 491 ARG C CA 1
ATOM 5980 C C . ARG C 1 69 ? 29.123 -17.653 -29.544 1.00 28.62 491 ARG C C 1
ATOM 5981 O O . ARG C 1 69 ? 29.577 -18.710 -29.092 1.00 24.92 491 ARG C O 1
ATOM 6002 N N . ILE C 1 70 ? 29.913 -16.667 -29.971 1.00 24.50 492 ILE C N 1
ATOM 6003 C CA . ILE C 1 70 ? 31.359 -16.757 -29.807 1.00 22.93 492 ILE C CA 1
ATOM 6004 C C . ILE C 1 70 ? 31.732 -16.577 -28.339 1.00 23.64 492 ILE C C 1
ATOM 6005 O O . ILE C 1 70 ? 32.510 -17.357 -27.778 1.00 18.91 492 ILE C O 1
ATOM 6021 N N . PHE C 1 71 ? 31.179 -15.547 -27.695 1.00 22.05 493 PHE C N 1
ATOM 6022 C CA . PHE C 1 71 ? 31.334 -15.395 -26.251 1.00 22.70 493 PHE C CA 1
ATOM 6023 C C . PHE C 1 71 ? 30.936 -16.677 -25.527 1.00 25.59 493 PHE C C 1
ATOM 6024 O O . PHE C 1 71 ? 31.661 -17.168 -24.654 1.00 26.76 493 PHE C O 1
ATOM 6041 N N . GLY C 1 72 ? 29.773 -17.232 -25.879 1.00 21.57 494 GLY C N 1
ATOM 6042 C CA . GLY C 1 72 ? 29.297 -18.428 -25.204 1.00 25.96 494 GLY C CA 1
ATOM 6043 C C . GLY C 1 72 ? 30.173 -19.639 -25.458 1.00 24.43 494 GLY C C 1
ATOM 6044 O O . GLY C 1 72 ? 30.412 -20.445 -24.552 1.00 23.48 494 GLY C O 1
ATOM 6048 N N . LYS C 1 73 ? 30.659 -19.793 -26.692 1.00 25.15 495 LYS C N 1
ATOM 6049 C CA . LYS C 1 73 ? 31.539 -20.917 -26.997 1.00 26.19 495 LYS C CA 1
ATOM 6050 C C . LYS C 1 73 ? 32.835 -20.827 -26.200 1.00 24.16 495 LYS C C 1
ATOM 6051 O O . LYS C 1 73 ? 33.310 -21.831 -25.656 1.00 23.45 495 LYS C O 1
ATOM 6070 N N . LEU C 1 74 ? 33.419 -19.630 -26.111 1.00 22.09 496 LEU C N 1
ATOM 6071 C CA . LEU C 1 74 ? 34.615 -19.456 -25.293 1.00 22.83 496 LEU C CA 1
ATOM 6072 C C . LEU C 1 74 ? 34.341 -19.834 -23.845 1.00 24.99 496 LEU C C 1
ATOM 6073 O O . LEU C 1 74 ? 35.214 -20.392 -23.167 1.00 21.76 496 LEU C O 1
ATOM 6089 N N . LYS C 1 75 ? 33.130 -19.549 -23.362 1.00 26.26 497 LYS C N 1
ATOM 6090 C CA . LYS C 1 75 ? 32.769 -19.923 -22.005 1.00 24.15 497 LYS C CA 1
ATOM 6091 C C . LYS C 1 75 ? 32.664 -21.437 -21.856 1.00 19.49 497 LYS C C 1
ATOM 6092 O O . LYS C 1 75 ? 33.169 -22.006 -20.881 1.00 23.74 497 LYS C O 1
ATOM 6111 N N . GLU C 1 76 ? 32.020 -22.107 -22.815 1.00 22.44 498 GLU C N 1
ATOM 6112 C CA . GLU C 1 76 ? 31.914 -23.561 -22.761 1.00 29.22 498 GLU C CA 1
ATOM 6113 C C . GLU C 1 76 ? 33.287 -24.221 -22.761 1.00 32.48 498 GLU C C 1
ATOM 6114 O O . GLU C 1 76 ? 33.481 -25.267 -22.130 1.00 30.01 498 GLU C O 1
ATOM 6126 N N . GLU C 1 77 ? 34.243 -23.644 -23.487 1.00 27.04 499 GLU C N 1
ATOM 6127 C CA . GLU C 1 77 ? 35.585 -24.201 -23.606 1.00 24.55 499 GLU C CA 1
ATOM 6128 C C . GLU C 1 77 ? 36.533 -23.691 -22.526 1.00 21.87 499 GLU C C 1
ATOM 6129 O O . GLU C 1 77 ? 37.731 -23.993 -22.571 1.00 22.93 499 GLU C O 1
ATOM 6141 N N . ASN C 1 78 ? 36.021 -22.912 -21.571 1.00 25.49 500 ASN C N 1
ATOM 6142 C CA . ASN C 1 78 ? 36.770 -22.484 -20.386 1.00 28.42 500 ASN C CA 1
ATOM 6143 C C . ASN C 1 78 ? 37.936 -21.562 -20.736 1.00 28.67 500 ASN C C 1
ATOM 6144 O O . ASN C 1 78 ? 39.016 -21.653 -20.152 1.00 29.51 500 ASN C O 1
ATOM 6155 N N . PHE C 1 79 ? 37.697 -20.633 -21.657 1.00 25.46 501 PHE C N 1
ATOM 6156 C CA . PHE C 1 79 ? 38.651 -19.562 -21.945 1.00 29.26 501 PHE C CA 1
ATOM 6157 C C . PHE C 1 79 ? 38.273 -18.343 -21.103 1.00 32.15 501 PHE C C 1
ATOM 6158 O O . PHE C 1 79 ? 37.748 -17.340 -21.591 1.00 39.30 501 PHE C O 1
ATOM 6175 N N . PHE C 1 80 ? 38.583 -18.436 -19.811 1.00 24.02 502 PHE C N 1
ATOM 6176 C CA . PHE C 1 80 ? 38.285 -17.362 -18.880 1.00 25.02 502 PHE C CA 1
ATOM 6177 C C . PHE C 1 80 ? 39.565 -16.715 -18.370 1.00 26.96 502 PHE C C 1
ATOM 6178 O O . PHE C 1 80 ? 40.654 -17.291 -18.429 1.00 27.21 502 PHE C O 1
ATOM 6195 N N . ASN C 1 81 ? 39.408 -15.498 -17.855 1.00 29.38 503 ASN C N 1
ATOM 6196 C CA . ASN C 1 81 ? 40.490 -14.751 -17.235 1.00 30.57 503 ASN C CA 1
ATOM 6197 C C . ASN C 1 81 ? 40.550 -15.046 -15.738 1.00 32.14 503 ASN C C 1
ATOM 6198 O O . ASN C 1 81 ? 39.674 -15.755 -15.216 1.00 22.68 503 ASN C O 1
ATOM 6209 N N . PRO C 1 82 ? 41.542 -14.522 -15.020 1.00 29.77 504 PRO C N 1
ATOM 6210 C CA . PRO C 1 82 ? 41.598 -14.767 -13.571 1.00 34.70 504 PRO C CA 1
ATOM 6211 C C . PRO C 1 82 ? 40.375 -14.263 -12.824 1.00 36.66 504 PRO C C 1
ATOM 6212 O O . PRO C 1 82 ? 40.098 -14.754 -11.723 1.00 36.17 504 PRO C O 1
ATOM 6223 N N . LYS C 1 83 ? 39.649 -13.286 -13.366 1.00 31.34 505 LYS C N 1
ATOM 6224 C CA . LYS C 1 83 ? 38.402 -12.831 -12.758 1.00 32.86 505 LYS C CA 1
ATOM 6225 C C . LYS C 1 83 ? 37.221 -13.730 -13.102 1.00 35.92 505 LYS C C 1
ATOM 6226 O O . LYS C 1 83 ? 36.087 -13.409 -12.730 1.00 34.24 505 LYS C O 1
ATOM 6245 N N . GLU C 1 84 ? 37.462 -14.836 -13.810 1.00 33.47 506 GLU C N 1
ATOM 6246 C CA . GLU C 1 84 ? 36.430 -15.809 -14.173 1.00 30.62 506 GLU C CA 1
ATOM 6247 C C . GLU C 1 84 ? 35.397 -15.238 -15.145 1.00 29.81 506 GLU C C 1
ATOM 6248 O O . GLU C 1 84 ? 34.202 -15.511 -15.031 1.00 34.72 506 GLU C O 1
ATOM 6260 N N . GLU C 1 85 ? 35.862 -14.463 -16.120 1.00 32.55 507 GLU C N 1
ATOM 6261 C CA . GLU C 1 85 ? 34.981 -13.892 -17.124 1.00 40.77 507 GLU C CA 1
ATOM 6262 C C . GLU C 1 85 ? 35.626 -13.958 -18.498 1.00 35.94 507 GLU C C 1
ATOM 6263 O O . GLU C 1 85 ? 36.849 -14.062 -18.630 1.00 23.13 507 GLU C O 1
ATOM 6275 N N . VAL C 1 86 ? 34.775 -13.968 -19.518 1.00 27.85 508 VAL C N 1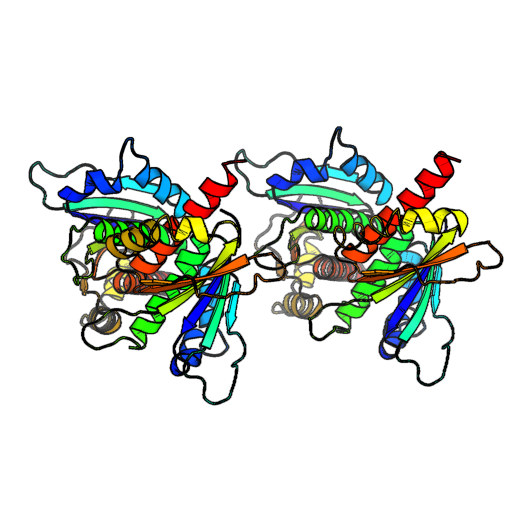
ATOM 6276 C CA . VAL C 1 86 ? 35.210 -13.850 -20.903 1.00 29.09 508 VAL C CA 1
ATOM 6277 C C . VAL C 1 86 ? 35.116 -12.369 -21.257 1.00 28.71 508 VAL C C 1
ATOM 6278 O O . VAL C 1 86 ? 34.023 -11.804 -21.309 1.00 28.18 508 VAL C O 1
ATOM 6291 N N . LYS C 1 87 ? 36.257 -11.747 -21.525 1.00 28.31 509 LYS C N 1
ATOM 6292 C CA . LYS C 1 87 ? 36.325 -10.336 -21.887 1.00 29.21 509 LYS C CA 1
ATOM 6293 C C . LYS C 1 87 ? 37.028 -10.231 -23.230 1.00 25.21 509 LYS C C 1
ATOM 6294 O O . LYS C 1 87 ? 38.175 -10.670 -23.365 1.00 25.52 509 LYS C O 1
ATOM 6313 N N . LEU C 1 88 ? 36.357 -9.639 -24.210 1.00 21.78 510 LEU C N 1
ATOM 6314 C CA . LEU C 1 88 ? 36.886 -9.577 -25.559 1.00 23.14 510 LEU C CA 1
ATOM 6315 C C . LEU C 1 88 ? 36.913 -8.137 -26.043 1.00 27.17 510 LEU C C 1
ATOM 6316 O O . LEU C 1 88 ? 36.081 -7.311 -25.656 1.00 22.15 510 LEU C O 1
ATOM 6332 N N . GLU C 1 89 ? 37.880 -7.857 -26.907 1.00 23.67 511 GLU C N 1
ATOM 6333 C CA . GLU C 1 89 ? 37.986 -6.572 -27.573 1.00 23.25 511 GLU C CA 1
ATOM 6334 C C . GLU C 1 89 ? 37.353 -6.678 -28.952 1.00 21.63 511 GLU C C 1
ATOM 6335 O O . GLU C 1 89 ? 37.555 -7.662 -29.670 1.00 24.54 511 GLU C O 1
ATOM 6347 N N . ALA C 1 90 ? 36.562 -5.672 -29.299 1.00 22.09 512 ALA C N 1
ATOM 6348 C CA . ALA C 1 90 ? 35.947 -5.571 -30.609 1.00 24.14 512 ALA C CA 1
ATOM 6349 C C . ALA C 1 90 ? 36.278 -4.213 -31.203 1.00 25.54 512 ALA C C 1
ATOM 6350 O O . ALA C 1 90 ? 36.401 -3.213 -30.486 1.00 19.85 512 ALA C O 1
ATOM 6357 N N . HIS C 1 91 ? 36.423 -4.190 -32.523 1.00 23.39 513 HIS C N 1
ATOM 6358 C CA . HIS C 1 91 ? 36.615 -2.961 -33.279 1.00 22.26 513 HIS C CA 1
ATOM 6359 C C . HIS C 1 91 ? 35.389 -2.743 -34.152 1.00 20.12 513 HIS C C 1
ATOM 6360 O O . HIS C 1 91 ? 34.995 -3.638 -34.909 1.00 22.59 513 HIS C O 1
ATOM 6374 N N . ILE C 1 92 ? 34.794 -1.560 -34.047 1.00 19.98 514 ILE C N 1
ATOM 6375 C CA . ILE C 1 92 ? 33.713 -1.158 -34.931 1.00 25.92 514 ILE C CA 1
ATOM 6376 C C . ILE C 1 92 ? 34.188 0.052 -35.723 1.00 25.84 514 ILE C C 1
ATOM 6377 O O . ILE C 1 92 ? 35.087 0.785 -35.304 1.00 31.26 514 ILE C O 1
ATOM 6393 N N . ARG C 1 93 ? 33.573 0.252 -36.883 1.00 26.68 515 ARG C N 1
ATOM 6394 C CA . ARG C 1 93 ? 33.905 1.358 -37.771 1.00 26.22 515 ARG C CA 1
ATOM 6395 C C . ARG C 1 93 ? 32.797 2.398 -37.720 1.00 28.74 515 ARG C C 1
ATOM 6396 O O . ARG C 1 93 ? 31.615 2.059 -37.846 1.00 36.14 515 ARG C O 1
ATOM 6417 N N . VAL C 1 94 ? 33.180 3.657 -37.536 1.00 26.23 516 VAL C N 1
ATOM 6418 C CA . VAL C 1 94 ? 32.228 4.764 -37.520 1.00 22.82 516 VAL C CA 1
ATOM 6419 C C . VAL C 1 94 ? 32.743 5.836 -38.473 1.00 27.50 516 VAL C C 1
ATOM 6420 O O . VAL C 1 94 ? 33.960 5.933 -38.689 1.00 22.25 516 VAL C O 1
ATOM 6433 N N . PRO C 1 95 ? 31.873 6.652 -39.066 1.00 26.50 517 PRO C N 1
ATOM 6434 C CA . PRO C 1 95 ? 32.367 7.730 -39.932 1.00 26.43 517 PRO C CA 1
ATOM 6435 C C . PRO C 1 95 ? 33.328 8.631 -39.173 1.00 26.53 517 PRO C C 1
ATOM 6436 O O . PRO C 1 95 ? 33.101 8.974 -38.011 1.00 22.86 517 PRO C O 1
ATOM 6447 N N . SER C 1 96 ? 34.415 9.013 -39.846 1.00 30.19 518 SER C N 1
ATOM 6448 C CA . SER C 1 96 ? 35.391 9.902 -39.229 1.00 35.75 518 SER C CA 1
ATOM 6449 C C . SER C 1 96 ? 34.743 11.204 -38.773 1.00 33.51 518 SER C C 1
ATOM 6450 O O . SER C 1 96 ? 35.182 11.804 -37.786 1.00 30.40 518 SER C O 1
ATOM 6458 N N . SER C 1 97 ? 33.708 11.659 -39.479 1.00 34.02 519 SER C N 1
ATOM 6459 C CA . SER C 1 97 ? 33.040 12.910 -39.148 1.00 41.64 519 SER C CA 1
ATOM 6460 C C . SER C 1 97 ? 32.141 12.802 -37.924 1.00 40.05 519 SER C C 1
ATOM 6461 O O . SER C 1 97 ? 31.722 13.837 -37.394 1.00 45.65 519 SER C O 1
ATOM 6469 N N . THR C 1 98 ? 31.833 11.588 -37.467 1.00 33.07 520 THR C N 1
ATOM 6470 C CA . THR C 1 98 ? 31.055 11.391 -36.252 1.00 37.93 520 THR C CA 1
ATOM 6471 C C . THR C 1 98 ? 31.922 11.031 -35.053 1.00 36.28 520 THR C C 1
ATOM 6472 O O . THR C 1 98 ? 31.436 11.086 -33.918 1.00 36.36 520 THR C O 1
ATOM 6483 N N . ALA C 1 99 ? 33.188 10.671 -35.279 1.00 37.21 521 ALA C N 1
ATOM 6484 C CA . ALA C 1 99 ? 34.059 10.258 -34.184 1.00 34.56 521 ALA C CA 1
ATOM 6485 C C . ALA C 1 99 ? 34.137 11.324 -33.099 1.00 31.32 521 ALA C C 1
ATOM 6486 O O . ALA C 1 99 ? 34.187 11.001 -31.906 1.00 34.67 521 ALA C O 1
ATOM 6493 N N . GLY C 1 100 ? 34.167 12.599 -33.489 1.00 40.13 522 GLY C N 1
ATOM 6494 C CA . GLY C 1 100 ? 34.208 13.661 -32.501 1.00 35.82 522 GLY C CA 1
ATOM 6495 C C . GLY C 1 100 ? 33.014 13.663 -31.569 1.00 37.35 522 GLY C C 1
ATOM 6496 O O . GLY C 1 100 ? 33.125 14.089 -30.415 1.00 36.42 522 GLY C O 1
ATOM 6500 N N . ARG C 1 101 ? 31.857 13.201 -32.049 1.00 38.26 523 ARG C N 1
ATOM 6501 C CA . ARG C 1 101 ? 30.682 13.126 -31.190 1.00 35.89 523 ARG C CA 1
ATOM 6502 C C . ARG C 1 101 ? 30.721 11.919 -30.260 1.00 34.88 523 ARG C C 1
ATOM 6503 O O . ARG C 1 101 ? 30.187 11.982 -29.147 1.00 38.04 523 ARG C O 1
ATOM 6524 N N . VAL C 1 102 ? 31.323 10.811 -30.694 1.00 31.63 524 VAL C N 1
ATOM 6525 C CA . VAL C 1 102 ? 31.502 9.678 -29.794 1.00 26.15 524 VAL C CA 1
ATOM 6526 C C . VAL C 1 102 ? 32.403 10.070 -28.630 1.00 29.96 524 VAL C C 1
ATOM 6527 O O . VAL C 1 102 ? 32.167 9.676 -27.481 1.00 25.89 524 VAL C O 1
ATOM 6540 N N . ILE C 1 103 ? 33.450 10.852 -28.906 1.00 29.87 525 ILE C N 1
ATOM 6541 C CA . ILE C 1 103 ? 34.318 11.329 -27.834 1.00 29.80 525 ILE C CA 1
ATOM 6542 C C . ILE C 1 103 ? 33.586 12.361 -26.985 1.00 26.55 525 ILE C C 1
ATOM 6543 O O . ILE C 1 103 ? 33.560 12.268 -25.752 1.00 29.73 525 ILE C O 1
ATOM 6559 N N . GLY C 1 104 ? 32.961 13.347 -27.628 1.00 25.02 526 GLY C N 1
ATOM 6560 C CA . GLY C 1 104 ? 32.223 14.364 -26.914 1.00 29.82 526 GLY C CA 1
ATOM 6561 C C . GLY C 1 104 ? 33.108 15.473 -26.381 1.00 33.39 526 GLY C C 1
ATOM 6562 O O . GLY C 1 104 ? 34.338 15.386 -26.352 1.00 30.24 526 GLY C O 1
ATOM 6566 N N . LYS C 1 105 ? 32.453 16.556 -25.960 1.00 36.68 527 LYS C N 1
ATOM 6567 C CA . LYS C 1 105 ? 33.169 17.698 -25.407 1.00 48.79 527 LYS C CA 1
ATOM 6568 C C . LYS C 1 105 ? 33.969 17.262 -24.189 1.00 29.18 527 LYS C C 1
ATOM 6569 O O . LYS C 1 105 ? 33.436 16.623 -23.279 1.00 30.90 527 LYS C O 1
ATOM 6588 N N . GLY C 1 106 ? 35.257 17.594 -24.184 1.00 27.89 528 GLY C N 1
ATOM 6589 C CA . GLY C 1 106 ? 36.121 17.213 -23.083 1.00 32.79 528 GLY C CA 1
ATOM 6590 C C . GLY C 1 106 ? 36.273 15.724 -22.886 1.00 31.66 528 GLY C C 1
ATOM 6591 O O . GLY C 1 106 ? 36.702 15.290 -21.815 1.00 30.74 528 GLY C O 1
ATOM 6595 N N . GLY C 1 107 ? 35.921 14.920 -23.889 1.00 29.20 529 GLY C N 1
ATOM 6596 C CA . GLY C 1 107 ? 35.946 13.479 -23.736 1.00 29.27 529 GLY C CA 1
ATOM 6597 C C . GLY C 1 107 ? 34.886 12.936 -22.810 1.00 35.14 529 GLY C C 1
ATOM 6598 O O . GLY C 1 107 ? 34.998 11.794 -22.354 1.00 31.71 529 GLY C O 1
ATOM 6602 N N . LYS C 1 108 ? 33.844 13.720 -22.530 1.00 34.95 530 LYS C N 1
ATOM 6603 C CA . LYS C 1 108 ? 32.846 13.326 -21.544 1.00 47.44 530 LYS C CA 1
ATOM 6604 C C . LYS C 1 108 ? 31.902 12.253 -22.071 1.00 33.16 530 LYS C C 1
ATOM 6605 O O . LYS C 1 108 ? 31.421 11.425 -21.289 1.00 33.66 530 LYS C O 1
ATOM 6624 N N . THR C 1 109 ? 31.602 12.259 -23.372 1.00 30.09 531 THR C N 1
ATOM 6625 C CA . THR C 1 109 ? 30.688 11.261 -23.918 1.00 34.58 531 THR C CA 1
ATOM 6626 C C . THR C 1 109 ? 31.305 9.865 -23.897 1.00 31.09 531 THR C C 1
ATOM 6627 O O . THR C 1 109 ? 30.657 8.899 -23.476 1.00 31.78 531 THR C O 1
ATOM 6638 N N . VAL C 1 110 ? 32.560 9.735 -24.336 1.00 29.74 532 VAL C N 1
ATOM 6639 C CA . VAL C 1 110 ? 33.200 8.422 -24.313 1.00 33.08 532 VAL C CA 1
ATOM 6640 C C . VAL C 1 110 ? 33.362 7.927 -22.882 1.00 28.37 532 VAL C C 1
ATOM 6641 O O . VAL C 1 110 ? 33.279 6.721 -22.620 1.00 28.02 532 VAL C O 1
ATOM 6654 N N . ASN C 1 111 ? 33.595 8.838 -21.934 1.00 31.11 533 ASN C N 1
ATOM 6655 C CA . ASN C 1 111 ? 33.717 8.432 -20.538 1.00 33.31 533 ASN C CA 1
ATOM 6656 C C . ASN C 1 111 ? 32.361 8.063 -19.949 1.00 30.91 533 ASN C C 1
ATOM 6657 O O . ASN C 1 111 ? 32.262 7.127 -19.147 1.00 29.97 533 ASN C O 1
ATOM 6668 N N . GLU C 1 112 ? 31.304 8.788 -20.324 1.00 33.21 534 GLU C N 1
ATOM 6669 C CA A GLU C 1 112 ? 29.962 8.418 -19.888 0.42 36.64 534 GLU C CA 1
ATOM 6670 C CA B GLU C 1 112 ? 29.966 8.413 -19.877 0.58 36.65 534 GLU C CA 1
ATOM 6671 C C . GLU C 1 112 ? 29.573 7.047 -20.425 1.00 38.62 534 GLU C C 1
ATOM 6672 O O . GLU C 1 112 ? 28.903 6.266 -19.739 1.00 40.49 534 GLU C O 1
ATOM 6695 N N . LEU C 1 113 ? 29.982 6.738 -21.659 1.00 32.00 535 LEU C N 1
ATOM 6696 C CA . LEU C 1 113 ? 29.688 5.428 -22.230 1.00 29.88 535 LEU C CA 1
ATOM 6697 C C . LEU C 1 113 ? 30.299 4.320 -21.381 1.00 31.62 535 LEU C C 1
ATOM 6698 O O . LEU C 1 113 ? 29.646 3.312 -21.087 1.00 38.17 535 LEU C O 1
ATOM 6714 N N . GLN C 1 114 ? 31.558 4.495 -20.971 1.00 32.29 536 GLN C N 1
ATOM 6715 C CA . GLN C 1 114 ? 32.222 3.479 -20.163 1.00 37.53 536 GLN C CA 1
ATOM 6716 C C . GLN C 1 114 ? 31.555 3.340 -18.802 1.00 45.03 536 GLN C C 1
ATOM 6717 O O . GLN C 1 114 ? 31.305 2.224 -18.334 1.00 40.13 536 GLN C O 1
ATOM 6731 N N . ASN C 1 115 ? 31.265 4.467 -18.149 1.00 48.77 537 ASN C N 1
ATOM 6732 C CA A ASN C 1 115 ? 30.636 4.420 -16.834 0.34 52.12 537 ASN C CA 1
ATOM 6733 C CA B ASN C 1 115 ? 30.638 4.416 -16.834 0.66 52.28 537 ASN C CA 1
ATOM 6734 C C . ASN C 1 115 ? 29.259 3.774 -16.897 1.00 45.96 537 ASN C C 1
ATOM 6735 O O . ASN C 1 115 ? 28.843 3.104 -15.945 1.00 53.14 537 ASN C O 1
ATOM 6756 N N . LEU C 1 116 ? 28.543 3.957 -18.004 1.00 41.40 538 LEU C N 1
ATOM 6757 C CA . LEU C 1 116 ? 27.185 3.441 -18.102 1.00 46.48 538 LEU C CA 1
ATOM 6758 C C . LEU C 1 116 ? 27.179 1.953 -18.451 1.00 48.51 538 LEU C C 1
ATOM 6759 O O . LEU C 1 116 ? 26.353 1.195 -17.932 1.00 51.61 538 LEU C O 1
ATOM 6775 N N . THR C 1 117 ? 28.073 1.524 -19.347 1.00 36.20 539 THR C N 1
ATOM 6776 C CA . THR C 1 117 ? 28.068 0.154 -19.844 1.00 34.22 539 THR C CA 1
ATOM 6777 C C . THR C 1 117 ? 28.993 -0.780 -19.077 1.00 36.32 539 THR C C 1
ATOM 6778 O O . THR C 1 117 ? 28.821 -2.001 -19.167 1.00 37.79 539 THR C O 1
ATOM 6789 N N . SER C 1 118 ? 29.992 -0.245 -18.375 1.00 40.39 540 SER C N 1
ATOM 6790 C CA . SER C 1 118 ? 31.060 -0.998 -17.723 1.00 45.13 540 SER C CA 1
ATOM 6791 C C . SER C 1 118 ? 32.068 -1.547 -18.729 1.00 46.50 540 SER C C 1
ATOM 6792 O O . SER C 1 118 ? 33.069 -2.152 -18.321 1.00 45.20 540 SER C O 1
ATOM 6800 N N . ALA C 1 119 ? 31.829 -1.376 -20.025 1.00 40.73 541 ALA C N 1
ATOM 6801 C CA . ALA C 1 119 ? 32.816 -1.712 -21.037 1.00 30.79 541 ALA C CA 1
ATOM 6802 C C . ALA C 1 119 ? 33.830 -0.584 -21.176 1.00 30.27 541 ALA C C 1
ATOM 6803 O O . ALA C 1 119 ? 33.531 0.587 -20.928 1.00 36.17 541 ALA C O 1
ATOM 6810 N N . GLU C 1 120 ? 35.042 -0.947 -21.577 1.00 26.92 542 GLU C N 1
ATOM 6811 C CA . GLU C 1 120 ? 36.072 0.036 -21.886 1.00 34.21 542 GLU C CA 1
ATOM 6812 C C . GLU C 1 120 ? 35.890 0.452 -23.343 1.00 27.76 542 GLU C C 1
ATOM 6813 O O . GLU C 1 120 ? 35.844 -0.402 -24.237 1.00 28.21 542 GLU C O 1
ATOM 6825 N N . VAL C 1 121 ? 35.735 1.754 -23.569 1.00 26.75 543 VAL C N 1
ATOM 6826 C CA . VAL C 1 121 ? 35.467 2.312 -24.892 1.00 25.47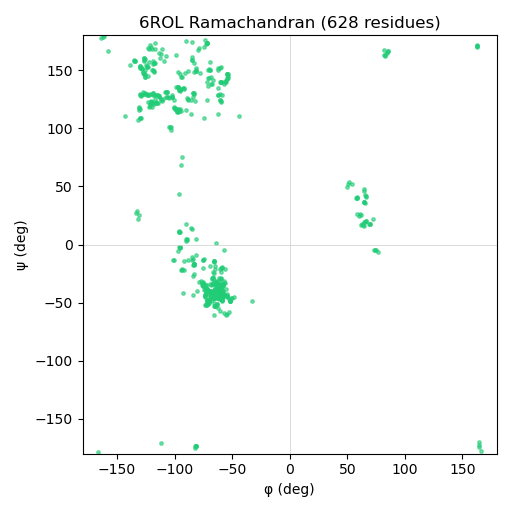 543 VAL C CA 1
ATOM 6827 C C . VAL C 1 121 ? 36.570 3.312 -25.202 1.00 30.32 543 VAL C C 1
ATOM 6828 O O . VAL C 1 121 ? 36.729 4.310 -24.485 1.00 29.22 543 VAL C O 1
ATOM 6841 N N . ILE C 1 122 ? 37.329 3.049 -26.265 1.00 26.50 544 ILE C N 1
ATOM 6842 C CA . ILE C 1 122 ? 38.499 3.845 -26.613 1.00 29.34 544 ILE C CA 1
ATOM 6843 C C . ILE C 1 122 ? 38.426 4.231 -28.083 1.00 27.37 544 ILE C C 1
ATOM 6844 O O . ILE C 1 122 ? 38.232 3.370 -28.948 1.00 23.87 544 ILE C O 1
ATOM 6860 N N . VAL C 1 123 ? 38.600 5.519 -28.360 1.00 25.40 545 VAL C N 1
ATOM 6861 C CA . VAL C 1 123 ? 38.729 6.019 -29.726 1.00 28.81 545 VAL C CA 1
ATOM 6862 C C . VAL C 1 123 ? 40.208 6.302 -29.965 1.00 27.23 545 VAL C C 1
ATOM 6863 O O . VAL C 1 123 ? 40.718 7.331 -29.495 1.00 28.11 545 VAL C O 1
ATOM 6876 N N . PRO C 1 124 ? 40.942 5.420 -30.647 1.00 27.39 546 PRO C N 1
ATOM 6877 C CA . PRO C 1 124 ? 42.381 5.651 -30.837 1.00 31.69 546 PRO C CA 1
ATOM 6878 C C . PRO C 1 124 ? 42.650 7.014 -31.457 1.00 30.54 546 PRO C C 1
ATOM 6879 O O . PRO C 1 124 ? 41.909 7.478 -32.326 1.00 30.42 546 PRO C O 1
ATOM 6890 N N . ARG C 1 125 ? 43.738 7.641 -31.020 1.00 35.70 547 ARG C N 1
ATOM 6891 C CA . ARG C 1 125 ? 44.039 8.999 -31.434 1.00 41.92 547 ARG C CA 1
ATOM 6892 C C . ARG C 1 125 ? 44.746 9.026 -32.784 1.00 32.67 547 ARG C C 1
ATOM 6893 O O . ARG C 1 125 ? 45.388 8.060 -33.204 1.00 36.62 547 ARG C O 1
ATOM 6914 N N . ASP C 1 126 ? 44.616 10.165 -33.462 1.00 34.80 548 ASP C N 1
ATOM 6915 C CA . ASP C 1 126 ? 45.345 10.452 -34.696 1.00 41.13 548 ASP C CA 1
ATOM 6916 C C . ASP C 1 126 ? 45.225 9.305 -35.695 1.00 42.31 548 ASP C C 1
ATOM 6917 O O . ASP C 1 126 ? 46.212 8.832 -36.264 1.00 46.16 548 ASP C O 1
ATOM 6926 N N . GLN C 1 127 ? 43.992 8.862 -35.913 1.00 32.72 549 GLN C N 1
ATOM 6927 C CA . GLN C 1 127 ? 43.720 7.836 -36.904 1.00 34.06 549 GLN C CA 1
ATOM 6928 C C . GLN C 1 127 ? 43.645 8.446 -38.298 1.00 32.66 549 GLN C C 1
ATOM 6929 O O . GLN C 1 127 ? 43.260 9.605 -38.473 1.00 33.24 549 GLN C O 1
ATOM 6943 N N . THR C 1 128 ? 44.030 7.651 -39.295 1.00 36.16 550 THR C N 1
ATOM 6944 C CA . THR C 1 128 ? 43.827 8.020 -40.687 1.00 29.89 550 THR C CA 1
ATOM 6945 C C . THR C 1 128 ? 42.555 7.351 -41.181 1.00 27.48 550 THR C C 1
ATOM 6946 O O . THR C 1 128 ? 42.516 6.115 -41.263 1.00 25.29 550 THR C O 1
ATOM 6957 N N . PRO C 1 129 ? 41.501 8.096 -41.522 1.00 30.73 551 PRO C N 1
ATOM 6958 C CA . PRO C 1 129 ? 40.286 7.448 -42.037 1.00 32.79 551 PRO C CA 1
ATOM 6959 C C . PRO C 1 129 ? 40.600 6.556 -43.230 1.00 37.37 551 PRO C C 1
ATOM 6960 O O . PRO C 1 129 ? 41.493 6.844 -44.028 1.00 39.39 551 PRO C O 1
ATOM 6971 N N . ASP C 1 130 ? 39.853 5.459 -43.343 1.00 30.13 552 ASP C N 1
ATOM 6972 C CA . ASP C 1 130 ? 40.092 4.480 -44.394 1.00 28.73 552 ASP C CA 1
ATOM 6973 C C . ASP C 1 130 ? 39.419 4.928 -45.693 1.00 31.59 552 ASP C C 1
ATOM 6974 O O . ASP C 1 130 ? 38.895 6.041 -45.802 1.00 26.85 552 ASP C O 1
ATOM 6983 N N . GLU C 1 131 ? 39.442 4.052 -46.704 1.00 32.26 553 GLU C N 1
ATOM 6984 C CA . GLU C 1 131 ? 38.890 4.386 -48.010 1.00 36.01 553 GLU C CA 1
ATOM 6985 C C . GLU C 1 131 ? 37.407 4.721 -47.945 1.00 37.61 553 GLU C C 1
ATOM 6986 O O . GLU C 1 131 ? 36.889 5.374 -48.858 1.00 36.05 553 GLU C O 1
ATOM 6998 N N . ASN C 1 132 ? 36.713 4.280 -46.899 1.00 32.56 554 ASN C N 1
ATOM 6999 C CA . ASN C 1 132 ? 35.322 4.642 -46.670 1.00 34.35 554 ASN C CA 1
ATOM 7000 C C . ASN C 1 132 ? 35.193 5.824 -45.720 1.00 32.96 554 ASN C C 1
ATOM 7001 O O . ASN C 1 132 ? 34.084 6.131 -45.271 1.00 29.27 554 ASN C O 1
ATOM 7012 N N . GLU C 1 133 ? 36.307 6.489 -45.410 1.00 34.75 555 GLU C N 1
ATOM 7013 C CA . GLU C 1 133 ? 36.333 7.623 -44.487 1.00 34.00 555 GLU C CA 1
ATOM 7014 C C . GLU C 1 133 ? 35.801 7.228 -43.111 1.00 29.94 555 GLU C C 1
ATOM 7015 O O . GLU C 1 133 ? 35.082 7.989 -42.458 1.00 26.15 555 GLU C O 1
ATOM 7027 N N . GLU C 1 134 ? 36.171 6.034 -42.658 1.00 25.68 556 GLU C N 1
ATOM 7028 C CA . GLU C 1 134 ? 35.762 5.530 -41.356 1.00 27.39 556 GLU C CA 1
ATOM 7029 C C . GLU C 1 134 ? 36.980 5.290 -40.475 1.00 32.28 556 GLU C C 1
ATOM 7030 O O . GLU C 1 134 ? 38.073 4.994 -40.967 1.00 28.99 556 GLU C O 1
ATOM 7042 N N . VAL C 1 135 ? 36.780 5.445 -39.166 1.00 31.68 557 VAL C N 1
ATOM 7043 C CA . VAL C 1 135 ? 37.799 5.173 -38.163 1.00 26.44 557 VAL C CA 1
ATOM 7044 C C . VAL C 1 135 ? 37.246 4.126 -37.199 1.00 22.41 557 VAL C C 1
ATOM 7045 O O . VAL C 1 135 ? 36.056 3.811 -37.208 1.00 21.35 557 VAL C O 1
ATOM 7058 N N . ILE C 1 136 ? 38.131 3.581 -36.361 1.00 21.51 558 ILE C N 1
ATOM 7059 C CA . ILE C 1 136 ? 37.742 2.502 -35.460 1.00 24.56 558 ILE C CA 1
ATOM 7060 C C . ILE C 1 136 ? 37.417 3.064 -34.081 1.00 23.91 558 ILE C C 1
ATOM 7061 O O . ILE C 1 136 ? 37.995 4.062 -33.631 1.00 28.93 558 ILE C O 1
ATOM 7077 N N . VAL C 1 137 ? 36.484 2.403 -33.407 1.00 25.29 559 VAL C N 1
ATOM 7078 C CA . VAL C 1 137 ? 36.258 2.561 -31.976 1.00 19.82 559 VAL C CA 1
ATOM 7079 C C . VAL C 1 137 ? 36.511 1.204 -31.334 1.00 19.50 559 VAL C C 1
ATOM 7080 O O . VAL C 1 137 ? 36.011 0.183 -31.818 1.00 22.95 559 VAL C O 1
ATOM 7093 N N . ARG C 1 138 ? 37.314 1.189 -30.275 1.00 19.23 560 ARG C N 1
ATOM 7094 C CA . ARG C 1 138 ? 37.607 -0.040 -29.553 1.00 20.19 560 ARG C CA 1
ATOM 7095 C C . ARG C 1 138 ? 36.611 -0.206 -28.413 1.00 21.66 560 ARG C C 1
ATOM 7096 O O . ARG C 1 138 ? 36.339 0.745 -27.675 1.00 21.32 560 ARG C O 1
ATOM 7117 N N . ILE C 1 139 ? 36.077 -1.416 -28.276 1.00 19.69 561 ILE C N 1
ATOM 7118 C CA . ILE C 1 139 ? 35.132 -1.768 -27.224 1.00 23.63 561 ILE C CA 1
ATOM 7119 C C . ILE C 1 139 ? 35.628 -3.054 -26.584 1.00 27.95 561 ILE C C 1
ATOM 7120 O O . ILE C 1 139 ? 35.741 -4.083 -27.260 1.00 24.69 561 ILE C O 1
ATOM 7136 N N . ILE C 1 140 ? 35.951 -2.991 -25.298 1.00 20.43 562 ILE C N 1
ATOM 7137 C C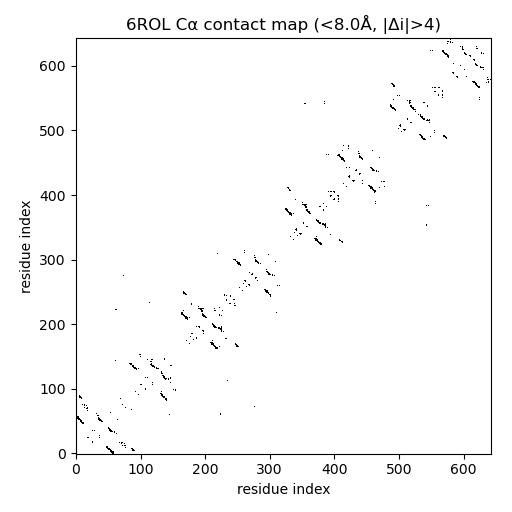A . ILE C 1 140 ? 36.489 -4.124 -24.557 1.00 22.50 562 ILE C CA 1
ATOM 7138 C C . ILE C 1 140 ? 35.580 -4.370 -23.363 1.00 22.79 562 ILE C C 1
ATOM 7139 O O . ILE C 1 140 ? 35.291 -3.441 -22.599 1.00 23.28 562 ILE C O 1
ATOM 7155 N N . GLY C 1 141 ? 35.133 -5.606 -23.198 1.00 24.31 563 GLY C N 1
ATOM 7156 C CA . GLY C 1 141 ? 34.312 -5.940 -22.055 1.00 25.85 563 GLY C CA 1
ATOM 7157 C C . GLY C 1 141 ? 33.609 -7.270 -22.246 1.00 25.59 563 GLY C C 1
ATOM 7158 O O . GLY C 1 141 ? 33.870 -8.007 -23.197 1.00 20.80 563 GLY C O 1
ATOM 7162 N N . HIS C 1 142 ? 32.715 -7.557 -21.305 1.00 26.94 564 HIS C N 1
ATOM 7163 C CA . HIS C 1 142 ? 31.892 -8.752 -21.359 1.00 27.66 564 HIS C CA 1
ATOM 7164 C C . HIS C 1 142 ? 30.797 -8.580 -22.407 1.00 24.07 564 HIS C C 1
ATOM 7165 O O . HIS C 1 142 ? 30.564 -7.486 -22.928 1.00 22.25 564 HIS C O 1
ATOM 7179 N N . PHE C 1 143 ? 30.103 -9.680 -22.707 1.00 23.57 565 PHE C N 1
ATOM 7180 C CA . PHE C 1 143 ? 29.163 -9.679 -23.822 1.00 25.56 565 PHE C CA 1
ATOM 7181 C C . PHE C 1 143 ? 28.135 -8.557 -23.694 1.00 23.38 565 PHE C C 1
ATOM 7182 O O . PHE C 1 143 ? 28.034 -7.690 -24.567 1.00 22.48 565 PHE C O 1
ATOM 7199 N N . PHE C 1 144 ? 27.354 -8.565 -22.609 1.00 24.03 566 PHE C N 1
ATOM 7200 C CA . PHE C 1 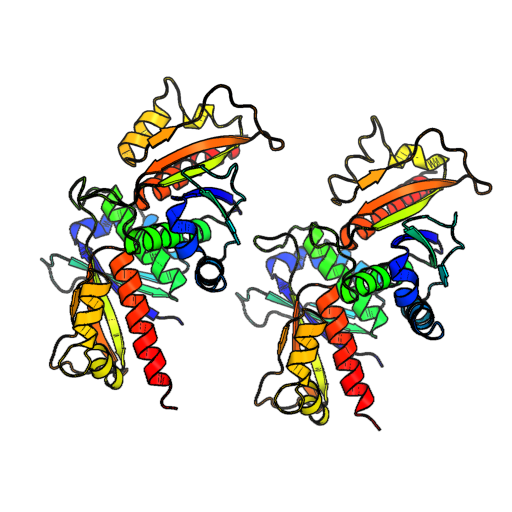144 ? 26.281 -7.583 -22.466 1.00 29.29 566 PHE C CA 1
ATOM 7201 C C . PHE C 1 144 ? 26.827 -6.164 -22.362 1.00 28.43 566 PHE C C 1
ATOM 7202 O O . PHE C 1 144 ? 26.238 -5.226 -22.911 1.00 25.24 566 PHE C O 1
ATOM 7219 N N . ALA C 1 145 ? 27.952 -5.982 -21.671 1.00 32.38 567 ALA C N 1
ATOM 7220 C CA . ALA C 1 145 ? 28.568 -4.661 -21.628 1.00 35.38 567 ALA C CA 1
ATOM 7221 C C . ALA C 1 145 ? 28.969 -4.214 -23.027 1.00 31.51 567 ALA C C 1
ATOM 7222 O O . ALA C 1 145 ? 28.714 -3.070 -23.423 1.00 27.87 567 ALA C O 1
ATOM 7229 N N . SER C 1 146 ? 29.570 -5.120 -23.802 1.00 27.26 568 SER C N 1
ATOM 7230 C CA . SER C 1 146 ? 29.982 -4.792 -25.161 1.00 31.02 568 SER C CA 1
ATOM 7231 C C . SER C 1 146 ? 28.779 -4.487 -26.042 1.00 28.69 568 SER C C 1
ATOM 7232 O O . SER C 1 146 ? 28.802 -3.533 -26.829 1.00 25.54 568 SER C O 1
ATOM 7240 N N . GLN C 1 147 ? 27.711 -5.280 -25.919 1.00 24.42 569 GLN C N 1
ATOM 7241 C CA . GLN C 1 147 ? 26.526 -5.060 -26.743 1.00 25.61 569 GLN C CA 1
ATOM 7242 C C . GLN C 1 147 ? 25.895 -3.702 -26.459 1.00 25.03 569 GLN C C 1
ATOM 7243 O O . GLN C 1 147 ? 25.452 -3.013 -27.384 1.00 26.90 569 GLN C O 1
ATOM 7257 N N . THR C 1 148 ? 25.824 -3.308 -25.187 1.00 30.24 570 THR C N 1
ATOM 7258 C CA . THR C 1 148 ? 25.240 -2.014 -24.851 1.00 31.97 570 THR C CA 1
ATOM 7259 C C . THR C 1 148 ? 26.089 -0.878 -25.411 1.00 28.96 570 THR C C 1
ATOM 7260 O O . THR C 1 148 ? 25.564 0.067 -26.010 1.00 28.23 570 THR C O 1
ATOM 7271 N N . ALA C 1 149 ? 27.409 -0.961 -25.234 1.00 27.32 571 ALA C N 1
ATOM 7272 C CA . ALA C 1 149 ? 28.294 0.059 -25.786 1.00 25.72 571 ALA C CA 1
ATOM 7273 C C . ALA C 1 149 ? 28.136 0.154 -27.300 1.00 20.74 571 ALA C C 1
ATOM 7274 O O . ALA C 1 149 ? 27.981 1.250 -27.852 1.00 19.25 571 ALA C O 1
ATOM 7281 N N . GLN C 1 150 ? 28.162 -0.990 -27.992 1.00 20.16 572 GLN C N 1
ATOM 7282 C CA . GLN C 1 150 ? 27.950 -0.973 -29.435 1.00 24.48 572 GLN C CA 1
ATOM 7283 C C . GLN C 1 150 ? 26.606 -0.346 -29.782 1.00 27.70 572 GLN C C 1
ATOM 7284 O O . GLN C 1 150 ? 26.514 0.476 -30.700 1.00 29.72 572 GLN C O 1
ATOM 7298 N N . ARG C 1 151 ? 25.552 -0.711 -29.050 1.00 29.04 573 ARG C N 1
ATOM 7299 C CA . ARG C 1 151 ? 24.225 -0.180 -29.345 1.00 34.18 573 ARG C CA 1
ATOM 7300 C C . ARG C 1 151 ? 24.189 1.339 -29.213 1.00 34.90 573 ARG C C 1
ATOM 7301 O O . ARG C 1 151 ? 23.629 2.032 -30.071 1.00 27.32 573 ARG C O 1
ATOM 7322 N N . LYS C 1 152 ? 24.795 1.879 -28.157 1.00 29.67 574 LYS C N 1
ATOM 7323 C CA . LYS C 1 152 ? 24.735 3.321 -27.944 1.00 31.05 574 LYS C CA 1
ATOM 7324 C C . LYS C 1 152 ? 25.605 4.071 -28.947 1.00 28.75 574 LYS C C 1
ATOM 7325 O O . LYS C 1 152 ? 25.247 5.172 -29.381 1.00 26.97 574 LYS C O 1
ATOM 7344 N N . ILE C 1 153 ? 26.748 3.499 -29.331 1.00 28.87 575 ILE C N 1
ATOM 7345 C CA . ILE C 1 153 ? 27.583 4.148 -30.338 1.00 29.72 575 ILE C CA 1
ATOM 7346 C C . ILE C 1 153 ? 26.850 4.215 -31.672 1.00 29.47 575 ILE C C 1
ATOM 7347 O O . ILE C 1 153 ? 26.896 5.235 -32.371 1.00 32.32 575 ILE C O 1
ATOM 7363 N N . ARG C 1 154 ? 26.156 3.134 -32.048 1.00 26.19 576 ARG C N 1
ATOM 7364 C CA . ARG C 1 154 ? 25.376 3.160 -33.281 1.00 41.66 576 ARG C CA 1
ATOM 7365 C C . ARG C 1 154 ? 24.303 4.241 -33.223 1.00 37.17 576 ARG C C 1
ATOM 7366 O O . ARG C 1 154 ? 23.996 4.878 -34.238 1.00 38.59 576 ARG C O 1
ATOM 7387 N N . GLU C 1 155 ? 23.718 4.460 -32.042 1.00 33.10 577 GLU C N 1
ATOM 7388 C CA . GLU C 1 155 ? 22.729 5.521 -31.886 1.00 36.39 577 GLU C CA 1
ATOM 7389 C C . GLU C 1 155 ? 23.352 6.887 -32.148 1.00 40.32 577 GLU C C 1
ATOM 7390 O O . GLU C 1 155 ? 22.817 7.689 -32.921 1.00 34.14 577 GLU C O 1
ATOM 7402 N N . ILE C 1 156 ? 24.473 7.180 -31.482 1.00 33.26 578 ILE C N 1
ATOM 7403 C CA . ILE C 1 156 ? 25.179 8.438 -31.718 1.00 31.44 578 ILE C CA 1
ATOM 7404 C C . ILE C 1 156 ? 25.446 8.622 -33.206 1.00 35.47 578 ILE C C 1
ATOM 7405 O O . ILE C 1 156 ? 25.209 9.696 -33.772 1.00 39.60 578 ILE C O 1
ATOM 7421 N N . VAL C 1 157 ? 25.939 7.570 -33.863 1.00 37.20 579 VAL C N 1
ATOM 7422 C CA . VAL C 1 157 ? 26.217 7.658 -35.294 1.00 43.64 579 VAL C CA 1
ATOM 7423 C C . VAL C 1 157 ? 24.949 7.985 -36.070 1.00 45.28 579 VAL C C 1
ATOM 7424 O O . VAL C 1 157 ? 24.958 8.834 -36.971 1.00 40.61 579 VAL C O 1
ATOM 7437 N N . GLN C 1 158 ? 23.834 7.337 -35.725 1.00 50.68 580 GLN C N 1
ATOM 7438 C CA . GLN C 1 158 ? 22.608 7.559 -36.482 1.00 55.90 580 GLN C CA 1
ATOM 7439 C C . GLN C 1 158 ? 21.987 8.907 -36.135 1.00 59.86 580 GLN C C 1
ATOM 7440 O O . GLN C 1 158 ? 21.396 9.562 -37.001 1.00 65.85 580 GLN C O 1
ATOM 7454 N N . GLN C 1 159 ? 22.091 9.326 -34.871 1.00 57.05 581 GLN C N 1
ATOM 7455 C CA . GLN C 1 159 ? 21.615 10.654 -34.503 1.00 54.29 581 GLN C CA 1
ATOM 7456 C C . GLN C 1 159 ? 22.363 11.728 -35.281 1.00 56.42 581 GLN C C 1
ATOM 7457 O O . GLN C 1 159 ? 21.758 12.696 -35.760 1.00 59.51 581 GLN C O 1
ATOM 7464 N N . VAL C 1 160 ? 23.681 11.574 -35.419 1.00 55.13 582 VAL C N 1
ATOM 7465 C CA . VAL C 1 160 ? 24.467 12.547 -36.170 1.00 53.75 582 VAL C CA 1
ATOM 7466 C C . VAL C 1 160 ? 24.032 12.568 -37.628 1.00 56.59 582 VAL C C 1
ATOM 7467 O O . VAL C 1 160 ? 23.940 13.634 -38.250 1.00 54.10 582 VAL C O 1
ATOM 7480 N N . LYS C 1 161 ? 23.755 11.394 -38.199 1.00 59.78 583 LYS C N 1
ATOM 7481 C CA . LYS C 1 161 ? 23.282 11.337 -39.577 1.00 66.53 583 LYS C CA 1
ATOM 7482 C C . LYS C 1 161 ? 21.933 12.033 -39.722 1.00 69.17 583 LYS C C 1
ATOM 7483 O O . LYS C 1 161 ? 21.727 12.828 -40.648 1.00 67.92 583 LYS C O 1
ATOM 7490 N N . GLN C 1 162 ? 21.000 11.745 -38.810 1.00 82.66 584 GLN C N 1
ATOM 7491 C CA . GLN C 1 162 ? 19.709 12.425 -38.832 1.00 88.44 584 GLN C CA 1
ATOM 7492 C C . GLN C 1 162 ? 19.873 13.935 -38.714 1.00 91.54 584 GLN C C 1
ATOM 7493 O O . GLN C 1 162 ? 19.200 14.698 -39.420 1.00 92.72 584 GLN C O 1
ATOM 7497 N N . GLN C 1 163 ? 20.757 14.390 -37.821 1.00 88.26 585 GLN C N 1
ATOM 7498 C CA . GLN C 1 163 ? 20.974 15.824 -37.669 1.00 90.05 585 GLN C CA 1
ATOM 7499 C C . GLN C 1 163 ? 21.490 16.441 -38.964 1.00 98.23 585 GLN C C 1
ATOM 7500 O O . GLN C 1 163 ? 21.029 17.511 -39.378 1.00 96.93 585 GLN C O 1
ATOM 7504 N N . GLU C 1 164 ? 22.439 15.780 -39.618 1.00 98.48 586 GLU C N 1
ATOM 7505 C CA . GLU C 1 164 ? 22.993 16.284 -40.868 1.00 91.69 586 GLU C CA 1
ATOM 7506 C C . GLU C 1 164 ? 21.918 16.376 -41.949 1.00 87.86 586 GLU C C 1
ATOM 7507 O O . GLU C 1 164 ? 20.986 15.572 -41.986 1.00 84.47 586 GLU C O 1
ATOM 7511 N N . GLU D 1 4 ? 11.527 -25.714 -36.249 1.00 123.29 426 GLU D N 1
ATOM 7512 C CA . GLU D 1 4 ? 10.344 -25.533 -35.418 1.00 113.07 426 GLU D CA 1
ATOM 7513 C C . GLU D 1 4 ? 10.345 -24.153 -34.766 1.00 95.09 426 GLU D C 1
ATOM 7514 O O . GLU D 1 4 ? 11.282 -23.375 -34.931 1.00 90.76 426 GLU D O 1
ATOM 7517 N N . GLN D 1 5 ? 9.281 -23.861 -34.022 1.00 91.09 427 GLN D N 1
ATOM 7518 C CA . GLN D 1 5 ? 9.048 -22.537 -33.445 1.00 89.86 427 GLN D CA 1
ATOM 7519 C C . GLN D 1 5 ? 8.429 -22.792 -32.075 1.00 84.40 427 GLN D C 1
ATOM 7520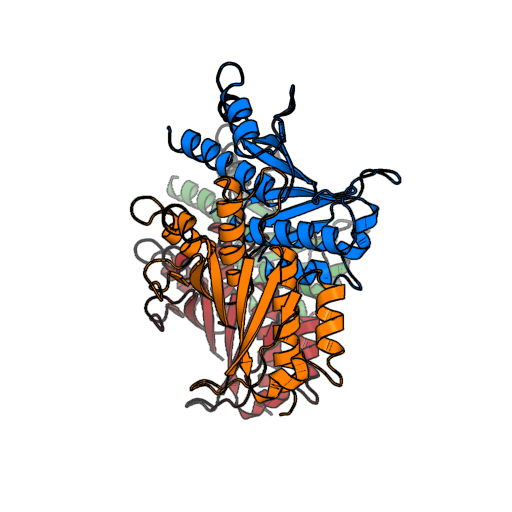 O O . GLN D 1 5 ? 7.275 -23.222 -31.986 1.00 88.51 427 GLN D O 1
ATOM 7534 N N . GLU D 1 6 ? 9.184 -22.502 -31.016 1.00 67.60 428 GLU D N 1
ATOM 7535 C CA . GLU D 1 6 ? 8.874 -22.954 -29.664 1.00 61.85 428 GLU D CA 1
ATOM 7536 C C . GLU D 1 6 ? 8.452 -21.830 -28.725 1.00 51.65 428 GLU D C 1
ATOM 7537 O O . GLU D 1 6 ? 8.586 -20.641 -29.022 1.00 48.80 428 GLU D O 1
ATOM 7549 N N . ILE D 1 7 ? 7.932 -22.251 -27.568 1.00 46.14 429 ILE D N 1
ATOM 7550 C CA . ILE D 1 7 ? 7.477 -21.369 -26.499 1.00 45.45 429 ILE D CA 1
ATOM 7551 C C . ILE D 1 7 ? 8.349 -21.591 -25.269 1.00 43.46 429 ILE D C 1
ATOM 7552 O O . ILE D 1 7 ? 8.533 -22.734 -24.834 1.00 46.24 429 ILE D O 1
ATOM 7568 N N . VAL D 1 8 ? 8.878 -20.502 -24.708 1.00 38.91 430 VAL D N 1
ATOM 7569 C CA . VAL D 1 8 ? 9.693 -20.546 -23.497 1.00 35.46 430 VAL D CA 1
ATOM 7570 C C . VAL D 1 8 ? 9.128 -19.558 -22.485 1.00 38.37 430 VAL D C 1
ATOM 7571 O O . VAL D 1 8 ? 8.859 -18.400 -22.826 1.00 40.03 430 VAL D O 1
ATOM 7584 N N . ASN D 1 9 ? 8.947 -20.012 -21.246 1.00 36.47 431 ASN D N 1
ATOM 7585 C CA . ASN D 1 9 ? 8.521 -19.147 -20.150 1.00 37.50 431 ASN D CA 1
ATOM 7586 C C . ASN D 1 9 ? 9.738 -18.735 -19.323 1.00 35.41 431 ASN D C 1
ATOM 7587 O O . ASN D 1 9 ? 10.388 -19.582 -18.700 1.00 33.57 431 ASN D O 1
ATOM 7598 N N . LEU D 1 10 ? 10.037 -17.439 -19.318 1.00 43.13 432 LEU D N 1
ATOM 7599 C CA . LEU D 1 10 ? 11.162 -16.883 -18.578 1.00 33.87 432 LEU D CA 1
ATOM 7600 C C . LEU D 1 10 ? 10.635 -16.034 -17.430 1.00 33.01 432 LEU D C 1
ATOM 7601 O O . LEU D 1 10 ? 9.839 -15.115 -17.649 1.00 39.14 432 LEU D O 1
ATOM 7617 N N . PHE D 1 11 ? 11.079 -16.339 -16.215 1.00 32.07 433 PHE D N 1
ATOM 7618 C CA . PHE D 1 11 ? 10.609 -15.654 -15.017 1.00 37.50 433 PHE D CA 1
ATOM 7619 C C . PHE D 1 11 ? 11.571 -14.530 -14.650 1.00 43.97 433 PHE D C 1
ATOM 7620 O O . PHE D 1 11 ? 12.789 -14.735 -14.618 1.00 45.03 433 PHE D O 1
ATOM 7637 N N . ILE D 1 12 ? 11.018 -13.355 -14.380 1.00 41.91 434 ILE D N 1
ATOM 7638 C CA . ILE D 1 12 ? 11.820 -12.181 -14.021 1.00 47.37 434 ILE D CA 1
ATOM 7639 C C . ILE D 1 12 ? 11.286 -11.615 -12.714 1.00 52.31 434 ILE D C 1
ATOM 7640 O O . ILE D 1 12 ? 10.140 -11.883 -12.322 1.00 52.54 434 ILE D O 1
ATOM 7656 N N . PRO D 1 13 ? 12.096 -10.819 -12.014 1.00 53.62 435 PRO D N 1
ATOM 7657 C CA . PRO D 1 13 ? 11.593 -10.155 -10.803 1.00 56.01 435 PRO D CA 1
ATOM 7658 C C . PRO D 1 13 ? 10.403 -9.262 -11.122 1.00 45.06 435 PRO D C 1
ATOM 7659 O O . PRO D 1 13 ? 10.376 -8.572 -12.143 1.00 36.24 435 PRO D O 1
ATOM 7670 N N . THR D 1 14 ? 9.407 -9.288 -10.234 1.00 46.04 436 THR D N 1
ATOM 7671 C CA . THR D 1 14 ? 8.195 -8.508 -10.458 1.00 54.01 436 THR D CA 1
ATOM 7672 C C . THR D 1 14 ? 8.499 -7.019 -10.575 1.00 46.82 436 THR D C 1
ATOM 7673 O O . THR D 1 14 ? 7.872 -6.313 -11.373 1.00 45.99 436 THR D O 1
ATOM 7684 N N . GLN D 1 15 ? 9.465 -6.525 -9.799 1.00 48.65 437 GLN D N 1
ATOM 7685 C CA . GLN D 1 15 ? 9.782 -5.103 -9.823 1.00 59.78 437 GLN D CA 1
ATOM 7686 C C . GLN D 1 15 ? 10.359 -4.652 -11.159 1.00 55.76 437 GLN D C 1
ATOM 7687 O O . GLN D 1 15 ? 10.414 -3.443 -11.414 1.00 54.06 437 GLN D O 1
ATOM 7701 N N . ALA D 1 16 ? 10.775 -5.584 -12.014 1.00 50.34 438 ALA D N 1
ATOM 7702 C CA . ALA D 1 16 ? 11.419 -5.260 -13.279 1.00 49.63 438 ALA D CA 1
ATOM 7703 C C . ALA D 1 16 ? 10.447 -5.228 -14.450 1.00 49.98 438 ALA D C 1
ATOM 7704 O O . ALA D 1 16 ? 10.864 -4.928 -15.574 1.00 49.25 438 ALA D O 1
ATOM 7711 N N . VAL D 1 17 ? 9.166 -5.524 -14.217 1.00 47.59 439 VAL D N 1
ATOM 7712 C CA . VAL D 1 17 ? 8.200 -5.576 -15.312 1.00 53.34 439 VAL D CA 1
ATOM 7713 C C . VAL D 1 17 ? 8.128 -4.232 -16.025 1.00 51.96 439 VAL D C 1
ATOM 7714 O O . VAL D 1 17 ? 8.126 -4.162 -17.260 1.00 50.08 439 VAL D O 1
ATOM 7727 N N . GLY D 1 18 ? 8.062 -3.142 -15.259 1.00 53.46 440 GLY D N 1
ATOM 7728 C CA . GLY D 1 18 ? 7.953 -1.828 -15.869 1.00 54.70 440 GLY D CA 1
ATOM 7729 C C . GLY D 1 18 ? 9.111 -1.513 -16.796 1.00 47.56 440 GLY D C 1
ATOM 7730 O O . GLY D 1 18 ? 8.917 -0.960 -17.882 1.00 38.34 440 GLY D O 1
ATOM 7734 N N . ALA D 1 19 ? 10.330 -1.874 -16.389 1.00 49.20 441 ALA D N 1
ATOM 7735 C CA . ALA D 1 19 ? 11.494 -1.602 -17.223 1.00 52.82 441 ALA D CA 1
ATOM 7736 C C . ALA D 1 19 ? 11.478 -2.452 -18.487 1.00 50.09 441 ALA D C 1
ATOM 7737 O O . ALA D 1 19 ? 11.808 -1.963 -19.574 1.00 53.10 441 ALA D O 1
ATOM 7744 N N . ILE D 1 20 ? 11.093 -3.725 -18.369 1.00 44.49 442 ILE D N 1
ATOM 7745 C CA . ILE D 1 20 ? 11.039 -4.595 -19.540 1.00 35.98 442 ILE D CA 1
ATOM 7746 C C . ILE D 1 20 ? 9.988 -4.097 -20.523 1.00 38.51 442 ILE D C 1
ATOM 7747 O O . ILE D 1 20 ? 10.201 -4.107 -21.742 1.00 45.62 442 ILE D O 1
ATOM 7763 N N . ILE D 1 21 ? 8.832 -3.670 -20.013 1.00 41.84 443 ILE D N 1
ATOM 7764 C CA . ILE D 1 21 ? 7.781 -3.155 -20.883 1.00 41.50 443 ILE D CA 1
ATOM 7765 C C . ILE D 1 21 ? 8.184 -1.802 -21.458 1.00 34.37 443 ILE D C 1
ATOM 7766 O O . ILE D 1 21 ? 8.109 -1.578 -22.672 1.00 38.87 443 ILE D O 1
ATOM 7782 N N . GLY D 1 22 ? 8.597 -0.877 -20.597 1.00 34.89 444 GLY D N 1
ATOM 7783 C CA . GLY D 1 22 ? 8.989 0.452 -21.025 1.00 46.03 444 GLY D CA 1
ATOM 7784 C C . GLY D 1 22 ? 7.811 1.409 -21.141 1.00 54.19 444 GLY D C 1
ATOM 7785 O O . GLY D 1 22 ? 6.641 1.028 -21.101 1.00 53.00 444 GLY D O 1
ATOM 7789 N N . LYS D 1 23 ? 8.148 2.698 -21.250 1.00 59.46 445 LYS D N 1
ATOM 7790 C CA . LYS D 1 23 ? 7.128 3.722 -21.437 1.00 52.01 445 LYS D CA 1
ATOM 7791 C C . LYS D 1 23 ? 6.343 3.449 -22.713 1.00 47.22 445 LYS D C 1
ATOM 7792 O O . LYS D 1 23 ? 6.931 3.319 -23.791 1.00 45.30 445 LYS D O 1
ATOM 7811 N N . LYS D 1 24 ? 5.023 3.317 -22.582 1.00 49.94 446 LYS D N 1
ATOM 7812 C CA . LYS D 1 24 ? 4.157 3.030 -23.718 1.00 58.30 446 LYS D CA 1
ATOM 7813 C C . LYS D 1 24 ? 4.507 1.687 -24.365 1.00 52.74 446 LYS D C 1
ATOM 7814 O O . LYS D 1 24 ? 4.309 1.494 -25.570 1.00 52.38 446 LYS D O 1
ATOM 7833 N N . GLY D 1 25 ? 5.100 0.777 -23.591 1.00 58.35 447 GLY D N 1
ATOM 7834 C CA . GLY D 1 25 ? 5.465 -0.508 -24.142 1.00 58.74 447 GLY D CA 1
ATOM 7835 C C . GLY D 1 25 ? 6.510 -0.430 -25.222 1.00 62.23 447 GLY D C 1
ATOM 7836 O O . GLY D 1 25 ? 6.635 -1.357 -26.024 1.00 62.51 447 GLY D O 1
ATOM 7840 N N . ALA D 1 26 ? 7.252 0.676 -25.285 1.00 57.63 448 ALA D N 1
ATOM 7841 C CA . ALA D 1 26 ? 8.197 0.863 -26.375 1.00 59.72 448 ALA D CA 1
ATOM 7842 C C . ALA D 1 26 ? 9.335 -0.144 -26.307 1.00 46.01 448 ALA D C 1
ATOM 7843 O O . ALA D 1 26 ? 9.840 -0.576 -27.350 1.00 40.70 448 ALA D O 1
ATOM 7850 N N . HIS D 1 27 ? 9.745 -0.540 -25.100 1.00 37.24 449 HIS D N 1
ATOM 7851 C CA . HIS D 1 27 ? 10.891 -1.432 -24.969 1.00 40.64 449 HIS D CA 1
ATOM 7852 C C . HIS D 1 27 ? 10.541 -2.844 -25.424 1.00 35.87 449 HIS D C 1
ATOM 7853 O O . HIS D 1 27 ? 11.243 -3.430 -26.257 1.00 36.54 449 HIS D O 1
ATOM 7867 N N . ILE D 1 28 ? 9.451 -3.408 -24.893 1.00 39.77 450 ILE D N 1
ATOM 7868 C CA . ILE D 1 28 ? 9.072 -4.769 -25.260 1.00 44.64 450 ILE D CA 1
ATOM 7869 C C . ILE D 1 28 ? 8.718 -4.847 -26.739 1.00 48.96 450 ILE D C 1
ATOM 7870 O O . ILE D 1 28 ? 8.946 -5.877 -27.387 1.00 50.45 450 ILE D O 1
ATOM 7886 N N . LYS D 1 29 ? 8.156 -3.772 -27.299 1.00 37.52 451 LYS D N 1
ATOM 7887 C CA . LYS D 1 29 ? 7.915 -3.732 -28.738 1.00 36.01 451 LYS D CA 1
ATOM 7888 C C . LYS D 1 29 ? 9.225 -3.771 -29.513 1.00 36.57 451 LYS D C 1
ATOM 7889 O O . LYS D 1 29 ? 9.340 -4.478 -30.522 1.00 41.12 451 LYS D O 1
ATOM 7908 N N . GLN D 1 30 ? 10.221 -3.004 -29.065 1.00 37.41 452 GLN D N 1
ATOM 7909 C CA . GLN D 1 30 ? 11.537 -3.049 -29.690 1.00 40.86 452 GLN D CA 1
ATOM 7910 C C . GLN D 1 30 ? 12.143 -4.441 -29.576 1.00 36.59 452 GLN D C 1
ATOM 7911 O O . GLN D 1 30 ? 12.701 -4.970 -30.545 1.00 33.36 452 GLN D O 1
ATOM 7925 N N . LEU D 1 31 ? 12.039 -5.050 -28.395 1.00 41.58 453 LEU D N 1
ATOM 7926 C CA . LEU D 1 31 ? 12.635 -6.362 -28.180 1.00 40.85 453 LEU D CA 1
ATOM 7927 C C . LEU D 1 31 ? 12.004 -7.403 -29.098 1.00 40.15 453 LEU D C 1
ATOM 7928 O O . LEU D 1 31 ? 12.709 -8.226 -29.693 1.00 34.64 453 LEU D O 1
ATOM 7944 N N . ALA D 1 32 ? 10.675 -7.365 -29.245 1.00 35.92 454 ALA D N 1
ATOM 7945 C CA . ALA D 1 32 ? 9.992 -8.353 -30.073 1.00 39.17 454 ALA D CA 1
ATOM 7946 C C . ALA D 1 32 ? 10.405 -8.232 -31.535 1.00 38.88 454 ALA D C 1
ATOM 7947 O O . ALA D 1 32 ? 10.585 -9.244 -32.222 1.00 43.44 454 ALA D O 1
ATOM 7954 N N . ARG D 1 33 ? 10.567 -7.002 -32.029 1.00 44.36 455 ARG D N 1
ATOM 7955 C CA . ARG D 1 33 ? 10.989 -6.816 -33.414 1.00 50.33 455 ARG D CA 1
ATOM 7956 C C . ARG D 1 33 ? 12.459 -7.169 -33.593 1.00 44.45 455 ARG D C 1
ATOM 7957 O O . ARG D 1 33 ? 12.840 -7.770 -34.605 1.00 45.68 455 ARG D O 1
ATOM 7978 N N . PHE D 1 34 ? 13.297 -6.799 -32.625 1.00 37.77 456 PHE D N 1
ATOM 7979 C CA . PHE D 1 34 ? 14.710 -7.152 -32.686 1.00 38.52 456 PHE D CA 1
ATOM 7980 C C . PHE D 1 34 ? 14.888 -8.665 -32.716 1.00 35.90 456 PHE D C 1
ATOM 7981 O O . PHE D 1 34 ? 15.647 -9.198 -33.534 1.00 40.24 456 PHE D O 1
ATOM 7998 N N . ALA D 1 35 ? 14.166 -9.379 -31.851 1.00 36.18 457 ALA D N 1
ATOM 7999 C CA . ALA D 1 35 ? 14.328 -10.822 -31.739 1.00 42.33 457 ALA D CA 1
ATOM 8000 C C . ALA D 1 35 ? 13.529 -11.592 -32.779 1.00 44.16 457 ALA D C 1
ATOM 8001 O O . ALA D 1 35 ? 13.816 -12.773 -33.009 1.00 45.92 457 ALA D O 1
ATOM 8008 N N . GLY D 1 36 ? 12.543 -10.962 -33.410 1.00 44.96 458 GLY D N 1
ATOM 8009 C CA . GLY D 1 36 ? 11.647 -11.698 -34.286 1.00 41.45 458 GLY D CA 1
ATOM 8010 C C . GLY D 1 36 ? 10.829 -12.722 -33.533 1.00 38.94 458 GLY D C 1
ATOM 8011 O O . GLY D 1 36 ? 10.560 -13.812 -34.055 1.00 41.46 458 GLY D O 1
ATOM 8015 N N . ALA D 1 37 ? 10.428 -12.394 -32.308 1.00 42.96 459 ALA D N 1
ATOM 8016 C CA . ALA D 1 37 ? 9.678 -13.304 -31.460 1.00 45.59 459 ALA D CA 1
ATOM 8017 C C . ALA D 1 37 ? 8.513 -12.566 -30.818 1.00 48.01 459 ALA D C 1
ATOM 8018 O O . ALA D 1 37 ? 8.511 -11.338 -30.705 1.00 50.65 459 ALA D O 1
ATOM 8025 N N . SER D 1 38 ? 7.513 -13.337 -30.405 1.00 44.51 460 SER D N 1
ATOM 8026 C CA . SER D 1 38 ? 6.434 -12.808 -29.585 1.00 45.30 460 SER D CA 1
ATOM 8027 C C . SER D 1 38 ? 6.873 -12.814 -28.127 1.00 41.54 460 SER D C 1
ATOM 8028 O O . SER D 1 38 ? 7.357 -13.830 -27.620 1.00 41.89 460 SER D O 1
ATOM 8036 N N . ILE D 1 39 ? 6.702 -11.680 -27.454 1.00 41.11 461 ILE D N 1
ATOM 8037 C CA . ILE D 1 39 ? 7.123 -11.510 -26.067 1.00 40.46 461 ILE D CA 1
ATOM 8038 C C . ILE D 1 39 ? 5.937 -10.948 -25.299 1.00 46.05 461 ILE D C 1
ATOM 8039 O O . ILE D 1 39 ? 5.564 -9.783 -25.490 1.00 48.61 461 ILE D O 1
ATOM 8055 N N . LYS D 1 40 ? 5.341 -11.770 -24.441 1.00 47.37 462 LYS D N 1
ATOM 8056 C CA . LYS D 1 40 ? 4.196 -11.362 -23.644 1.00 47.79 462 LYS D CA 1
ATOM 8057 C C . LYS D 1 40 ? 4.487 -11.614 -22.174 1.00 45.08 462 LYS D C 1
ATOM 8058 O O . LYS D 1 40 ? 5.147 -12.595 -21.823 1.00 45.58 462 LYS D O 1
ATOM 8077 N N . ILE D 1 41 ? 3.995 -10.722 -21.321 1.00 46.66 463 ILE D N 1
ATOM 8078 C CA . ILE D 1 41 ? 4.071 -10.889 -19.874 1.00 48.65 463 ILE D CA 1
ATOM 8079 C C . ILE D 1 41 ? 2.749 -11.483 -19.415 1.00 54.34 463 ILE D C 1
ATOM 8080 O O . ILE D 1 41 ? 1.695 -10.848 -19.541 1.00 51.77 463 ILE D O 1
ATOM 8096 N N . ALA D 1 42 ? 2.802 -12.701 -18.887 1.00 60.81 464 ALA D N 1
ATOM 8097 C CA . ALA D 1 42 ? 1.592 -13.386 -18.472 1.00 59.61 464 ALA D CA 1
ATOM 8098 C C . ALA D 1 42 ? 0.995 -12.706 -17.242 1.00 60.04 464 ALA D C 1
ATOM 8099 O O . ALA D 1 42 ? 1.720 -12.115 -16.437 1.00 58.85 464 ALA D O 1
ATOM 8106 N N . PRO D 1 43 ? -0.326 -12.768 -17.076 1.00 59.10 465 PRO D N 1
ATOM 8107 C CA . PRO D 1 43 ? -0.930 -12.198 -15.867 1.00 57.61 465 PRO D CA 1
ATOM 8108 C C . PRO D 1 43 ? -0.380 -12.893 -14.633 1.00 46.26 465 PRO D C 1
ATOM 8109 O O . PRO D 1 43 ? -0.004 -14.067 -14.669 1.00 45.99 465 PRO D O 1
ATOM 8120 N N . ALA D 1 44 ? -0.351 -12.159 -13.527 1.00 43.41 466 ALA D N 1
ATOM 8121 C CA . ALA D 1 44 ? 0.238 -12.686 -12.306 1.00 67.97 466 ALA D CA 1
ATOM 8122 C C . ALA D 1 44 ? -0.602 -13.827 -11.748 1.00 84.15 466 ALA D C 1
ATOM 8123 O O . ALA D 1 44 ? -1.835 -13.769 -11.736 1.00 102.76 466 ALA D O 1
ATOM 8130 N N . GLU D 1 45 ? 0.083 -14.875 -11.283 1.00 108.23 467 GLU D N 1
ATOM 8131 C CA . GLU D 1 45 ? -0.593 -15.994 -10.639 1.00 115.08 467 GLU D CA 1
ATOM 8132 C C . GLU D 1 45 ? -1.257 -15.577 -9.334 1.00 121.97 467 GLU D C 1
ATOM 8133 O O . GLU D 1 45 ? -2.135 -16.293 -8.843 1.00 129.08 467 GLU D O 1
ATOM 8137 N N . GLY D 1 46 ? -0.852 -14.444 -8.765 1.00 122.50 468 GLY D N 1
ATOM 8138 C CA . GLY D 1 46 ? -1.406 -13.965 -7.524 1.00 123.94 468 GLY D CA 1
ATOM 8139 C C . GLY D 1 46 ? -1.109 -12.495 -7.318 1.00 122.27 468 GLY D C 1
ATOM 8140 O O . GLY D 1 46 ? -0.449 -11.850 -8.139 1.00 123.69 468 GLY D O 1
ATOM 8144 N N . PRO D 1 47 ? -1.597 -11.931 -6.209 1.00 110.06 469 PRO D N 1
ATOM 8145 C CA . PRO D 1 47 ? -1.438 -10.486 -5.986 1.00 104.92 469 PRO D CA 1
ATOM 8146 C C . PRO D 1 47 ? -0.114 -10.072 -5.364 1.00 94.56 469 PRO D C 1
ATOM 8147 O O . PRO D 1 47 ? 0.190 -8.870 -5.362 1.00 82.91 469 PRO D O 1
ATOM 8158 N N . ASP D 1 48 ? 0.681 -11.007 -4.839 1.00 104.58 470 ASP D N 1
ATOM 8159 C CA . ASP D 1 48 ? 1.924 -10.666 -4.152 1.00 101.91 470 ASP D CA 1
ATOM 8160 C C . ASP D 1 48 ? 3.085 -11.548 -4.603 1.00 96.55 470 ASP D C 1
ATOM 8161 O O . ASP D 1 48 ? 4.030 -11.773 -3.841 1.00 92.94 470 ASP D O 1
ATOM 8165 N N . VAL D 1 49 ? 3.033 -12.059 -5.834 1.00 88.71 471 VAL D N 1
ATOM 8166 C CA . VAL D 1 49 ? 4.099 -12.921 -6.332 1.00 88.64 471 VAL D CA 1
ATOM 8167 C C . VAL D 1 49 ? 5.382 -12.120 -6.524 1.00 77.05 471 VAL D C 1
ATOM 8168 O O . VAL D 1 49 ? 5.355 -10.943 -6.913 1.00 60.13 471 VAL D O 1
ATOM 8181 N N . SER D 1 50 ? 6.520 -12.764 -6.244 1.00 80.24 472 SER D N 1
ATOM 8182 C CA . SER D 1 50 ? 7.817 -12.105 -6.353 1.00 73.07 472 SER D CA 1
ATOM 8183 C C . SER D 1 50 ? 8.361 -12.101 -7.776 1.00 63.64 472 SER D C 1
ATOM 8184 O O . SER D 1 50 ? 9.174 -11.234 -8.118 1.00 58.57 472 SER D O 1
ATOM 8192 N N . GLU D 1 51 ? 7.945 -13.053 -8.606 1.00 54.30 473 GLU D N 1
ATOM 8193 C CA . GLU D 1 51 ? 8.356 -13.100 -9.999 1.00 52.81 473 GLU D CA 1
ATOM 8194 C C . GLU D 1 51 ? 7.142 -12.979 -10.911 1.00 48.21 473 GLU D C 1
ATOM 8195 O O . GLU D 1 51 ? 6.006 -13.252 -10.515 1.00 50.41 473 GLU D O 1
ATOM 8207 N N . ARG D 1 52 ? 7.401 -12.560 -12.144 1.00 42.71 474 ARG D N 1
ATOM 8208 C CA . ARG D 1 52 ? 6.408 -12.544 -13.208 1.00 39.83 474 ARG D CA 1
ATOM 8209 C C . ARG D 1 52 ? 6.942 -13.354 -14.381 1.00 37.27 474 ARG D C 1
ATOM 8210 O O . ARG D 1 52 ? 8.157 -13.479 -14.568 1.00 43.51 474 ARG D O 1
ATOM 8231 N N . MET D 1 53 ? 6.028 -13.894 -15.178 1.00 38.77 475 MET D N 1
ATOM 8232 C CA . MET D 1 53 ? 6.379 -14.837 -16.230 1.00 44.23 475 MET D CA 1
ATOM 8233 C C . MET D 1 53 ? 6.301 -14.154 -17.585 1.00 43.83 475 MET D C 1
ATOM 8234 O O . MET D 1 53 ? 5.267 -13.578 -17.939 1.00 43.07 475 MET D O 1
ATOM 8248 N N . VAL D 1 54 ? 7.391 -14.231 -18.341 1.00 40.63 476 VAL D N 1
ATOM 8249 C CA . VAL D 1 54 ? 7.443 -13.729 -19.706 1.00 40.32 476 VAL D CA 1
ATOM 8250 C C . VAL D 1 54 ? 7.322 -14.917 -20.646 1.00 41.89 476 VAL D C 1
ATOM 8251 O O . VAL D 1 54 ? 8.089 -15.883 -20.540 1.00 38.96 476 VAL D O 1
ATOM 8264 N N . ILE D 1 55 ? 6.372 -14.845 -21.571 1.00 36.43 477 ILE D N 1
ATOM 8265 C CA . ILE D 1 55 ? 6.147 -15.902 -22.547 1.00 41.53 477 ILE D CA 1
ATOM 8266 C C . ILE D 1 55 ? 6.812 -15.477 -23.846 1.00 40.26 477 ILE D C 1
ATOM 8267 O O . ILE D 1 55 ? 6.423 -14.473 -24.455 1.00 38.47 477 ILE D O 1
ATOM 8283 N N . ILE D 1 56 ? 7.806 -16.248 -24.273 1.00 35.46 478 ILE D N 1
ATOM 8284 C CA . ILE D 1 56 ? 8.597 -15.946 -25.459 1.00 35.90 478 ILE D CA 1
ATOM 8285 C C . ILE D 1 56 ? 8.317 -17.037 -26.478 1.00 36.29 478 ILE D C 1
ATOM 8286 O O . ILE D 1 56 ? 8.544 -18.223 -26.209 1.00 41.87 478 ILE D O 1
ATOM 8302 N N . THR D 1 57 ? 7.828 -16.637 -27.646 1.00 35.82 479 THR D N 1
ATOM 8303 C CA . THR D 1 57 ? 7.431 -17.566 -28.696 1.00 42.69 479 THR D CA 1
ATOM 8304 C C . THR D 1 57 ? 8.243 -17.263 -29.947 1.00 39.48 479 THR D C 1
ATOM 8305 O O . THR D 1 57 ? 8.201 -16.139 -30.461 1.00 41.54 479 THR D O 1
ATOM 8316 N N . GLY D 1 58 ? 8.983 -18.262 -30.428 1.00 33.74 480 GLY D N 1
ATOM 8317 C CA . GLY D 1 58 ? 9.815 -18.107 -31.598 1.00 37.46 480 GLY D CA 1
ATOM 8318 C C . GLY D 1 58 ? 10.859 -19.200 -31.717 1.00 40.02 480 GLY D C 1
ATOM 8319 O O . GLY D 1 58 ? 11.066 -19.994 -30.795 1.00 41.95 480 GLY D O 1
ATOM 8323 N N . PRO D 1 59 ? 11.544 -19.254 -32.856 1.00 38.40 481 PRO D N 1
ATOM 8324 C CA . PRO D 1 59 ? 12.552 -20.305 -33.072 1.00 39.42 481 PRO D CA 1
ATOM 8325 C C . PRO D 1 59 ? 13.785 -20.074 -32.218 1.00 41.81 481 PRO D C 1
ATOM 8326 O O . PRO D 1 59 ? 13.914 -19.027 -31.564 1.00 39.68 481 PRO D O 1
ATOM 8337 N N . PRO D 1 60 ? 14.721 -21.029 -32.207 1.00 42.77 482 PRO D N 1
ATOM 8338 C CA . PRO D 1 60 ? 15.899 -20.891 -31.330 1.00 41.36 482 PRO D CA 1
ATOM 8339 C C . PRO D 1 60 ? 16.672 -19.596 -31.522 1.00 32.17 482 PRO D C 1
ATOM 8340 O O . PRO D 1 60 ? 17.058 -18.963 -30.532 1.00 34.44 482 PRO D O 1
ATOM 8351 N N . GLU D 1 61 ? 16.916 -19.181 -32.767 1.00 34.54 483 GLU D N 1
ATOM 8352 C CA . GLU D 1 61 ? 17.650 -17.941 -32.988 1.00 40.69 483 GLU D CA 1
ATOM 8353 C C . GLU D 1 61 ? 16.893 -16.751 -32.415 1.00 36.48 483 GLU D C 1
ATOM 8354 O O . GLU D 1 61 ? 17.509 -15.809 -31.903 1.00 36.49 483 GLU D O 1
ATOM 8366 N N . ALA D 1 62 ? 15.560 -16.783 -32.475 1.00 39.23 484 ALA D N 1
ATOM 8367 C CA . ALA D 1 62 ? 14.764 -15.723 -31.871 1.00 32.47 484 ALA D CA 1
ATOM 8368 C C . ALA D 1 62 ? 14.792 -15.814 -30.350 1.00 34.53 484 ALA D C 1
ATOM 8369 O O . ALA D 1 62 ? 14.836 -14.787 -29.662 1.00 33.31 484 ALA D O 1
ATOM 8376 N N . GLN D 1 63 ? 14.764 -17.035 -29.807 1.00 29.16 485 GLN D N 1
ATOM 8377 C CA . GLN D 1 63 ? 14.848 -17.209 -28.360 1.00 31.19 485 GLN D CA 1
ATOM 8378 C C . GLN D 1 63 ? 16.150 -16.642 -27.807 1.00 32.85 485 GLN D C 1
ATOM 8379 O O . GLN D 1 63 ? 16.163 -16.025 -26.735 1.00 32.25 485 GLN D O 1
ATOM 8393 N N . PHE D 1 64 ? 17.259 -16.851 -28.519 1.00 27.81 486 PHE D N 1
ATOM 8394 C CA . PHE D 1 64 ? 18.542 -16.322 -28.067 1.00 24.13 486 PHE D CA 1
ATOM 8395 C C . PHE D 1 64 ? 18.494 -14.804 -27.931 1.00 22.74 486 PHE D C 1
ATOM 8396 O O . PHE D 1 64 ? 18.971 -14.246 -26.936 1.00 25.14 486 PHE D O 1
ATOM 8413 N N . LYS D 1 65 ? 17.905 -14.121 -28.913 1.00 25.79 487 LYS D N 1
ATOM 8414 C CA . LYS D 1 65 ? 17.861 -12.663 -28.880 1.00 27.36 487 LYS D CA 1
ATOM 8415 C C . LYS D 1 65 ? 16.863 -12.157 -27.845 1.00 32.47 487 LYS D C 1
ATOM 8416 O O . LYS D 1 65 ? 17.151 -11.202 -27.113 1.00 26.46 487 LYS D O 1
ATOM 8435 N N . ALA D 1 66 ? 15.679 -12.769 -27.778 1.00 33.44 488 ALA D N 1
ATOM 8436 C CA . ALA D 1 66 ? 14.665 -12.307 -26.837 1.00 35.72 488 ALA D CA 1
ATOM 8437 C C . ALA D 1 66 ? 15.121 -12.514 -25.399 1.00 31.76 488 ALA D C 1
ATOM 8438 O O . ALA D 1 66 ? 15.130 -11.574 -24.596 1.00 33.47 488 ALA D O 1
ATOM 8445 N N . GLN D 1 67 ? 15.521 -13.741 -25.057 1.00 30.67 489 GLN D N 1
ATOM 8446 C CA . GLN D 1 67 ? 16.008 -14.007 -23.708 1.00 29.53 489 GLN D CA 1
ATOM 8447 C C . GLN D 1 67 ? 17.256 -13.186 -23.403 1.00 27.95 489 GLN D C 1
ATOM 8448 O O . GLN D 1 67 ? 17.420 -12.682 -22.286 1.00 28.54 489 GLN D O 1
ATOM 8462 N N . GLY D 1 68 ? 18.157 -13.056 -24.379 1.00 34.49 490 GLY D N 1
ATOM 8463 C CA . GLY D 1 68 ? 19.379 -12.305 -24.148 1.00 32.06 490 GLY D CA 1
ATOM 8464 C C . GLY D 1 68 ? 19.124 -10.842 -23.839 1.00 31.90 490 GLY D C 1
ATOM 8465 O O . GLY D 1 68 ? 19.727 -10.277 -22.923 1.00 29.50 490 GLY D O 1
ATOM 8469 N N . ARG D 1 69 ? 18.232 -10.205 -24.600 1.00 28.25 491 ARG D N 1
ATOM 8470 C CA . ARG D 1 69 ? 17.946 -8.794 -24.360 1.00 27.90 491 ARG D CA 1
ATOM 8471 C C . ARG D 1 69 ? 17.242 -8.586 -23.024 1.00 33.03 491 ARG D C 1
ATOM 8472 O O . ARG D 1 69 ? 17.390 -7.525 -22.410 1.00 33.19 491 ARG D O 1
ATOM 8493 N N . ILE D 1 70 ? 16.477 -9.578 -22.558 1.00 28.58 492 ILE D N 1
ATOM 8494 C CA . ILE D 1 70 ? 15.862 -9.479 -21.237 1.00 32.33 492 ILE D CA 1
ATOM 8495 C C . ILE D 1 70 ? 16.924 -9.626 -20.154 1.00 33.37 492 ILE D C 1
ATOM 8496 O O . ILE D 1 70 ? 16.983 -8.832 -19.209 1.00 37.41 492 ILE D O 1
ATOM 8512 N N . PHE D 1 71 ? 17.775 -10.648 -20.272 1.00 33.10 493 PHE D N 1
ATOM 8513 C CA . PHE D 1 71 ? 18.923 -10.763 -19.377 1.00 34.46 493 PHE D CA 1
ATOM 8514 C C . PHE D 1 71 ? 19.725 -9.465 -19.354 1.00 30.74 493 PHE D C 1
ATOM 8515 O O . PHE D 1 71 ? 20.082 -8.955 -18.286 1.00 29.70 493 PHE D O 1
ATOM 8532 N N . GLY D 1 72 ? 20.029 -8.924 -20.534 1.00 27.54 494 GLY D N 1
ATOM 8533 C CA . GLY D 1 72 ? 20.837 -7.718 -20.597 1.00 32.16 494 GLY D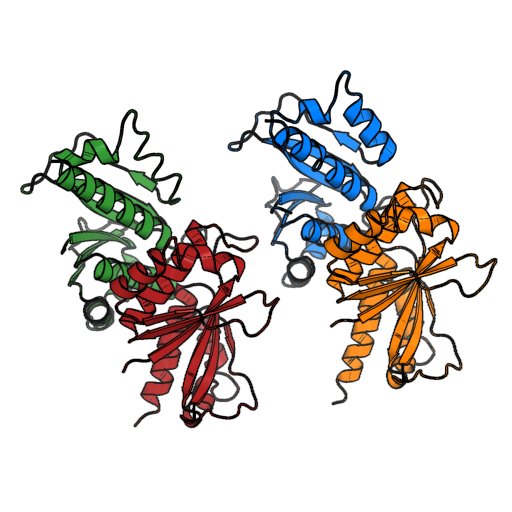 CA 1
ATOM 8534 C C . GLY D 1 72 ? 20.142 -6.509 -20.004 1.00 34.36 494 GLY D C 1
ATOM 8535 O O . GLY D 1 72 ? 20.770 -5.693 -19.323 1.00 35.03 494 GLY D O 1
ATOM 8539 N N . LYS D 1 73 ? 18.838 -6.371 -20.252 1.00 32.64 495 LYS D N 1
ATOM 8540 C CA . LYS D 1 73 ? 18.110 -5.232 -19.705 1.00 32.22 495 LYS D CA 1
ATOM 8541 C C . LYS D 1 73 ? 18.092 -5.278 -18.182 1.00 38.77 495 LYS D C 1
ATOM 8542 O O . LYS D 1 73 ? 18.291 -4.252 -17.521 1.00 37.74 495 LYS D O 1
ATOM 8561 N N . LEU D 1 74 ? 17.880 -6.463 -17.604 1.00 35.35 496 LEU D N 1
ATOM 8562 C CA . LEU D 1 74 ? 17.897 -6.575 -16.148 1.00 38.87 496 LEU D CA 1
ATOM 8563 C C . LEU D 1 74 ? 19.259 -6.160 -15.592 1.00 41.20 496 LEU D C 1
ATOM 8564 O O . LEU D 1 74 ? 19.325 -5.565 -14.509 1.00 43.85 496 LEU D O 1
ATOM 8580 N N . LYS D 1 75 ? 20.347 -6.432 -16.315 1.00 40.87 497 LYS D N 1
ATOM 8581 C CA . LYS D 1 75 ? 21.673 -6.012 -15.864 1.00 53.73 497 LYS D CA 1
ATOM 8582 C C . LYS D 1 75 ? 21.810 -4.499 -15.896 1.00 40.83 497 LYS D C 1
ATOM 8583 O O . LYS D 1 75 ? 22.302 -3.892 -14.935 1.00 41.16 497 LYS D O 1
ATOM 8602 N N . GLU D 1 76 ? 21.356 -3.865 -16.991 1.00 42.88 498 GLU D N 1
ATOM 8603 C CA . GLU D 1 76 ? 21.449 -2.411 -17.062 1.00 51.13 498 GLU D CA 1
ATOM 8604 C C . GLU D 1 76 ? 20.716 -1.761 -15.907 1.00 64.84 498 GLU D C 1
ATOM 8605 O O . GLU D 1 76 ? 21.167 -0.745 -15.372 1.00 73.85 498 GLU D O 1
ATOM 8617 N N . GLU D 1 77 ? 19.614 -2.368 -15.472 1.00 58.08 499 GLU D N 1
ATOM 8618 C CA . GLU D 1 77 ? 18.809 -1.824 -14.388 1.00 60.19 499 GLU D CA 1
ATOM 8619 C C . GLU D 1 77 ? 19.254 -2.323 -13.017 1.00 71.95 499 GLU D C 1
ATOM 8620 O O . GLU D 1 77 ? 18.613 -1.993 -12.013 1.00 78.24 499 GLU D O 1
ATOM 8632 N N . ASN D 1 78 ? 20.324 -3.118 -12.957 1.00 93.64 500 ASN D N 1
ATOM 8633 C CA . ASN D 1 78 ? 20.960 -3.514 -11.697 1.00 102.61 500 ASN D CA 1
ATOM 8634 C C . ASN D 1 78 ? 20.029 -4.361 -10.828 1.00 103.44 500 ASN D C 1
ATOM 8635 O O . ASN D 1 78 ? 19.901 -4.145 -9.619 1.00 99.53 500 ASN D O 1
ATOM 8646 N N . PHE D 1 79 ? 19.375 -5.342 -11.456 1.00 118.18 501 PHE D N 1
ATOM 8647 C CA . PHE D 1 79 ? 18.569 -6.329 -10.730 1.00 129.69 501 PHE D CA 1
ATOM 8648 C C . PHE D 1 79 ? 19.417 -7.574 -10.458 1.00 134.85 501 PHE D C 1
ATOM 8649 O O . PHE D 1 79 ? 19.172 -8.658 -10.992 1.00 151.85 501 PHE D O 1
ATOM 8666 N N . PHE D 1 80 ? 20.415 -7.415 -9.590 1.00 140.12 502 PHE D N 1
ATOM 8667 C CA . PHE D 1 80 ? 21.327 -8.509 -9.300 1.00 143.29 502 PHE D CA 1
ATOM 8668 C C . PHE D 1 80 ? 21.268 -8.954 -7.847 1.00 143.77 502 PHE D C 1
ATOM 8669 O O . PHE D 1 80 ? 20.698 -8.290 -6.980 1.00 143.10 502 PHE D O 1
ATOM 8686 N N . ASN D 1 81 ? 21.899 -10.105 -7.606 1.00 145.87 503 ASN D N 1
ATOM 8687 C CA . ASN D 1 81 ? 22.105 -10.740 -6.311 1.00 139.26 503 ASN D CA 1
ATOM 8688 C C . ASN D 1 81 ? 23.315 -10.094 -5.647 1.00 130.55 503 ASN D C 1
ATOM 8689 O O . ASN D 1 81 ? 23.850 -9.111 -6.178 1.00 125.83 503 ASN D O 1
ATOM 8693 N N . PRO D 1 82 ? 23.762 -10.577 -4.484 1.00 136.87 504 PRO D N 1
ATOM 8694 C CA . PRO D 1 82 ? 24.961 -9.982 -3.866 1.00 136.68 504 PRO D CA 1
ATOM 8695 C C . PRO D 1 82 ? 26.194 -10.008 -4.766 1.00 137.42 504 PRO D C 1
ATOM 8696 O O . PRO D 1 82 ? 27.227 -9.449 -4.370 1.00 133.74 504 PRO D O 1
ATOM 8707 N N . LYS D 1 83 ? 26.116 -10.633 -5.944 1.00 140.76 505 LYS D N 1
ATOM 8708 C CA . LYS D 1 83 ? 27.173 -10.639 -6.949 1.00 137.51 505 LYS D CA 1
ATOM 8709 C C . LYS D 1 83 ? 26.695 -9.840 -8.172 1.00 136.10 505 LYS D C 1
ATOM 8710 O O . LYS D 1 83 ? 25.641 -9.189 -8.143 1.00 129.14 505 LYS D O 1
ATOM 8714 N N . GLU D 1 84 ? 27.460 -9.903 -9.272 1.00 123.57 506 GLU D N 1
ATOM 8715 C CA . GLU D 1 84 ? 27.205 -9.040 -10.424 1.00 118.21 506 GLU D CA 1
ATOM 8716 C C . GLU D 1 84 ? 26.294 -9.576 -11.521 1.00 119.23 506 GLU D C 1
ATOM 8717 O O . GLU D 1 84 ? 25.920 -8.791 -12.398 1.00 120.49 506 GLU D O 1
ATOM 8729 N N . GLU D 1 85 ? 25.981 -10.860 -11.586 1.00 111.92 507 GLU D N 1
ATOM 8730 C CA . GLU D 1 85 ? 25.200 -11.313 -12.726 1.00 91.39 507 GLU D CA 1
ATOM 8731 C C . GLU D 1 85 ? 23.762 -11.703 -12.396 1.00 70.09 507 GLU D C 1
ATOM 8732 O O . GLU D 1 85 ? 23.411 -12.024 -11.256 1.00 66.31 507 GLU D O 1
ATOM 8744 N N . VAL D 1 86 ? 22.936 -11.657 -13.451 1.00 59.72 508 VAL D N 1
ATOM 8745 C CA . VAL D 1 86 ? 21.515 -12.003 -13.402 1.00 52.45 508 VAL D CA 1
ATOM 8746 C C . VAL D 1 86 ? 21.328 -13.508 -13.558 1.00 47.42 508 VAL D C 1
ATOM 8747 O O . VAL D 1 86 ? 21.823 -14.106 -14.521 1.00 39.13 508 VAL D O 1
ATOM 8760 N N . LYS D 1 87 ? 20.604 -14.125 -12.621 1.00 46.60 509 LYS D N 1
ATOM 8761 C CA . LYS D 1 87 ? 20.307 -15.555 -12.662 1.00 45.35 509 LYS D CA 1
ATOM 8762 C C . LYS D 1 87 ? 18.795 -15.727 -12.740 1.00 41.29 509 LYS D C 1
ATOM 8763 O O . LYS D 1 87 ? 18.073 -15.260 -11.852 1.00 43.39 509 LYS D O 1
ATOM 8782 N N . LEU D 1 88 ? 18.316 -16.397 -13.794 1.00 33.68 510 LEU D N 1
ATOM 8783 C CA . LEU D 1 88 ? 16.886 -16.538 -14.033 1.00 31.74 510 LEU D CA 1
ATOM 8784 C C . LEU D 1 88 ? 16.489 -17.993 -14.245 1.00 37.59 510 LEU D C 1
ATOM 8785 O O . LEU D 1 88 ? 17.282 -18.808 -14.725 1.00 32.34 510 LEU D O 1
ATOM 8801 N N . GLU D 1 89 ? 15.243 -18.304 -13.887 1.00 37.40 511 GLU D N 1
ATOM 8802 C CA . GLU D 1 89 ? 14.642 -19.606 -14.150 1.00 34.58 511 GLU D CA 1
ATOM 8803 C C . GLU D 1 89 ? 13.758 -19.542 -15.391 1.00 31.23 511 GLU D C 1
ATOM 8804 O O . GLU D 1 89 ? 12.975 -18.603 -15.562 1.00 34.43 511 GLU D O 1
ATOM 8816 N N . ALA D 1 90 ? 13.881 -20.555 -16.247 1.00 29.46 512 ALA D N 1
ATOM 8817 C CA . ALA D 1 90 ? 13.060 -20.686 -17.443 1.00 29.60 512 ALA D CA 1
ATOM 8818 C C . ALA D 1 90 ? 12.411 -22.062 -17.471 1.00 30.49 512 ALA D C 1
ATOM 8819 O O . ALA D 1 90 ? 12.974 -23.042 -16.972 1.00 30.25 512 ALA D O 1
ATOM 8826 N N . HIS D 1 91 ? 11.214 -22.125 -18.047 1.00 27.43 513 HIS D N 1
ATOM 8827 C CA . HIS D 1 91 ? 10.509 -23.382 -18.258 1.00 31.74 513 HIS D CA 1
ATOM 8828 C C . HIS D 1 91 ? 10.401 -23.653 -19.751 1.00 30.04 513 HIS D C 1
ATOM 8829 O O . HIS D 1 91 ? 9.949 -22.793 -20.513 1.00 29.45 513 HIS D O 1
ATOM 8843 N N . ILE D 1 92 ? 10.821 -24.845 -20.163 1.00 28.20 514 ILE D N 1
ATOM 8844 C CA . ILE D 1 92 ? 10.639 -25.312 -21.528 1.00 33.49 514 ILE D CA 1
ATOM 8845 C C . ILE D 1 92 ? 9.764 -26.556 -21.479 1.00 33.90 514 ILE D C 1
ATOM 8846 O O . ILE D 1 92 ? 9.691 -27.253 -20.465 1.00 34.46 514 ILE D O 1
ATOM 8862 N N . ARG D 1 93 ? 9.095 -26.827 -22.594 1.00 39.15 515 ARG D N 1
ATOM 8863 C CA . ARG D 1 93 ? 8.229 -27.989 -22.734 1.00 42.60 515 ARG D CA 1
ATOM 8864 C C . ARG D 1 93 ? 8.896 -29.015 -23.637 1.00 45.93 515 ARG D C 1
ATOM 8865 O O . ARG D 1 93 ? 9.375 -28.675 -24.724 1.00 45.60 515 ARG D O 1
ATOM 8886 N N . VAL D 1 94 ? 8.921 -30.264 -23.184 1.00 43.28 516 VAL D N 1
ATOM 8887 C CA . VAL D 1 94 ? 9.490 -31.368 -23.952 1.00 43.94 516 VAL D CA 1
ATOM 8888 C C . VAL D 1 94 ? 8.468 -32.498 -23.991 1.00 46.06 516 VAL D C 1
ATOM 8889 O O . VAL D 1 94 ? 7.652 -32.624 -23.066 1.00 39.60 516 VAL D O 1
ATOM 8902 N N . PRO D 1 95 ? 8.472 -33.339 -25.024 1.00 47.98 517 PRO D N 1
ATOM 8903 C CA . PRO D 1 95 ? 7.522 -34.459 -25.062 1.00 51.84 517 PRO D CA 1
ATOM 8904 C C . PRO D 1 95 ? 7.642 -35.333 -23.823 1.00 48.61 517 PRO D C 1
ATOM 8905 O O . PRO D 1 95 ? 8.738 -35.578 -23.314 1.00 39.28 517 PRO D O 1
ATOM 8916 N N . SER D 1 96 ? 6.488 -35.784 -23.326 1.00 53.53 518 SER D N 1
ATOM 8917 C CA . SER D 1 96 ? 6.464 -36.639 -22.145 1.00 54.63 518 SER D CA 1
ATOM 8918 C C . SER D 1 96 ? 7.296 -37.901 -22.334 1.00 51.92 518 SER D C 1
ATOM 8919 O O . SER D 1 96 ? 7.885 -38.404 -21.370 1.00 53.51 518 SER D O 1
ATOM 8927 N N . SER D 1 97 ? 7.357 -38.429 -23.558 1.00 45.67 519 SER D N 1
ATOM 8928 C CA . SER D 1 97 ? 8.099 -39.657 -23.810 1.00 58.22 519 SER D CA 1
ATOM 8929 C C . SER D 1 97 ? 9.607 -39.443 -23.836 1.00 55.61 519 SER D C 1
ATOM 8930 O O . SER D 1 97 ? 10.358 -40.409 -23.659 1.00 53.60 519 SER D O 1
ATOM 8938 N N . THR D 1 98 ? 10.065 -38.210 -24.052 1.00 57.52 520 THR D N 1
ATOM 8939 C CA . THR D 1 98 ? 11.489 -37.912 -24.108 1.00 57.04 520 THR D CA 1
ATOM 8940 C C . THR D 1 98 ? 12.037 -37.378 -22.792 1.00 55.49 520 THR D C 1
ATOM 8941 O O . THR D 1 98 ? 13.252 -37.178 -22.682 1.00 53.83 520 THR D O 1
ATOM 8952 N N . ALA D 1 99 ? 11.179 -37.142 -21.797 1.00 54.86 521 ALA D N 1
ATOM 8953 C CA . ALA D 1 99 ? 11.639 -36.545 -20.548 1.00 61.68 521 ALA D CA 1
ATOM 8954 C C . ALA D 1 99 ? 12.560 -37.489 -19.787 1.00 57.21 521 ALA D C 1
ATOM 8955 O O . ALA D 1 99 ? 13.569 -37.056 -19.217 1.00 55.85 521 ALA D O 1
ATOM 8962 N N . GLY D 1 100 ? 12.234 -38.782 -19.765 1.00 64.33 522 GLY D N 1
ATOM 8963 C CA . GLY D 1 100 ? 13.097 -39.739 -19.100 1.00 69.23 522 GLY D CA 1
ATOM 8964 C C . GLY D 1 100 ? 14.488 -39.790 -19.695 1.00 71.27 522 GLY D C 1
ATOM 8965 O O . GLY D 1 100 ? 15.460 -40.080 -18.992 1.00 70.15 522 GLY D O 1
ATOM 8969 N N . ARG D 1 101 ? 14.609 -39.505 -20.993 1.00 71.30 523 ARG D N 1
ATOM 8970 C CA . ARG D 1 101 ? 15.921 -39.482 -21.626 1.00 72.83 523 ARG D CA 1
ATOM 8971 C C . ARG D 1 101 ? 16.685 -38.210 -21.281 1.00 69.40 523 ARG D C 1
ATOM 8972 O O . ARG D 1 101 ? 17.919 -38.235 -21.213 1.00 65.60 523 ARG D O 1
ATOM 8993 N N . VAL D 1 102 ? 15.981 -37.096 -21.065 1.00 62.32 524 VAL D N 1
ATOM 8994 C CA . VAL D 1 102 ? 16.642 -35.895 -20.564 1.00 61.33 524 VAL D CA 1
ATOM 8995 C C . VAL D 1 102 ? 17.237 -36.167 -19.190 1.00 62.55 524 VAL D C 1
ATOM 8996 O O . VAL D 1 102 ? 18.328 -35.686 -18.859 1.00 52.36 524 VAL D O 1
ATOM 9009 N N . ILE D 1 103 ? 16.523 -36.934 -18.364 1.00 77.76 525 ILE D N 1
ATOM 9010 C CA . ILE D 1 103 ? 17.047 -37.317 -17.057 1.00 72.55 525 ILE D CA 1
ATOM 9011 C C . ILE D 1 103 ? 18.187 -38.315 -17.221 1.00 69.65 525 ILE D C 1
ATOM 9012 O O . ILE D 1 103 ? 19.250 -38.178 -16.606 1.00 62.20 525 ILE D O 1
ATOM 9028 N N . GLY D 1 104 ? 17.979 -39.333 -18.046 1.00 87.66 526 GLY D N 1
ATOM 9029 C CA . GLY D 1 104 ? 18.977 -40.351 -18.284 1.00 92.25 526 GLY D CA 1
ATOM 9030 C C . GLY D 1 104 ? 18.981 -41.429 -17.213 1.00 101.10 526 GLY D C 1
ATOM 9031 O O . GLY D 1 104 ? 18.449 -41.269 -16.116 1.00 99.80 526 GLY D O 1
ATOM 9035 N N . LYS D 1 105 ? 19.608 -42.554 -17.554 1.00 97.67 527 LYS D N 1
ATOM 9036 C CA . LYS D 1 105 ? 19.680 -43.680 -16.632 1.00 97.10 527 LYS D CA 1
ATOM 9037 C C . LYS D 1 105 ? 20.434 -43.286 -15.369 1.00 85.08 527 LYS D C 1
ATOM 9038 O O . LYS D 1 105 ? 21.548 -42.756 -15.434 1.00 80.02 527 LYS D O 1
ATOM 9042 N N . GLY D 1 106 ? 19.823 -43.547 -14.216 1.00 70.46 528 GLY D N 1
ATOM 9043 C CA . GLY D 1 106 ? 20.444 -43.177 -12.962 1.00 82.03 528 GLY D CA 1
ATOM 9044 C C . GLY D 1 106 ? 20.651 -41.694 -12.790 1.00 97.18 528 GLY D C 1
ATOM 9045 O O . GLY D 1 106 ? 21.437 -41.281 -11.933 1.00 120.36 528 GLY D O 1
ATOM 9049 N N . GLY D 1 107 ? 19.960 -40.873 -13.576 1.00 110.23 529 GLY D N 1
ATOM 9050 C CA . GLY D 1 107 ? 20.203 -39.449 -13.530 1.00 112.19 529 GLY D CA 1
ATOM 9051 C C . GLY D 1 107 ? 21.511 -39.016 -14.148 1.00 113.08 529 GLY D C 1
ATOM 9052 O O . GLY D 1 107 ? 22.016 -37.945 -13.812 1.00 114.22 529 GLY D O 1
ATOM 9056 N N . LYS D 1 108 ? 22.090 -39.825 -15.037 1.00 108.20 530 LYS D N 1
ATOM 9057 C CA . LYS D 1 108 ? 23.417 -39.503 -15.551 1.00 102.21 530 LYS D CA 1
ATOM 9058 C C . LYS D 1 108 ? 23.370 -38.333 -16.529 1.00 98.60 530 LYS D C 1
ATOM 9059 O O . LYS D 1 108 ? 24.285 -37.502 -16.549 1.00 86.39 530 LYS D O 1
ATOM 9063 N N . THR D 1 109 ? 22.316 -38.245 -17.344 1.00 106.97 531 THR D N 1
ATOM 9064 C CA . THR D 1 109 ? 22.216 -37.140 -18.292 1.00 107.58 531 THR D CA 1
ATOM 9065 C C . THR D 1 109 ? 21.935 -35.827 -17.567 1.00 116.47 531 THR D C 1
ATOM 9066 O O . THR D 1 109 ? 22.519 -34.789 -17.902 1.00 135.79 531 THR D O 1
ATOM 9077 N N . VAL D 1 110 ? 21.044 -35.852 -16.568 1.00 121.36 532 VAL D N 1
ATOM 9078 C CA . VAL D 1 110 ? 20.758 -34.643 -15.802 1.00 125.43 532 VAL D CA 1
ATOM 9079 C C . VAL D 1 110 ? 22.016 -34.148 -15.107 1.00 128.72 532 VAL D C 1
ATOM 9080 O O . VAL D 1 110 ? 22.199 -32.937 -14.925 1.00 131.22 532 VAL D O 1
ATOM 9093 N N . ASN D 1 111 ? 22.900 -35.063 -14.701 1.00 125.49 533 ASN D N 1
ATOM 9094 C CA . ASN D 1 111 ? 24.159 -34.649 -14.090 1.00 124.40 533 ASN D CA 1
ATOM 9095 C C . ASN D 1 111 ? 25.117 -34.087 -15.135 1.00 119.85 533 ASN D C 1
ATOM 9096 O O . ASN D 1 111 ? 25.751 -33.049 -14.911 1.00 120.24 533 ASN D O 1
ATOM 9107 N N . GLU D 1 112 ? 25.240 -34.763 -16.282 1.00 105.33 534 GLU D N 1
ATOM 9108 C CA . GLU D 1 112 ? 26.149 -34.299 -17.325 1.00 97.64 534 GLU D CA 1
ATOM 9109 C C . GLU D 1 112 ? 25.792 -32.890 -17.780 1.00 84.66 534 GLU D C 1
ATOM 9110 O O . GLU D 1 112 ? 26.676 -32.042 -17.951 1.00 81.56 534 GLU D O 1
ATOM 9122 N N . LEU D 1 113 ? 24.501 -32.623 -17.990 1.00 78.21 535 LEU D N 1
ATOM 9123 C CA . LEU D 1 113 ? 24.085 -31.319 -18.496 1.00 73.24 535 LEU D CA 1
ATOM 9124 C C . LEU D 1 113 ? 24.447 -30.211 -17.515 1.00 72.37 535 LEU D C 1
ATOM 9125 O O . LEU D 1 113 ? 24.981 -29.168 -17.910 1.00 67.03 535 LEU D O 1
ATOM 9141 N N . GLN D 1 114 ? 24.163 -30.418 -16.225 1.00 82.55 536 GLN D N 1
ATOM 9142 C CA . GLN D 1 114 ? 24.498 -29.404 -15.231 1.00 94.48 536 GLN D CA 1
ATOM 9143 C C . GLN D 1 114 ? 26.008 -29.241 -15.107 1.00 131.77 536 GLN D C 1
ATOM 9144 O O . GLN D 1 114 ? 26.513 -28.116 -15.021 1.00 184.55 536 GLN D O 1
ATOM 9158 N N . ASN D 1 115 ? 26.742 -30.357 -15.090 1.00 143.77 537 ASN D N 1
ATOM 9159 C CA . ASN D 1 115 ? 28.196 -30.302 -15.018 1.00 148.59 537 ASN D CA 1
ATOM 9160 C C . ASN D 1 115 ? 28.810 -29.696 -16.271 1.00 146.23 537 ASN D C 1
ATOM 9161 O O . ASN D 1 115 ? 29.928 -29.173 -16.208 1.00 145.15 537 ASN D O 1
ATOM 9172 N N . LEU D 1 116 ? 28.106 -29.745 -17.400 1.00 141.81 538 LEU D N 1
ATOM 9173 C CA . LEU D 1 116 ? 28.654 -29.257 -18.658 1.00 125.43 538 LEU D CA 1
ATOM 9174 C C . LEU D 1 116 ? 28.280 -27.804 -18.916 1.00 91.99 538 LEU D C 1
ATOM 9175 O O . LEU D 1 116 ? 29.120 -27.024 -19.378 1.00 75.33 538 LEU D O 1
ATOM 9191 N N . THR D 1 117 ? 27.034 -27.425 -18.628 1.00 78.30 539 THR D N 1
ATOM 9192 C CA . THR D 1 117 ? 26.545 -26.093 -18.954 1.00 61.10 539 THR D CA 1
ATOM 9193 C C . THR D 1 117 ? 26.692 -25.097 -17.814 1.00 48.98 539 THR D C 1
ATOM 9194 O O . THR D 1 117 ? 26.673 -23.887 -18.067 1.00 50.97 539 THR D O 1
ATOM 9205 N N . SER D 1 118 ? 26.806 -25.573 -16.575 1.00 46.86 540 SER D N 1
ATOM 9206 C CA . SER D 1 118 ? 26.798 -24.781 -15.349 1.00 47.22 540 SER D CA 1
ATOM 9207 C C . SER D 1 118 ? 25.392 -24.305 -14.997 1.00 49.70 540 SER D C 1
ATOM 9208 O O . SER D 1 118 ? 25.212 -23.689 -13.937 1.00 48.31 540 SER D O 1
ATOM 9216 N N . ALA D 1 119 ? 24.396 -24.557 -15.839 1.00 48.69 541 ALA D N 1
ATOM 9217 C CA . ALA D 1 119 ? 23.015 -24.287 -15.476 1.00 47.33 541 ALA D CA 1
ATOM 9218 C C . ALA D 1 119 ? 22.467 -25.426 -14.624 1.00 46.75 541 ALA D C 1
ATOM 9219 O O . ALA D 1 119 ? 22.895 -26.578 -14.739 1.00 44.24 541 ALA D O 1
ATOM 9226 N N . GLU D 1 120 ? 21.525 -25.090 -13.749 1.00 40.59 542 GLU D N 1
ATOM 9227 C CA . GLU D 1 120 ? 20.814 -26.091 -12.964 1.00 42.72 542 GLU D CA 1
ATOM 9228 C C . GLU D 1 120 ? 19.597 -26.557 -13.756 1.00 35.54 542 GLU D C 1
ATOM 9229 O O . GLU D 1 120 ? 18.773 -25.740 -14.178 1.00 35.05 542 GLU D O 1
ATOM 9241 N N . VAL D 1 121 ? 19.495 -27.866 -13.961 1.00 32.39 543 VAL D N 1
ATOM 9242 C CA . VAL D 1 121 ? 18.449 -28.462 -14.784 1.00 39.59 543 VAL D CA 1
ATOM 9243 C C . VAL D 1 121 ? 17.663 -29.439 -13.921 1.00 42.45 543 VAL D C 1
ATOM 9244 O O . VAL D 1 121 ? 18.229 -30.408 -13.398 1.00 45.61 543 VAL D O 1
ATOM 9257 N N . ILE D 1 122 ? 16.364 -29.186 -13.776 1.00 42.85 544 ILE D N 1
ATOM 9258 C CA . ILE D 1 122 ? 15.497 -29.971 -12.907 1.00 41.03 544 ILE D CA 1
ATOM 9259 C C . ILE D 1 122 ? 14.275 -30.391 -13.709 1.00 42.02 544 ILE D C 1
ATOM 9260 O O . ILE D 1 122 ? 13.616 -29.550 -14.332 1.00 36.17 544 ILE D O 1
ATOM 9276 N N . VAL D 1 123 ? 13.980 -31.687 -13.703 1.00 43.65 545 VAL D N 1
ATOM 9277 C CA . VAL D 1 123 ? 12.759 -32.208 -14.312 1.00 45.83 545 VAL D CA 1
ATOM 9278 C C . VAL D 1 123 ? 11.781 -32.569 -13.200 1.00 45.25 545 VAL D C 1
ATOM 9279 O O . VAL D 1 123 ? 11.931 -33.629 -12.575 1.00 44.27 545 VAL D O 1
ATOM 9292 N N . PRO D 1 124 ? 10.782 -31.735 -12.907 1.00 55.49 546 PRO D N 1
ATOM 9293 C CA . PRO D 1 124 ? 9.871 -32.047 -11.798 1.00 65.41 546 PRO D CA 1
ATOM 9294 C C . PRO D 1 124 ? 9.258 -33.433 -11.947 1.00 54.88 546 PRO D C 1
ATOM 9295 O O . PRO D 1 124 ? 8.929 -33.875 -13.050 1.00 44.68 546 PRO D O 1
ATOM 9306 N N . ARG D 1 125 ? 9.102 -34.116 -10.819 1.00 55.88 547 ARG D N 1
ATOM 9307 C CA . ARG D 1 125 ? 8.621 -35.488 -10.803 1.00 61.21 547 ARG D CA 1
ATOM 9308 C C . ARG D 1 125 ? 7.096 -35.534 -10.816 1.00 57.34 547 ARG D C 1
ATOM 9309 O O . ARG D 1 125 ? 6.413 -34.576 -10.449 1.00 48.41 547 ARG D O 1
ATOM 9316 N N . ASP D 1 126 ? 6.570 -36.679 -11.248 1.00 66.48 548 ASP D N 1
ATOM 9317 C CA . ASP D 1 126 ? 5.136 -36.958 -11.211 1.00 81.61 548 ASP D CA 1
ATOM 9318 C C . ASP D 1 126 ? 4.334 -35.825 -11.848 1.00 72.87 548 ASP D C 1
ATOM 9319 O O . ASP D 1 126 ? 3.387 -35.291 -11.266 1.00 71.03 548 ASP D O 1
ATOM 9328 N N . GLN D 1 127 ? 4.723 -35.463 -13.065 1.00 68.53 549 GLN D N 1
ATOM 9329 C CA . GLN D 1 127 ? 4.030 -34.428 -13.814 1.00 65.13 549 GLN D CA 1
ATOM 9330 C C . GLN D 1 127 ? 2.891 -35.028 -14.626 1.00 59.03 549 GLN D C 1
ATOM 9331 O O . GLN D 1 127 ? 2.958 -36.174 -15.078 1.00 55.68 549 GLN D O 1
ATOM 9345 N N . THR D 1 128 ? 1.841 -34.233 -14.816 1.00 55.73 550 THR D N 1
ATOM 9346 C CA . THR D 1 128 ? 0.763 -34.599 -15.718 1.00 51.46 550 THR D CA 1
ATOM 9347 C C . THR D 1 128 ? 1.024 -33.931 -17.058 1.00 48.09 550 THR D C 1
ATOM 9348 O O . THR D 1 128 ? 1.008 -32.692 -17.131 1.00 40.12 550 THR D O 1
ATOM 9359 N N . PRO D 1 129 ? 1.284 -34.679 -18.130 1.00 49.43 551 PRO D N 1
ATOM 9360 C CA . PRO D 1 129 ? 1.500 -34.036 -19.432 1.00 45.53 551 PRO D CA 1
ATOM 9361 C C . PRO D 1 129 ? 0.336 -33.127 -19.801 1.00 47.10 551 PRO D C 1
ATOM 9362 O O . PRO D 1 129 ? -0.820 -33.393 -19.462 1.00 40.54 551 PRO D O 1
ATOM 9373 N N . ASP D 1 130 ? 0.654 -32.042 -20.499 1.00 43.36 552 ASP D N 1
ATOM 9374 C CA . ASP D 1 130 ? -0.347 -31.055 -20.875 1.00 48.02 552 ASP D CA 1
ATOM 9375 C C . ASP D 1 130 ? -1.084 -31.540 -22.122 1.00 46.08 552 ASP D C 1
ATOM 9376 O O . ASP D 1 130 ? -0.890 -32.667 -22.589 1.00 42.70 552 ASP D O 1
ATOM 9385 N N . GLU D 1 131 ? -1.950 -30.688 -22.679 1.00 46.44 553 GLU D N 1
ATOM 9386 C CA . GLU D 1 131 ? -2.758 -31.087 -23.825 1.00 54.15 553 GLU D CA 1
ATOM 9387 C C . GLU D 1 131 ? -1.911 -31.497 -25.023 1.00 46.52 553 GLU D C 1
ATOM 9388 O O . GLU D 1 131 ? -2.416 -32.189 -25.915 1.00 50.60 553 GLU D O 1
ATOM 9400 N N . ASN D 1 132 ? -0.647 -31.082 -25.069 1.00 47.11 554 ASN D N 1
ATOM 9401 C CA . ASN D 1 132 ? 0.283 -31.506 -26.106 1.00 54.39 554 ASN D CA 1
ATOM 9402 C C . ASN D 1 132 ? 1.148 -32.683 -25.669 1.00 54.90 554 ASN D C 1
ATOM 9403 O O . ASN D 1 132 ? 2.125 -33.008 -26.350 1.00 50.66 554 ASN D O 1
ATOM 9414 N N . GLU D 1 133 ? 0.814 -33.322 -24.547 1.00 65.07 555 GLU D N 1
ATOM 9415 C CA . GLU D 1 133 ? 1.591 -34.445 -24.024 1.00 62.89 555 GLU D CA 1
ATOM 9416 C C . GLU D 1 133 ? 3.036 -34.036 -23.753 1.00 51.48 555 GLU D C 1
ATOM 9417 O O . GLU D 1 133 ? 3.977 -34.789 -24.014 1.00 43.69 555 GLU D O 1
ATOM 9429 N N . GLU D 1 134 ? 3.212 -32.831 -23.222 1.00 42.06 556 GLU D N 1
ATOM 9430 C CA . GLU D 1 134 ? 4.524 -32.300 -22.894 1.00 40.00 556 GLU D CA 1
ATOM 9431 C C . GLU D 1 134 ? 4.612 -32.006 -21.403 1.00 36.60 556 GLU D C 1
ATOM 9432 O O . GLU D 1 134 ? 3.612 -31.688 -20.754 1.00 39.07 556 GLU D O 1
ATOM 9444 N N . VAL D 1 135 ? 5.827 -32.115 -20.872 1.00 35.41 557 VAL D N 1
ATOM 9445 C CA . VAL D 1 135 ? 6.117 -31.799 -19.482 1.00 36.35 557 VAL D CA 1
ATOM 9446 C C . VAL D 1 135 ? 7.155 -30.682 -19.470 1.00 35.68 557 VAL D C 1
ATOM 9447 O O . VAL D 1 135 ? 7.769 -30.366 -20.490 1.00 35.90 557 VAL D O 1
ATOM 9460 N N . ILE D 1 136 ? 7.358 -30.096 -18.296 1.00 38.28 558 ILE D N 1
ATOM 9461 C CA . ILE D 1 136 ? 8.248 -28.951 -18.169 1.00 47.30 558 ILE D CA 1
ATOM 9462 C C . ILE D 1 136 ? 9.626 -29.435 -17.743 1.00 43.20 558 ILE D C 1
ATOM 9463 O O . ILE D 1 136 ? 9.770 -30.423 -17.011 1.00 35.86 558 ILE D O 1
ATOM 9479 N N . VAL D 1 137 ? 10.649 -28.731 -18.214 1.00 42.10 559 VAL D N 1
ATOM 9480 C CA . VAL D 1 137 ? 12.001 -28.828 -17.680 1.00 38.00 559 VAL D CA 1
ATOM 9481 C C . VAL D 1 137 ? 12.378 -27.448 -17.162 1.00 32.10 559 VAL D C 1
ATOM 9482 O O . VAL D 1 137 ? 12.207 -26.448 -17.869 1.00 31.61 559 VAL D O 1
ATOM 9495 N N . ARG D 1 138 ? 12.870 -27.392 -15.930 1.00 29.74 560 ARG D N 1
ATOM 9496 C CA . ARG D 1 138 ? 13.306 -26.138 -15.333 1.00 32.72 560 ARG D CA 1
ATOM 9497 C C . ARG D 1 138 ? 14.793 -25.948 -15.601 1.00 38.78 560 ARG D C 1
ATOM 9498 O O . ARG D 1 138 ? 15.585 -26.881 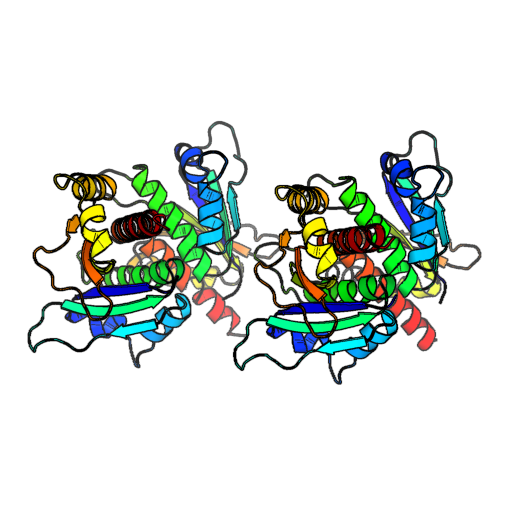-15.429 1.00 38.98 560 ARG D O 1
ATOM 9519 N N . ILE D 1 139 ? 15.164 -24.740 -16.020 1.00 36.28 561 ILE D N 1
ATOM 9520 C CA . ILE D 1 139 ? 16.549 -24.383 -16.312 1.00 32.81 561 ILE D CA 1
ATOM 9521 C C . ILE D 1 139 ? 16.852 -23.082 -15.584 1.00 33.67 561 ILE D C 1
ATOM 9522 O O . ILE D 1 139 ? 16.241 -22.047 -15.877 1.00 35.83 561 ILE D O 1
ATOM 9538 N N . ILE D 1 140 ? 17.795 -23.131 -14.646 1.00 31.86 562 ILE D N 1
ATOM 9539 C CA . ILE D 1 140 ? 18.143 -21.986 -13.815 1.00 30.71 562 ILE D CA 1
ATOM 9540 C C . ILE D 1 140 ? 19.630 -21.700 -13.993 1.00 35.02 562 ILE D C 1
ATOM 9541 O O . ILE D 1 140 ? 20.459 -22.607 -13.866 1.00 30.42 562 ILE D O 1
ATOM 9557 N N . GLY D 1 141 ? 19.955 -20.451 -14.284 1.00 34.67 563 GLY D N 1
ATOM 9558 C CA . GLY D 1 141 ? 21.341 -20.048 -14.415 1.00 33.75 563 GLY D CA 1
ATOM 9559 C C . GLY D 1 141 ? 21.444 -18.701 -15.105 1.00 38.11 563 GLY D C 1
ATOM 9560 O O . GLY D 1 141 ? 20.443 -18.041 -15.379 1.00 32.56 563 GLY D O 1
ATOM 9564 N N . HIS D 1 142 ? 22.690 -18.312 -15.371 1.00 39.17 564 HIS D N 1
ATOM 9565 C CA . HIS D 1 142 ? 22.961 -17.100 -16.128 1.00 36.85 564 HIS D CA 1
ATOM 9566 C C . HIS D 1 142 ? 22.631 -17.333 -17.602 1.00 30.10 564 HIS D C 1
ATOM 9567 O O . HIS D 1 142 ? 22.290 -18.441 -18.026 1.00 26.95 564 HIS D O 1
ATOM 9581 N N . PHE D 1 143 ? 22.752 -16.271 -18.403 1.00 27.16 565 PHE D N 1
ATOM 9582 C CA . PHE D 1 143 ? 22.274 -16.314 -19.782 1.00 26.03 565 PHE D CA 1
ATOM 9583 C C . PHE D 1 143 ? 22.921 -17.450 -20.570 1.00 27.88 565 PHE D C 1
ATOM 9584 O O . PHE D 1 143 ? 22.230 -18.325 -21.105 1.00 32.17 565 PHE D O 1
ATOM 9601 N N . PHE D 1 144 ? 24.252 -17.441 -20.674 1.00 42.67 566 PHE D N 1
ATOM 9602 C CA . PHE D 1 144 ? 24.936 -18.432 -21.500 1.00 31.54 566 PHE D CA 1
ATOM 9603 C C . PHE D 1 144 ? 24.734 -19.844 -20.964 1.00 27.01 566 PHE D C 1
ATOM 9604 O O . PHE D 1 144 ? 24.558 -20.786 -21.743 1.00 22.97 566 PHE D O 1
ATOM 9621 N N . ALA D 1 145 ? 24.729 -20.011 -19.640 1.00 35.10 567 ALA D N 1
ATOM 9622 C CA . ALA D 1 145 ? 24.452 -21.330 -19.083 1.00 34.27 567 ALA D CA 1
ATOM 9623 C C . ALA D 1 145 ? 23.061 -21.801 -19.484 1.00 31.24 567 ALA D C 1
ATOM 9624 O O . ALA D 1 145 ? 22.884 -22.947 -19.917 1.00 32.14 567 ALA D O 1
ATOM 9631 N N . SER D 1 146 ? 22.066 -20.915 -19.381 1.00 29.10 568 SER D N 1
ATOM 9632 C CA . SER D 1 146 ? 20.701 -21.276 -19.747 1.00 36.84 568 SER D CA 1
ATOM 9633 C C . SER D 1 146 ? 20.583 -21.575 -21.236 1.00 34.86 568 SER D C 1
ATOM 9634 O O . SER D 1 146 ? 19.911 -22.535 -21.631 1.00 35.81 568 SER D O 1
ATOM 9642 N N . GLN D 1 147 ? 21.222 -20.759 -22.078 1.00 29.63 569 GLN D N 1
ATOM 9643 C CA . GLN D 1 147 ? 21.144 -20.981 -23.518 1.00 30.54 569 GLN D CA 1
ATOM 9644 C C . GLN D 1 147 ? 21.753 -22.321 -23.904 1.00 27.60 569 GLN D C 1
ATOM 9645 O O . GLN D 1 147 ? 21.207 -23.040 -24.750 1.00 30.80 569 GLN D O 1
ATOM 9659 N N . THR D 1 148 ? 22.891 -22.669 -23.303 1.00 29.78 570 THR D N 1
ATOM 9660 C CA . THR D 1 148 ? 23.535 -23.941 -23.613 1.00 45.04 570 THR D CA 1
ATOM 9661 C C . THR D 1 148 ? 22.672 -25.112 -23.156 1.00 39.52 570 THR D C 1
ATOM 9662 O O . THR D 1 148 ? 22.465 -26.073 -23.906 1.00 35.42 570 THR D O 1
ATOM 9673 N N . ALA D 1 149 ? 22.147 -25.043 -21.931 1.00 41.14 571 ALA D N 1
ATOM 9674 C CA . ALA D 1 149 ? 21.279 -26.106 -21.435 1.00 32.04 571 ALA D CA 1
ATOM 9675 C C . ALA D 1 149 ? 20.056 -26.277 -22.328 1.00 29.00 571 ALA D C 1
ATOM 9676 O O . ALA D 1 149 ? 19.701 -27.399 -22.707 1.00 31.38 571 ALA D O 1
ATOM 9683 N N . GLN D 1 150 ? 19.394 -25.170 -22.672 1.00 27.62 572 GLN D N 1
ATOM 9684 C CA . GLN D 1 150 ? 18.250 -25.252 -23.573 1.00 33.06 572 GLN D CA 1
ATOM 9685 C C . GLN D 1 150 ? 18.640 -25.896 -24.897 1.00 35.10 572 GLN D C 1
ATOM 9686 O O . GLN D 1 150 ? 17.925 -26.765 -25.411 1.00 35.62 572 GLN D O 1
ATOM 9700 N N . ARG D 1 151 ? 19.780 -25.490 -25.459 1.00 39.10 573 ARG D N 1
ATOM 9701 C CA . ARG D 1 151 ? 20.204 -26.032 -26.745 1.00 39.47 573 ARG D CA 1
ATOM 9702 C C . ARG D 1 151 ? 20.400 -27.541 -26.668 1.00 34.72 573 ARG D C 1
ATOM 9703 O O . ARG D 1 151 ? 19.992 -28.275 -27.575 1.00 33.69 573 ARG D O 1
ATOM 9724 N N . LYS D 1 152 ? 21.017 -28.022 -25.589 1.00 31.07 574 LYS D N 1
ATOM 9725 C CA . LYS D 1 152 ? 21.310 -29.445 -25.471 1.00 41.62 574 LYS D CA 1
ATOM 9726 C C . LYS D 1 152 ? 20.052 -30.256 -25.202 1.00 44.78 574 LYS D C 1
ATOM 9727 O O . LYS D 1 152 ? 19.901 -31.367 -25.724 1.00 41.95 574 LYS D O 1
ATOM 9746 N N . ILE D 1 153 ? 19.140 -29.723 -24.388 1.00 44.08 575 ILE D N 1
ATOM 9747 C CA . ILE D 1 153 ? 17.889 -30.426 -24.126 1.00 39.31 575 ILE D CA 1
ATOM 9748 C C . ILE D 1 153 ? 17.078 -30.536 -25.409 1.00 36.69 575 ILE D C 1
ATOM 9749 O O . ILE D 1 153 ? 16.494 -31.585 -25.707 1.00 36.77 575 ILE D O 1
ATOM 9765 N N . ARG D 1 154 ? 17.055 -29.464 -26.207 1.00 42.97 576 ARG D N 1
ATOM 9766 C CA . ARG D 1 154 ? 16.391 -29.518 -27.504 1.00 47.15 576 ARG D CA 1
ATOM 9767 C C . ARG D 1 154 ? 16.992 -30.605 -28.387 1.00 53.12 576 ARG D C 1
ATOM 9768 O O . ARG D 1 154 ? 16.267 -31.302 -29.107 1.00 50.51 576 ARG D O 1
ATOM 9789 N N . GLU D 1 155 ? 18.318 -30.763 -28.351 1.00 52.14 577 GLU D N 1
ATOM 9790 C CA . GLU D 1 155 ? 18.956 -31.813 -29.136 1.00 52.79 577 GLU D CA 1
ATOM 9791 C C . GLU D 1 155 ? 18.497 -33.191 -28.674 1.00 50.78 577 GLU D C 1
ATOM 9792 O O . GLU D 1 155 ? 18.060 -34.016 -29.485 1.00 48.07 577 GLU D O 1
ATOM 9804 N N . ILE D 1 156 ? 18.580 -33.454 -27.366 1.00 45.54 578 ILE D N 1
ATOM 9805 C CA . ILE D 1 156 ? 18.116 -34.731 -26.826 1.00 41.83 578 ILE D CA 1
ATOM 9806 C C . ILE D 1 156 ? 16.707 -35.029 -27.323 1.00 47.65 578 ILE D C 1
ATOM 9807 O O . ILE D 1 156 ? 16.405 -36.143 -27.769 1.00 52.75 578 ILE D O 1
ATOM 9823 N N . VAL D 1 157 ? 15.824 -34.032 -27.255 1.00 50.82 579 VAL D N 1
ATOM 9824 C CA . VAL D 1 157 ? 14.469 -34.194 -27.774 1.00 57.06 579 VAL D CA 1
ATOM 9825 C C . VAL D 1 157 ? 14.519 -34.524 -29.260 1.00 61.79 579 VAL D C 1
ATOM 9826 O O . VAL D 1 157 ? 13.755 -35.361 -29.756 1.00 55.08 579 VAL D O 1
ATOM 9839 N N . GLN D 1 158 ? 15.425 -33.871 -29.991 1.00 75.53 580 GLN D N 1
ATOM 9840 C CA . GLN D 1 158 ? 15.532 -34.065 -31.434 1.00 84.08 580 GLN D CA 1
ATOM 9841 C C . GLN D 1 158 ? 16.164 -35.404 -31.789 1.00 84.93 580 GLN D C 1
ATOM 9842 O O . GLN D 1 158 ? 15.743 -36.050 -32.756 1.00 84.23 580 GLN D O 1
ATOM 9856 N N . GLN D 1 159 ? 17.165 -35.844 -31.026 1.00 88.51 581 GLN D N 1
ATOM 9857 C CA . GLN D 1 159 ? 17.760 -37.151 -31.284 1.00 90.08 581 GLN D CA 1
ATOM 9858 C C . GLN D 1 159 ? 16.738 -38.268 -31.098 1.00 91.98 581 GLN D C 1
ATOM 9859 O O . GLN D 1 159 ? 16.701 -39.227 -31.879 1.00 87.23 581 GLN D O 1
ATOM 9873 N N . VAL D 1 160 ? 15.897 -38.160 -30.065 1.00 86.09 582 VAL D N 1
ATOM 9874 C CA . VAL D 1 160 ? 14.934 -39.216 -29.767 1.00 82.56 582 VAL D CA 1
ATOM 9875 C C . VAL D 1 160 ? 13.979 -39.419 -30.935 1.00 83.41 582 VAL D C 1
ATOM 9876 O O . VAL D 1 160 ? 13.611 -40.553 -31.263 1.00 85.54 582 VAL D O 1
ATOM 9889 N N . LYS D 1 161 ? 13.563 -38.332 -31.583 1.00 82.10 583 LYS D N 1
ATOM 9890 C CA . LYS D 1 161 ? 12.707 -38.446 -32.758 1.00 83.13 583 LYS D CA 1
ATOM 9891 C C . LYS D 1 161 ? 13.462 -39.206 -33.843 1.00 90.98 583 LYS D C 1
ATOM 9892 O O . LYS D 1 161 ? 14.456 -38.705 -34.381 1.00 97.04 583 LYS D O 1
ATOM 9896 N N . GLN D 1 162 ? 13.008 -40.417 -34.157 1.00 107.69 584 GLN D N 1
ATOM 9897 C CA . GLN D 1 162 ? 13.597 -41.220 -35.225 1.00 103.03 584 GLN D CA 1
ATOM 9898 C C . GLN D 1 162 ? 14.919 -41.822 -34.751 1.00 100.60 584 GLN D C 1
ATOM 9899 O O . GLN D 1 162 ? 14.984 -42.452 -33.695 1.00 99.55 584 GLN D O 1
#

Organism: Homo sapiens (NCBI:txid9606)

Secondary structure (DSSP, 8-state):
---EEEEEEEEGGGHHHHH-GGGHHHHHHHHHHTSEEEEPPPSSTT-SEEEEEEEE-HHHHHHHHHHHHHHHHHTT-S-TT----EEEEEEEEGGGHHHHH-GGGHHHHHHHHHH--EEE--SS----TTSEEEEEEEE-HHHHHHHHHHHHHHHHHHHH--/--EEEEEEEEGGGHHHHH-GGGHHHHHHHHHHTSEEEEPPPSSTT-SEEEEEEEE-HHHHHHHHHHHHHHHHHTTSS-TTPPPEEEEEEEEEHHHHHHHH-GGGHHHHHHHHHHSSEEE--SS----TTSEEEEEEEEEHHHHHHHHHHHHHHHHHHGGG-/--EEEEEEEEGGGHHHHH-GGGHHHHHHHHHHTSEEEEPPPSSTT-SEEEEEEEE-HHHHHHHHHHHHHHHHHTT---TTS---EEEEEEEEHHHHHHHH-GGGHHHHHHHHHHSSEEE--SS----TTSEEEEEEEE-HHHHHHHHHHHHHHHHHHHHH-/--EEEEEEEEGGGHHHHH-GGGHHHHHHHHHHTSEEEEPPPSSSS-SEEEEEEEE-HHHHHHHHHHHHHHHHHTT---SSSS--EEEEEEEEGGGHHHHH-GGGHHHHHHHHHHSSEEE--SS----TTSEEEEEEEE-HHHHHHHHHHHHHHHHHH--

Solvent-accessible surface area: 33805 Å² total; per-residue (Å²): 128,148,90,28,98,0,32,0,46,1,36,51,158,0,20,55,29,0,59,20,188,194,13,61,27,22,113,79,0,28,177,38,0,41,6,35,7,142,35,11,118,47,164,28,151,95,60,74,89,46,53,0,54,0,18,0,33,49,49,0,3,1,9,0,0,0,19,0,2,6,43,0,59,90,71,110,57,71,81,120,206,82,31,8,102,12,42,0,32,0,89,0,27,45,99,1,12,48,153,0,65,16,192,69,16,140,51,18,80,107,13,51,125,112,10,86,1,84,5,56,28,42,216,144,52,123,56,39,158,100,127,47,7,35,0,71,0,27,3,39,8,26,7,1,14,5,0,11,60,64,0,56,86,35,13,108,102,36,116,134,70,146,121,115,15,92,1,32,0,45,0,30,42,140,0,21,51,23,0,59,12,170,196,15,59,21,25,136,64,0,28,180,37,0,54,10,48,9,133,37,11,122,50,181,25,151,96,46,74,94,46,53,0,51,0,37,5,48,75,50,0,9,0,9,0,0,0,16,0,1,5,41,0,46,49,74,117,70,43,102,131,103,74,40,5,120,8,41,0,34,0,85,1,47,45,98,2,9,41,130,0,65,9,153,90,27,63,52,15,53,55,9,56,99,108,14,93,1,86,5,56,20,46,212,149,52,122,55,36,157,101,127,47,8,39,0,70,0,29,6,62,7,32,14,1,12,16,0,11,67,49,0,73,100,37,31,110,122,30,80,83,96,138,188,130,30,94,0,35,1,50,0,39,45,138,0,19,45,30,0,62,16,155,194,15,60,26,24,112,78,0,27,183,37,0,50,10,48,7,133,34,11,122,47,169,21,153,97,47,74,92,48,51,0,52,0,27,4,46,62,50,0,3,1,9,0,0,0,16,0,0,7,38,1,41,56,73,115,61,88,39,138,152,141,40,3,99,12,41,0,36,0,91,0,42,41,102,3,13,52,141,0,64,17,188,75,15,143,39,18,86,117,11,48,134,124,11,95,1,85,3,53,19,38,214,142,53,123,57,38,158,102,128,47,6,27,0,70,0,21,4,69,4,17,14,1,13,11,0,8,60,60,0,52,95,35,22,111,82,24,64,79,87,115,135,110,32,100,0,32,0,47,0,37,42,142,0,20,51,30,0,60,22,184,196,14,58,26,26,134,67,0,28,178,38,0,53,10,52,7,134,34,10,125,48,112,27,151,97,56,70,87,48,51,0,50,0,37,3,41,68,50,0,4,1,10,0,0,0,17,0,0,8,42,0,40,74,74,116,60,57,61,50,73,144,39,4,139,12,40,0,40,0,94,0,45,45,99,6,11,47,154,0,64,11,88,89,16,61,31,26,82,101,5,56,136,77,11,95,1,84,2,58,19,40,106,151,52,122,56,37,159,102,127,45,8,31,0,69,0,25,5,75,0,18,13,1,13,7,0,11,58,48,0,49,85,34,29,120,124,60,65,145

Foldseek 3Di:
DDKFKKKWKDFPVCPDVCQDDVRPNVVVLCVVLVWDWDWDDDPDDDDGITIIITIGDLSSCLSNVVVVQVSCVVVPVADPPDGRKIKMKGKAALVLVCVCQDDVSVNQVVLCVVLVWRKDFDPPDDQDPVNIGIIMTMGHSRSRSSSVVVSVVSRVVVVVVD/DKFKKKWKDFPVCPDQCCDDVSPNVVVQCVVLVWDWDWDDDPDDDDGITIIIIIDDLSSVLSNVVVVQVSCQVVCVDDVPDHDKIKMKGKAALVLVCVCCNDVSVNQVCLCVVLVWRKDFDPPDDQDPVNIGIIMTIGGRVSSSVSVVVSVVSRVVVVVPD/DKFKKKKKDFPVCPDQCCDDVSPNVVVQCVVLVWDWAWDDDPDDDDGITIIIIIGDLSSCLSNVVVVLVSCLVVQVADPVRHDKIKMKTKAALVLVDVCCNDVSVNQVVLCVVLVWRKDFDPPDDQDPVNIGIIMTIGHSRSRSSSVVVVVVSRVVVVVVD/DKFKKKWKDFPVCPDQCQDDVRPNVVVQCVVLVWDWDWDDDPDDDDGITIIIIITDLSSVLSNVVVVQVSCQVVPVDDVDRGDKIKMKGKAALVLVCVCCNDVSPNQVCLCVPLVWRKDFDPPDDQDPVNIGIIMTIGGSSSRSSSVVVSVVSSVVVPD

InterPro domains:
  IPR000504 RNA recognition motif domain [PF00076] (5-62)
  IPR000504 RNA recognition motif domain [PF00076] (86-148)
  IPR000504 RNA recognition motif domain [PS50102] (3-76)
  IPR000504 RNA recognition motif domain [PS50102] (82-157)
  IPR000504 RNA recognition motif domain [SM00360] (4-72)
  IPR000504 RNA recognition motif domain [SM00360] (83-153)
  IPR004087 K Homology domain [SM00322] (192-263)
  IPR004087 K Homology domain [SM00322] (273-346)
  IPR004087 K Homology domain [SM00322] (426-497)
  IPR004087 K Homology domain [SM00322] (508-580)
  IPR004088 K Homology domain, type 1 [PF00013] (196-260)
  IPR004088 K Homology domain, type 1 [PF00013] (278-342)
  IPR004088 K Homology domain, type 1 [PF00013] (431-492)
  IPR004088 K Homology domain, type 1 [PF00013] (513-577)
  IPR012677 Nucleotide-binding alpha-beta plait domain superfamily [G3DSA:3.30.70.330] (1-81)
  IPR012677 Nucleotide-binding alpha-beta plait domain superfamily [G3DSA:3.30.70.330] (82-156)
  IPR034843 IGF2BP2, RNA recognition motif 1 [cd12626] (2-78)
  IPR035979 RNA-binding domain superfamily [SSF54928] (3-159)
  IPR036612 K Homology domain, type 1 superfamily [G3DSA:3.30.1370.10] (189-264)
  IPR036612 K Homology domain, type 1 superfamily [G3DSA:3.30.1370.10] (272-348)

Radius of gyration: 29.69 Å; Cα contacts (8 Å, |Δi|>4): 1129; chains: 4; bounding box: 58×62×86 Å